Protein AF-0000000065782385 (afdb_homodimer)

Radius of gyration: 24.54 Å; Cα contacts (8 Å, |Δi|>4): 1178; chains: 2; bounding box: 47×83×61 Å

pLDDT: mean 93.88, std 8.28, range [33.72, 98.94]

Foldseek 3Di:
DFFEEEEEAEQVCLVVFDPLLLVLVVLQLVRHQYAYFYYRVVVLVVVCVVVVHDWDDDPNHTQAAPVSVVSLCCCLQPPSQVVVQVVNVVSVAAADEEECVVVVQFAFDDPDPRSHQATAGDDGDCVVVVVCVVVRHHYYYRYWGDDPNDIGHYDRLRSSLRNCQNSVGQEYEYEDQDAEQDDPNHAAAEDEDVVVVVCVVVVSDDDPVVVVVVSVVVSVVSRHAKYFYHYSNHNQADSNGHGRGYIYGHDPPPD/DFFEEEEEAEQVCLVVFDPLLLVLVVLQLVRHQYAYFYYRVVVLVVVCVVVVHDWDDDPNHTQAAPVSVVSLCCCLQPPSQVVVQVVNVVSVAAADEEECVVVVQFAFDDPDPRSHQATAGDDGDCVVVVVCSVVRHHYYYRYWGDDPNDIGHYDRLRSSLRNCQNSVGQEYEYEDQDAEQDDPNHAAAEDEDVVVVVCVVVVSQDDPRVVVVVSVVVSVVSRHAKYFYHYSNHNQADSNGHGRGYMYGHDPPPD

Structure (mmCIF, N/CA/C/O backbone):
data_AF-0000000065782385-model_v1
#
loop_
_entity.id
_entity.type
_entity.pdbx_description
1 polymer 'Acetylglutamate kinase'
#
loop_
_atom_site.group_PDB
_atom_site.id
_atom_site.type_symbol
_atom_site.label_atom_id
_atom_site.label_alt_id
_atom_site.label_comp_id
_atom_site.label_asym_id
_atom_site.label_entity_id
_atom_site.label_seq_id
_atom_site.pdbx_PDB_ins_code
_atom_site.Cartn_x
_atom_site.Cartn_y
_atom_site.Cartn_z
_atom_site.occupancy
_atom_site.B_iso_or_equiv
_atom_site.auth_seq_id
_atom_site.auth_comp_id
_atom_site.auth_asym_id
_atom_site.auth_atom_id
_atom_site.pdbx_PDB_model_num
ATOM 1 N N . MET A 1 1 ? 5.145 3.957 28.094 1 48.84 1 MET A N 1
ATOM 2 C CA . MET A 1 1 ? 4.301 3.672 26.938 1 48.84 1 MET A CA 1
ATOM 3 C C . MET A 1 1 ? 4.348 4.82 25.938 1 48.84 1 MET A C 1
ATOM 5 O O . MET A 1 1 ? 4.129 5.977 26.297 1 48.84 1 MET A O 1
ATOM 9 N N . ASN A 1 2 ? 5.148 4.816 24.859 1 72.25 2 ASN A N 1
ATOM 10 C CA . ASN A 1 2 ? 5.406 5.996 24.031 1 72.25 2 ASN A CA 1
ATOM 11 C C . ASN A 1 2 ? 4.145 6.457 23.312 1 72.25 2 ASN A C 1
ATOM 13 O O . ASN A 1 2 ? 3.363 5.633 22.828 1 72.25 2 ASN A O 1
ATOM 17 N N . ASP A 1 3 ? 3.795 7.746 23.5 1 93.31 3 ASP A N 1
ATOM 18 C CA . ASP A 1 3 ? 2.633 8.414 22.938 1 93.31 3 ASP A CA 1
ATOM 19 C C . ASP A 1 3 ? 2.676 8.383 21.406 1 93.31 3 ASP A C 1
ATOM 21 O O . ASP A 1 3 ? 3.752 8.305 20.812 1 93.31 3 ASP A O 1
ATOM 25 N N . TYR A 1 4 ? 1.556 8.297 20.844 1 97.31 4 TYR A N 1
ATOM 26 C CA . TYR A 1 4 ? 1.433 8.375 19.391 1 97.31 4 TYR A CA 1
ATOM 27 C C . TYR A 1 4 ? 1.452 9.82 18.922 1 97.31 4 TYR A C 1
ATOM 29 O O . TYR A 1 4 ? 0.895 10.703 19.578 1 97.31 4 TYR A O 1
ATOM 37 N N . ILE A 1 5 ? 2.082 10.047 17.812 1 97.44 5 ILE A N 1
ATOM 38 C CA . ILE A 1 5 ? 2.006 11.297 17.062 1 97.44 5 ILE A CA 1
ATOM 39 C C . ILE A 1 5 ? 1.606 11.023 15.617 1 97.44 5 ILE A C 1
ATOM 41 O O . ILE A 1 5 ? 2.09 10.07 15.008 1 97.44 5 ILE A O 1
ATOM 45 N N . VAL A 1 6 ? 0.684 11.82 15.141 1 98.56 6 VAL A N 1
ATOM 46 C CA . VAL A 1 6 ? 0.289 11.727 13.742 1 98.56 6 VAL A CA 1
ATOM 47 C C . VAL A 1 6 ? 0.773 12.961 12.984 1 98.56 6 VAL A C 1
ATOM 49 O O . VAL A 1 6 ? 0.554 14.094 13.422 1 98.56 6 VAL A O 1
ATOM 52 N N . VAL A 1 7 ? 1.495 12.758 11.906 1 98.5 7 VAL A N 1
ATOM 53 C CA . VAL A 1 7 ? 2.006 13.828 11.055 1 98.5 7 VAL A CA 1
ATOM 54 C C . VAL A 1 7 ? 1.265 13.828 9.719 1 98.5 7 VAL A C 1
ATOM 56 O O . VAL A 1 7 ? 1.235 12.805 9.016 1 98.5 7 VAL A O 1
ATOM 59 N N . LYS A 1 8 ? 0.634 14.898 9.383 1 98.12 8 LYS A N 1
ATOM 60 C CA . LYS A 1 8 ? -0.043 15.047 8.094 1 98.12 8 LYS A CA 1
ATOM 61 C C . LYS A 1 8 ? 0.786 15.891 7.129 1 98.12 8 LYS A C 1
ATOM 63 O O . LYS A 1 8 ? 1.047 17.062 7.387 1 98.12 8 LYS A O 1
ATOM 68 N N . CYS A 1 9 ? 1.162 15.289 6.066 1 96.94 9 CYS A N 1
ATOM 69 C CA . CYS A 1 9 ? 1.867 15.977 4.988 1 96.94 9 CYS A CA 1
ATOM 70 C C . CYS A 1 9 ? 0.937 16.25 3.812 1 96.94 9 CYS A C 1
ATOM 72 O O . CYS A 1 9 ? 0.545 15.32 3.1 1 96.94 9 CYS A O 1
ATOM 74 N N . GLY A 1 10 ? 0.659 17.516 3.584 1 92.44 10 GLY A N 1
ATOM 75 C CA . GLY A 1 10 ? -0.16 17.875 2.436 1 92.44 10 GLY A CA 1
ATOM 76 C C . GLY A 1 10 ? 0.504 17.547 1.108 1 92.44 10 GLY A C 1
ATOM 77 O O . GLY A 1 10 ? 1.732 17.531 1.013 1 92.44 10 GLY A O 1
ATOM 78 N N . GLY A 1 11 ? -0.312 17.359 0.083 1 89.94 11 GLY A N 1
ATOM 79 C CA . GLY A 1 11 ? 0.201 17.031 -1.237 1 89.94 11 GLY A CA 1
ATOM 80 C C . GLY A 1 11 ? 1.147 18.078 -1.787 1 89.94 11 GLY A C 1
ATOM 81 O O . GLY A 1 11 ? 2.156 17.75 -2.412 1 89.94 11 GLY A O 1
ATOM 82 N N . SER A 1 12 ? 0.858 19.297 -1.528 1 87.81 12 SER A N 1
ATOM 83 C CA . SER A 1 12 ? 1.663 20.391 -2.045 1 87.81 12 SER A CA 1
ATOM 84 C C . SER A 1 12 ? 3.039 20.438 -1.389 1 87.81 12 SER A C 1
ATOM 86 O O . SER A 1 12 ? 3.971 21.031 -1.92 1 87.81 12 SER A O 1
ATOM 88 N N . MET A 1 13 ? 3.139 19.812 -0.244 1 89.06 13 MET A N 1
ATOM 89 C CA . MET A 1 13 ? 4.395 19.828 0.502 1 89.06 13 MET A CA 1
ATOM 90 C C . MET A 1 13 ? 5.297 18.672 0.078 1 89.06 13 MET A C 1
ATOM 92 O O . MET A 1 13 ? 6.504 18.703 0.327 1 89.06 13 MET A O 1
ATOM 96 N N . LEU A 1 14 ? 4.777 17.641 -0.513 1 90.38 14 LEU A N 1
ATOM 97 C CA . LEU A 1 14 ? 5.492 16.391 -0.729 1 90.38 14 LEU A CA 1
ATOM 98 C C . LEU A 1 14 ? 6.73 16.609 -1.591 1 90.38 14 LEU A C 1
ATOM 100 O O . LEU A 1 14 ? 7.785 16.031 -1.336 1 90.38 14 LEU A O 1
ATOM 104 N N . ASP A 1 15 ? 6.652 17.453 -2.518 1 89.25 15 ASP A N 1
ATOM 105 C CA . ASP A 1 15 ? 7.781 17.719 -3.406 1 89.25 15 ASP A CA 1
ATOM 106 C C . ASP A 1 15 ? 8.766 18.688 -2.77 1 89.25 15 ASP A C 1
ATOM 108 O O . ASP A 1 15 ? 9.852 18.922 -3.307 1 89.25 15 ASP A O 1
ATOM 112 N N . GLN A 1 16 ? 8.398 19.219 -1.644 1 90.94 16 GLN A N 1
ATOM 113 C CA . GLN A 1 16 ? 9.25 20.219 -0.994 1 90.94 16 GLN A CA 1
ATOM 114 C C . GLN A 1 16 ? 9.953 19.625 0.221 1 90.94 16 GLN A C 1
ATOM 116 O O . GLN A 1 16 ? 10.766 20.297 0.865 1 90.94 16 GLN A O 1
ATOM 121 N N . LEU A 1 17 ? 9.547 18.391 0.5 1 92.44 17 LEU A N 1
ATOM 122 C CA . LEU A 1 17 ? 10.18 17.781 1.659 1 92.44 17 LEU A CA 1
ATOM 123 C C . LEU A 1 17 ? 11.688 17.625 1.443 1 92.44 17 LEU A C 1
ATOM 125 O O . LEU A 1 17 ? 12.125 17.156 0.393 1 92.44 17 LEU A O 1
ATOM 129 N N . ASN A 1 18 ? 12.477 18.125 2.363 1 94.38 18 ASN A N 1
ATOM 130 C CA . ASN A 1 18 ? 13.93 18.094 2.293 1 94.38 18 ASN A CA 1
ATOM 131 C C . ASN A 1 18 ? 14.531 17.328 3.467 1 94.38 18 ASN A C 1
ATOM 133 O O . ASN A 1 18 ? 13.805 16.688 4.234 1 94.38 18 ASN A O 1
ATOM 137 N N . ASP A 1 19 ? 15.797 17.391 3.602 1 96.25 19 ASP A N 1
ATOM 138 C CA . ASP A 1 19 ? 16.5 16.625 4.617 1 96.25 19 ASP A CA 1
ATOM 139 C C . ASP A 1 19 ? 16.078 17.047 6.023 1 96.25 19 ASP A C 1
ATOM 141 O O . ASP A 1 19 ? 16.031 16.219 6.934 1 96.25 19 ASP A O 1
ATOM 145 N N . VAL A 1 20 ? 15.773 18.312 6.137 1 95.62 20 VAL A N 1
ATOM 146 C CA . VAL A 1 20 ? 15.406 18.828 7.449 1 95.62 20 VAL A CA 1
ATOM 147 C C . VAL A 1 20 ? 14.109 18.172 7.918 1 95.62 20 VAL A C 1
ATOM 149 O O . VAL A 1 20 ? 13.977 17.812 9.094 1 95.62 20 VAL A O 1
ATOM 152 N N . PHE A 1 21 ? 13.195 18.047 7.062 1 97.56 21 PHE A N 1
ATOM 153 C CA . PHE A 1 21 ? 11.945 17.375 7.383 1 97.56 21 PHE A CA 1
ATOM 154 C C . PHE A 1 21 ? 12.203 15.969 7.922 1 97.56 21 PHE A C 1
ATOM 156 O O . PHE A 1 21 ? 11.68 15.594 8.977 1 97.56 21 PHE A O 1
ATOM 163 N N . PHE A 1 22 ? 12.969 15.156 7.227 1 97.94 22 PHE A N 1
ATOM 164 C CA . PHE A 1 22 ? 13.211 13.766 7.598 1 97.94 22 PHE A CA 1
ATOM 165 C C . PHE A 1 22 ? 14.016 13.68 8.883 1 97.94 22 PHE A C 1
ATOM 167 O O . PHE A 1 22 ? 13.836 12.75 9.68 1 97.94 22 PHE A O 1
ATOM 174 N N . ASP A 1 23 ? 14.891 14.664 9.102 1 97.06 23 ASP A N 1
ATOM 175 C CA . ASP A 1 23 ? 15.594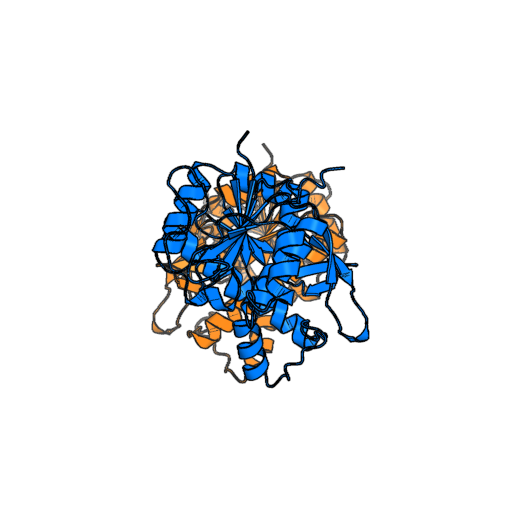 14.742 10.383 1 97.06 23 ASP A CA 1
ATOM 176 C C . ASP A 1 23 ? 14.617 14.992 11.531 1 97.06 23 ASP A C 1
ATOM 178 O O . ASP A 1 23 ? 14.789 14.445 12.617 1 97.06 23 ASP A O 1
ATOM 182 N N . CYS A 1 24 ? 13.648 15.836 11.289 1 97.81 24 CYS A N 1
ATOM 183 C CA . CYS A 1 24 ? 12.633 16.094 12.305 1 97.81 24 CYS A CA 1
ATOM 184 C C . CYS A 1 24 ? 11.828 14.844 12.602 1 97.81 24 CYS A C 1
ATOM 186 O O . CYS A 1 24 ? 11.5 14.57 13.766 1 97.81 24 CYS A O 1
ATOM 188 N N . ILE A 1 25 ? 11.492 14.07 11.594 1 98 25 ILE A N 1
ATOM 189 C CA . ILE A 1 25 ? 10.758 12.82 11.797 1 98 25 ILE A CA 1
ATOM 190 C C . ILE A 1 25 ? 11.602 11.859 12.633 1 98 25 ILE A C 1
ATOM 192 O O . ILE A 1 25 ? 11.07 11.156 13.5 1 98 25 ILE A O 1
ATOM 196 N N . LYS A 1 26 ? 12.914 11.836 12.398 1 96.56 26 LYS A N 1
ATOM 197 C CA . LYS A 1 26 ? 13.82 11.008 13.188 1 96.56 26 LYS A CA 1
ATOM 198 C C . LYS A 1 26 ? 13.773 11.398 14.664 1 96.56 26 LYS A C 1
ATOM 200 O O . LYS A 1 26 ? 13.711 10.531 15.539 1 96.56 26 LYS A O 1
ATOM 205 N N . LYS A 1 27 ? 13.828 12.719 14.891 1 96.31 27 LYS A N 1
ATOM 206 C CA . LYS A 1 27 ? 13.734 13.211 16.266 1 96.31 27 LYS A CA 1
ATOM 207 C C . LYS A 1 27 ? 12.43 12.781 16.922 1 96.31 27 LYS A C 1
ATOM 209 O O . LYS A 1 27 ? 12.422 12.336 18.062 1 96.31 27 LYS A O 1
ATOM 214 N N . LEU A 1 28 ? 11.344 12.93 16.203 1 96.94 28 LEU A N 1
ATOM 215 C CA . LEU A 1 28 ? 10.039 12.555 16.734 1 96.94 28 LEU A CA 1
ATOM 216 C C . LEU A 1 28 ? 9.977 11.062 17.031 1 96.94 28 LEU A C 1
ATOM 218 O O . LEU A 1 28 ? 9.438 10.656 18.062 1 96.94 28 LEU A O 1
ATOM 222 N N . GLN A 1 29 ? 10.523 10.289 16.156 1 95.75 29 GLN A N 1
ATOM 223 C CA . GLN A 1 29 ? 10.469 8.836 16.297 1 95.75 29 GLN A CA 1
ATOM 224 C C . GLN A 1 29 ? 11.25 8.359 17.516 1 95.75 29 GLN A C 1
ATOM 226 O O . GLN A 1 29 ? 10.945 7.312 18.078 1 95.75 29 GLN A O 1
ATOM 231 N N . GLN A 1 30 ? 12.242 9.094 17.922 1 94.38 30 GLN A N 1
ATOM 232 C CA . GLN A 1 30 ? 13.023 8.758 19.094 1 94.38 30 GLN A CA 1
ATOM 233 C C . GLN A 1 30 ? 12.203 8.938 20.375 1 94.38 30 GLN A C 1
ATOM 235 O O . GLN A 1 30 ? 12.492 8.312 21.391 1 94.38 30 GLN A O 1
ATOM 240 N N . GLN A 1 31 ? 11.172 9.766 20.266 1 94.81 31 GLN A N 1
ATOM 241 C CA . GLN A 1 31 ? 10.422 10.117 21.469 1 94.81 31 GLN A CA 1
ATOM 242 C C . GLN A 1 31 ? 9.016 9.516 21.438 1 94.81 31 GLN A C 1
ATOM 244 O O . GLN A 1 31 ? 8.422 9.266 22.484 1 94.81 31 GLN A O 1
ATOM 249 N N . TYR A 1 32 ? 8.531 9.258 20.219 1 96.69 32 TYR A N 1
ATOM 250 C CA . TYR A 1 32 ? 7.121 8.922 20.078 1 96.69 32 TYR A CA 1
ATOM 251 C C . TYR A 1 32 ? 6.922 7.84 19.031 1 96.69 32 TYR A C 1
ATOM 253 O O . TYR A 1 32 ? 7.859 7.492 18.297 1 96.69 32 TYR A O 1
ATOM 261 N N . LYS A 1 33 ? 5.766 7.223 18.984 1 98.12 33 LYS A N 1
ATOM 262 C CA . LYS A 1 33 ? 5.281 6.363 17.906 1 98.12 33 LYS A CA 1
ATOM 263 C C . LYS A 1 33 ? 4.645 7.188 16.797 1 98.12 33 LYS A C 1
ATOM 265 O O . LYS A 1 33 ? 3.594 7.801 16.984 1 98.12 33 LYS A O 1
ATOM 270 N N . VAL A 1 34 ? 5.23 7.184 15.633 1 98.44 34 VAL A N 1
ATOM 271 C CA . VAL A 1 34 ? 4.879 8.156 14.602 1 98.44 34 VAL A CA 1
ATOM 272 C C . VAL A 1 34 ? 4.059 7.477 13.508 1 98.44 34 VAL A C 1
ATOM 274 O O . VAL A 1 34 ? 4.391 6.375 13.07 1 98.44 34 VAL A O 1
ATOM 277 N N . VAL A 1 35 ? 2.984 8.07 13.109 1 98.88 35 VAL A N 1
ATOM 278 C CA . VAL A 1 35 ? 2.186 7.738 11.938 1 98.88 35 VAL A CA 1
ATOM 279 C C . VAL A 1 35 ? 2.148 8.93 10.977 1 98.88 35 VAL A C 1
ATOM 281 O O . VAL A 1 35 ? 2.008 10.078 11.406 1 98.88 35 VAL A O 1
ATOM 284 N N . ILE A 1 36 ? 2.301 8.695 9.719 1 98.88 36 ILE A N 1
ATOM 285 C CA . ILE A 1 36 ? 2.27 9.766 8.727 1 98.88 36 ILE A CA 1
ATOM 286 C C . ILE A 1 36 ? 1.079 9.57 7.793 1 98.88 36 ILE A C 1
ATOM 288 O O . ILE A 1 36 ? 0.825 8.461 7.324 1 98.88 36 ILE A O 1
ATOM 292 N N . VAL A 1 37 ? 0.308 10.586 7.578 1 98.81 37 VAL A N 1
ATOM 293 C CA . VAL A 1 37 ? -0.763 10.633 6.586 1 98.81 37 VAL A CA 1
ATOM 294 C C . VAL A 1 37 ? -0.417 11.648 5.504 1 98.81 37 VAL A C 1
ATOM 296 O O . VAL A 1 37 ? -0.044 12.789 5.805 1 98.81 37 VAL A O 1
ATOM 299 N N . HIS A 1 38 ? -0.481 11.219 4.234 1 98.5 38 HIS A N 1
ATOM 300 C CA . HIS A 1 38 ? -0.098 12.141 3.176 1 98.5 38 HIS A CA 1
ATOM 301 C C . HIS A 1 38 ? -1.297 12.516 2.311 1 98.5 38 HIS A C 1
ATOM 303 O O . HIS A 1 38 ? -2.268 11.758 2.227 1 98.5 38 HIS A O 1
ATOM 309 N N . GLY A 1 39 ? -1.231 13.688 1.698 1 96.62 39 GLY A N 1
ATOM 310 C CA . GLY A 1 39 ? -2.166 14.062 0.648 1 96.62 39 GLY A CA 1
ATOM 311 C C . GLY A 1 39 ? -1.669 13.719 -0.743 1 96.62 39 GLY A C 1
ATOM 312 O O . GLY A 1 39 ? -0.889 12.781 -0.915 1 96.62 39 GLY A O 1
ATOM 313 N N . GLY A 1 40 ? -2.256 14.406 -1.76 1 96.56 40 GLY A N 1
ATOM 314 C CA . GLY A 1 40 ? -1.813 14.188 -3.129 1 96.56 40 GLY A CA 1
ATOM 315 C C . GLY A 1 40 ? -2.586 15.016 -4.145 1 96.56 40 GLY A C 1
ATOM 316 O O . GLY A 1 40 ? -2.701 14.625 -5.309 1 96.56 40 GLY A O 1
ATOM 317 N N . GLY A 1 41 ? -3.162 16.109 -3.732 1 95.25 41 GLY A N 1
ATOM 318 C CA . GLY A 1 41 ? -4.012 16.938 -4.582 1 95.25 41 GLY A CA 1
ATOM 319 C C . GLY A 1 41 ? -3.359 17.297 -5.898 1 95.25 41 GLY A C 1
ATOM 320 O O . GLY A 1 41 ? -3.893 17 -6.969 1 95.25 41 GLY A O 1
ATOM 321 N N . PRO A 1 42 ? -2.182 17.984 -5.836 1 95.38 42 PRO A N 1
ATOM 322 C CA . PRO A 1 42 ? -1.503 18.375 -7.074 1 95.38 42 PRO A CA 1
ATOM 323 C C . PRO A 1 42 ? -1.199 17.188 -7.984 1 95.38 42 PRO A C 1
ATOM 325 O O . PRO A 1 42 ? -1.36 17.281 -9.203 1 95.38 42 PRO A O 1
ATOM 328 N N . GLU A 1 43 ? -0.78 16.062 -7.43 1 96 43 GLU A N 1
ATOM 329 C CA . GLU A 1 43 ? -0.466 14.875 -8.219 1 96 43 GLU A CA 1
ATOM 330 C C . GLU A 1 43 ? -1.721 14.297 -8.867 1 96 43 GLU A C 1
ATOM 332 O O . GLU A 1 43 ? -1.685 13.852 -10.016 1 96 43 GLU A O 1
ATOM 337 N N . ILE A 1 44 ? -2.803 14.234 -8.094 1 97.5 44 ILE A N 1
ATOM 338 C CA . ILE A 1 44 ? -4.07 13.75 -8.633 1 97.5 44 ILE A CA 1
ATOM 339 C C . ILE A 1 44 ? -4.504 14.641 -9.797 1 97.5 44 ILE A C 1
ATOM 341 O O . ILE A 1 44 ? -4.863 14.141 -10.867 1 97.5 44 ILE A O 1
ATOM 345 N N . ASP A 1 45 ? -4.43 15.953 -9.586 1 96.94 45 ASP A N 1
ATOM 346 C CA . ASP A 1 45 ? -4.828 16.906 -10.625 1 96.94 45 ASP A CA 1
ATOM 347 C C . ASP A 1 45 ? -4.004 16.703 -11.891 1 96.94 45 ASP A C 1
ATOM 349 O O . ASP A 1 45 ? -4.547 16.703 -13 1 96.94 45 ASP A O 1
ATOM 353 N N . ALA A 1 46 ? -2.709 16.609 -11.734 1 94.88 46 ALA A N 1
ATOM 354 C CA . ALA A 1 46 ? -1.817 16.422 -12.875 1 94.88 46 ALA A CA 1
ATOM 355 C C . ALA A 1 46 ? -2.182 15.148 -13.648 1 94.88 46 ALA A C 1
ATOM 357 O O . ALA A 1 46 ? -2.225 15.164 -14.883 1 94.88 46 ALA A O 1
ATOM 358 N N . LYS A 1 47 ? -2.465 14.086 -12.945 1 94.69 47 LYS A N 1
ATOM 359 C CA . LYS A 1 47 ? -2.775 12.82 -13.602 1 94.69 47 LYS A CA 1
ATOM 360 C C . LYS A 1 47 ? -4.137 12.875 -14.289 1 94.69 47 LYS A C 1
ATOM 362 O O . LYS A 1 47 ? -4.316 12.312 -15.375 1 94.69 47 LYS A O 1
ATOM 367 N N . LEU A 1 48 ? -5.129 13.484 -13.641 1 96.06 48 LEU A N 1
ATOM 368 C CA . LEU A 1 48 ? -6.43 13.672 -14.266 1 96.06 48 LEU A CA 1
ATOM 369 C C . LEU A 1 48 ? -6.297 14.438 -15.578 1 96.06 48 LEU A C 1
ATOM 371 O O . LEU A 1 48 ? -6.922 14.078 -16.578 1 96.06 48 LEU A O 1
ATOM 375 N N . LYS A 1 49 ? -5.465 15.445 -15.57 1 94.31 49 LYS A N 1
ATOM 376 C CA . LYS A 1 49 ? -5.203 16.219 -16.781 1 94.31 49 LYS A CA 1
ATOM 377 C C . LYS A 1 49 ? -4.574 15.344 -17.859 1 94.31 49 LYS A C 1
ATOM 379 O O . LYS A 1 49 ? -4.969 15.406 -19.031 1 94.31 49 LYS A O 1
ATOM 384 N N . ASP A 1 50 ? -3.625 14.547 -17.469 1 90.38 50 ASP A N 1
ATOM 385 C CA . ASP A 1 50 ? -2.977 13.625 -18.406 1 90.38 50 ASP A CA 1
ATOM 386 C C . ASP A 1 50 ? -3.996 12.695 -19.062 1 90.38 50 ASP A C 1
ATOM 388 O O . ASP A 1 50 ? -3.828 12.297 -20.219 1 90.38 50 ASP A O 1
ATOM 392 N N . CYS A 1 51 ? -5.047 12.312 -18.328 1 90.44 51 CYS A N 1
ATOM 393 C CA . CYS A 1 51 ? -6.074 11.398 -18.797 1 90.44 51 CYS A CA 1
ATOM 394 C C . CYS A 1 51 ? -7.215 12.148 -19.469 1 90.44 51 CYS A C 1
ATOM 396 O O . CYS A 1 51 ? -8.227 11.555 -19.828 1 90.44 51 CYS A O 1
ATOM 398 N N . ASN A 1 52 ? -7.145 13.477 -19.547 1 92.31 52 ASN A N 1
ATOM 399 C CA . ASN A 1 52 ? -8.164 14.352 -20.109 1 92.31 52 ASN A CA 1
ATOM 400 C C . ASN A 1 52 ? -9.477 14.266 -19.328 1 92.31 52 ASN A C 1
ATOM 402 O O . ASN A 1 52 ? -10.555 14.219 -19.922 1 92.31 52 ASN A O 1
ATOM 406 N N . ILE A 1 53 ? -9.359 14.109 -18.047 1 94.12 53 ILE A N 1
ATOM 407 C CA . ILE A 1 53 ? -10.508 14.109 -17.156 1 94.12 53 ILE A CA 1
ATOM 408 C C . ILE A 1 53 ? -10.609 15.453 -16.438 1 94.12 53 ILE A C 1
ATOM 410 O O . ILE A 1 53 ? -9.617 15.977 -15.93 1 94.12 53 ILE A O 1
ATOM 414 N N . ASN A 1 54 ? -11.734 16.031 -16.359 1 94.62 54 ASN A N 1
ATOM 415 C CA . ASN A 1 54 ? -11.953 17.344 -15.766 1 94.62 54 ASN A CA 1
ATOM 416 C C . ASN A 1 54 ? -11.82 17.297 -14.242 1 94.62 54 ASN A C 1
ATOM 418 O O . ASN A 1 54 ? -12.297 16.359 -13.609 1 94.62 54 ASN A O 1
ATOM 422 N N . VAL A 1 55 ? -11.227 18.281 -13.688 1 95.12 55 VAL A N 1
ATOM 423 C CA . VAL A 1 55 ? -11.109 18.438 -12.242 1 95.12 55 VAL A CA 1
ATOM 424 C C . VAL A 1 55 ? -12.195 19.375 -11.734 1 95.12 55 VAL A C 1
ATOM 426 O O . VAL A 1 55 ? -12.344 20.484 -12.25 1 95.12 55 VAL A O 1
ATOM 429 N N . GLU A 1 56 ? -12.93 18.969 -10.82 1 95.81 56 GLU A N 1
ATOM 430 C CA . GLU A 1 56 ? -13.992 19.781 -10.219 1 95.81 56 GLU A CA 1
ATOM 431 C C . GLU A 1 56 ? -13.977 19.656 -8.695 1 95.81 56 GLU A C 1
ATOM 433 O O . GLU A 1 56 ? -13.766 18.578 -8.156 1 95.81 56 GLU A O 1
ATOM 438 N N . LYS A 1 57 ? -14.156 20.812 -8.062 1 93.19 57 LYS A N 1
ATOM 439 C CA . LYS A 1 57 ? -14.289 20.844 -6.609 1 93.19 57 LYS A CA 1
ATOM 440 C C . LYS A 1 57 ? -15.602 21.516 -6.199 1 93.19 57 LYS A C 1
ATOM 442 O O . LYS A 1 57 ? -16.062 22.438 -6.859 1 93.19 57 LYS A O 1
ATOM 447 N N . ARG A 1 58 ? -16.203 20.953 -5.184 1 92.19 58 ARG A N 1
ATOM 448 C CA . ARG A 1 58 ? -17.422 21.5 -4.574 1 92.19 58 ARG A CA 1
ATOM 449 C C . ARG A 1 58 ? -17.266 21.594 -3.059 1 92.19 58 ARG A C 1
ATOM 451 O O . ARG A 1 58 ? -17.047 20.578 -2.393 1 92.19 58 ARG A O 1
ATOM 458 N N . ASP A 1 59 ? -17.344 22.797 -2.473 1 86.56 59 ASP A N 1
ATOM 459 C CA . ASP A 1 59 ? -17.219 23.031 -1.036 1 86.56 59 ASP A CA 1
ATOM 460 C C . ASP A 1 59 ? -15.898 22.484 -0.494 1 86.56 59 ASP A C 1
ATOM 462 O O . ASP A 1 59 ? -15.875 21.812 0.534 1 86.56 59 ASP A O 1
ATOM 466 N N . GLY A 1 60 ? -14.875 22.625 -1.271 1 86.81 60 GLY A N 1
ATOM 467 C CA . GLY A 1 60 ? -13.531 22.266 -0.844 1 86.81 60 GLY A CA 1
ATOM 468 C C . GLY A 1 60 ? -13.219 20.797 -1.035 1 86.81 60 GLY A C 1
ATOM 469 O O . GLY A 1 60 ? -12.109 20.344 -0.742 1 86.81 60 GLY A O 1
ATOM 470 N N . LEU A 1 61 ? -14.211 20.078 -1.577 1 92.38 61 LEU A N 1
ATOM 471 C CA . LEU A 1 61 ? -14.039 18.641 -1.777 1 92.38 61 LEU A CA 1
ATOM 472 C C . LEU A 1 61 ? -13.945 18.312 -3.262 1 92.38 61 LEU A C 1
ATOM 474 O O . LEU A 1 61 ? -14.664 18.891 -4.078 1 92.38 61 LEU A O 1
ATOM 478 N N . ARG A 1 62 ? -13.062 17.422 -3.592 1 95.81 62 ARG A N 1
ATOM 479 C CA . ARG A 1 62 ? -12.969 16.969 -4.977 1 95.81 62 ARG A CA 1
ATOM 480 C C . ARG A 1 62 ? -14.18 16.141 -5.367 1 95.81 62 ARG A C 1
ATOM 482 O O . ARG A 1 62 ? -14.484 15.125 -4.727 1 95.81 62 ARG A O 1
ATOM 489 N N . VAL A 1 63 ? -14.898 16.609 -6.406 1 97.62 63 VAL A N 1
ATOM 490 C CA . VAL A 1 63 ? -15.945 15.766 -6.977 1 97.62 63 VAL A CA 1
ATOM 491 C C . VAL A 1 63 ? -15.336 14.5 -7.566 1 97.62 63 VAL A C 1
ATOM 493 O O . VAL A 1 63 ? -14.422 14.57 -8.398 1 97.62 63 VAL A O 1
ATOM 496 N N . THR A 1 64 ? -15.812 13.312 -7.145 1 98.19 64 THR A N 1
ATOM 497 C CA . THR A 1 64 ? -15.07 12.086 -7.414 1 98.19 64 THR A CA 1
ATOM 498 C C . THR A 1 64 ? -15.992 11.023 -8.016 1 98.19 64 THR A C 1
ATOM 500 O O . THR A 1 64 ? -16.297 10.016 -7.363 1 98.19 64 THR A O 1
ATOM 503 N N . PRO A 1 65 ? -16.453 11.211 -9.234 1 97.62 65 PRO A N 1
ATOM 504 C CA . PRO A 1 65 ? -17.094 10.078 -9.898 1 97.62 65 PRO A CA 1
ATOM 505 C C . PRO A 1 65 ? -16.156 8.883 -10.062 1 97.62 65 PRO A C 1
ATOM 507 O O . PRO A 1 65 ? -14.984 8.961 -9.688 1 97.62 65 PRO A O 1
ATOM 510 N N . LYS A 1 66 ? -16.625 7.777 -10.609 1 96.12 66 LYS A N 1
ATOM 511 C CA . LYS A 1 66 ? -15.898 6.516 -10.641 1 96.12 66 LYS A CA 1
ATOM 512 C C . LYS A 1 66 ? -14.562 6.668 -11.367 1 96.12 66 LYS A C 1
ATOM 514 O O . LYS A 1 66 ? -13.531 6.176 -10.898 1 96.12 66 LYS A O 1
ATOM 519 N N . GLU A 1 67 ? -14.539 7.32 -12.523 1 95.31 67 GLU A N 1
ATOM 520 C CA . GLU A 1 67 ? -13.32 7.488 -13.305 1 95.31 67 GLU A CA 1
ATOM 521 C C . GLU A 1 67 ? -12.273 8.297 -12.539 1 95.31 67 GLU A C 1
ATOM 523 O O . GLU A 1 67 ? -11.078 8.031 -12.641 1 95.31 67 GLU A O 1
ATOM 528 N N . VAL A 1 68 ? -12.734 9.344 -11.789 1 97.56 68 VAL A N 1
ATOM 529 C CA . VAL A 1 68 ? -11.844 10.148 -10.969 1 97.56 68 VAL A CA 1
ATOM 530 C C . VAL A 1 68 ? -11.32 9.32 -9.797 1 97.56 68 VAL A C 1
ATOM 532 O O . VAL A 1 68 ? -10.141 9.391 -9.461 1 97.56 68 VAL A O 1
ATOM 535 N N . MET A 1 69 ? -12.18 8.492 -9.203 1 98 69 MET A N 1
ATOM 536 C CA . MET A 1 69 ? -11.781 7.664 -8.07 1 98 69 MET A CA 1
ATOM 537 C C . MET A 1 69 ? -10.688 6.68 -8.461 1 98 69 MET A C 1
ATOM 539 O O . MET A 1 69 ? -9.773 6.418 -7.684 1 98 69 MET A O 1
ATOM 543 N N . ASP A 1 70 ? -10.812 6.141 -9.648 1 96.19 70 ASP A N 1
ATOM 544 C CA . ASP A 1 70 ? -9.797 5.227 -10.148 1 96.19 70 ASP A CA 1
ATOM 545 C C . ASP A 1 70 ? -8.422 5.895 -10.188 1 96.19 70 ASP A C 1
ATOM 547 O O . ASP A 1 70 ? -7.422 5.297 -9.781 1 96.19 70 ASP A O 1
ATOM 551 N N . VAL A 1 71 ? -8.391 7.117 -10.625 1 96.62 71 VAL A N 1
ATOM 552 C CA . VAL A 1 71 ? -7.145 7.879 -10.703 1 96.62 71 VAL A CA 1
ATOM 553 C C . VAL A 1 71 ? -6.66 8.219 -9.297 1 96.62 71 VAL A C 1
ATOM 555 O O . VAL A 1 71 ? -5.473 8.078 -8.992 1 96.62 71 VAL A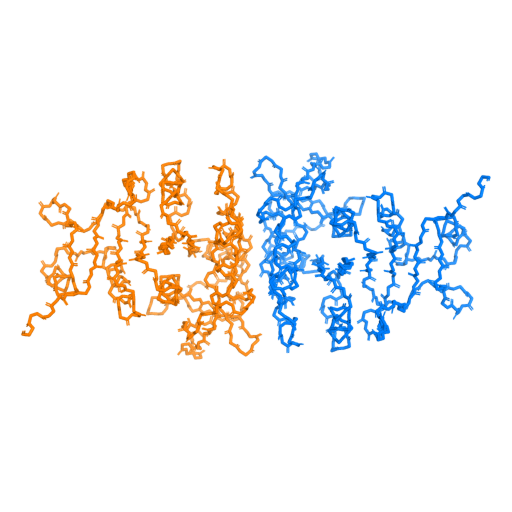 O 1
ATOM 558 N N . VAL A 1 72 ? -7.594 8.641 -8.445 1 98.19 72 VAL A N 1
ATOM 559 C CA . VAL A 1 72 ? -7.273 9 -7.07 1 98.19 72 VAL A CA 1
ATOM 560 C C . VAL A 1 72 ? -6.602 7.824 -6.367 1 98.19 72 VAL A C 1
ATOM 562 O O . VAL A 1 72 ? -5.547 7.984 -5.75 1 98.19 72 VAL A O 1
ATOM 565 N N . GLN A 1 73 ? -7.164 6.707 -6.504 1 98.19 73 GLN A N 1
ATOM 566 C CA . GLN A 1 73 ? -6.652 5.496 -5.867 1 98.19 73 GLN A CA 1
ATOM 567 C C . GLN A 1 73 ? -5.25 5.164 -6.367 1 98.19 73 GLN A C 1
ATOM 569 O O . GLN A 1 73 ? -4.352 4.883 -5.57 1 98.19 73 GLN A O 1
ATOM 574 N N . MET A 1 74 ? -5.074 5.172 -7.637 1 97.56 74 MET A N 1
ATOM 575 C CA . MET A 1 74 ? -3.793 4.824 -8.242 1 97.56 74 MET A CA 1
ATOM 576 C C . MET A 1 74 ? -2.709 5.812 -7.824 1 97.56 74 MET A C 1
ATOM 578 O O . MET A 1 74 ? -1.59 5.41 -7.5 1 97.56 74 MET A O 1
ATOM 582 N N . VAL A 1 75 ? -3.061 7.074 -7.773 1 97.75 75 VAL A N 1
ATOM 583 C CA . VAL A 1 75 ? -2.082 8.109 -7.457 1 97.75 75 VAL A CA 1
ATOM 584 C C . VAL A 1 75 ? -1.744 8.062 -5.969 1 97.75 75 VAL A C 1
ATOM 586 O O . VAL A 1 75 ? -0.574 7.957 -5.594 1 97.75 75 VAL A O 1
ATOM 589 N N . LEU A 1 76 ? -2.738 8.062 -5.109 1 98.56 76 LEU A N 1
ATOM 590 C CA . LEU A 1 76 ? -2.506 8.148 -3.672 1 98.56 76 LEU A CA 1
ATOM 591 C C . LEU A 1 76 ? -1.838 6.879 -3.154 1 98.56 76 LEU A C 1
ATOM 593 O O . LEU A 1 76 ? -0.838 6.949 -2.436 1 98.56 76 LEU A O 1
ATOM 597 N N . CYS A 1 77 ? -2.359 5.73 -3.553 1 98.44 77 CYS A N 1
ATOM 598 C CA . CYS A 1 77 ? -1.88 4.461 -3.012 1 98.44 77 CYS A CA 1
ATOM 599 C C . CYS A 1 77 ? -0.648 3.979 -3.768 1 98.44 77 CYS A C 1
ATOM 601 O O . CYS A 1 77 ? 0.214 3.311 -3.195 1 98.44 77 CYS A O 1
ATOM 603 N N . GLY A 1 78 ? -0.583 4.301 -5.02 1 97.62 78 GLY A N 1
ATOM 604 C CA . GLY A 1 78 ? 0.428 3.693 -5.867 1 97.62 78 GLY A CA 1
ATOM 605 C C . GLY A 1 78 ? 1.659 4.562 -6.047 1 97.62 78 GLY A C 1
ATOM 606 O O . GLY A 1 78 ? 2.787 4.062 -6.012 1 97.62 78 GLY A O 1
ATOM 607 N N . SER A 1 79 ? 1.501 5.812 -6.273 1 96.44 79 SER A N 1
ATOM 608 C CA . SER A 1 79 ? 2.625 6.688 -6.594 1 96.44 79 SER A CA 1
ATOM 609 C C . SER A 1 79 ? 3.059 7.5 -5.379 1 96.44 79 SER A C 1
ATOM 611 O O . SER A 1 79 ? 4.133 7.266 -4.82 1 96.44 79 SER A O 1
ATOM 613 N N . THR A 1 80 ? 2.178 8.32 -4.871 1 97.38 80 THR A N 1
ATOM 614 C CA . THR A 1 80 ? 2.518 9.258 -3.809 1 97.38 80 THR A CA 1
ATOM 615 C C . THR A 1 80 ? 2.924 8.516 -2.539 1 97.38 80 THR A C 1
ATOM 617 O O . THR A 1 80 ? 3.934 8.844 -1.915 1 97.38 80 THR A O 1
ATOM 620 N N . ASN A 1 81 ? 2.15 7.555 -2.205 1 98.38 81 ASN A N 1
ATOM 621 C CA . ASN A 1 81 ? 2.406 6.77 -1.003 1 98.38 81 ASN A CA 1
ATOM 622 C C . ASN A 1 81 ? 3.781 6.105 -1.05 1 98.38 81 ASN A C 1
ATOM 624 O O . ASN A 1 81 ? 4.574 6.246 -0.118 1 98.38 81 ASN A O 1
ATOM 628 N N . LYS A 1 82 ? 4.082 5.391 -2.146 1 97.94 82 LYS A N 1
ATOM 629 C CA . LYS A 1 82 ? 5.328 4.641 -2.258 1 97.94 82 LYS A CA 1
ATOM 630 C C . LYS A 1 82 ? 6.527 5.582 -2.355 1 97.94 82 LYS A C 1
ATOM 632 O O . LYS A 1 82 ? 7.605 5.277 -1.838 1 97.94 82 LYS A O 1
ATOM 637 N N . LYS A 1 83 ? 6.324 6.734 -3.01 1 96.25 83 LYS A N 1
ATOM 638 C CA . LYS A 1 83 ? 7.395 7.727 -3.084 1 96.25 83 LYS A CA 1
ATOM 639 C C . LYS A 1 83 ? 7.789 8.211 -1.691 1 96.25 83 LYS A C 1
ATOM 641 O O . LYS A 1 83 ? 8.977 8.312 -1.38 1 96.25 83 LYS A O 1
ATOM 646 N N . LEU A 1 84 ? 6.812 8.508 -0.888 1 97.81 84 LEU A N 1
ATOM 647 C CA . LEU A 1 84 ? 7.105 8.984 0.46 1 97.81 84 LEU A CA 1
ATOM 648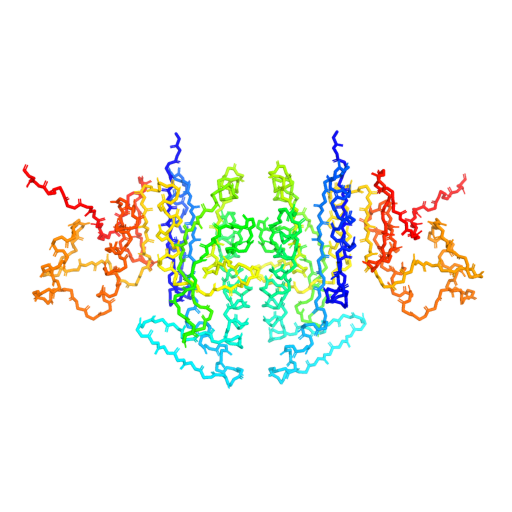 C C . LEU A 1 84 ? 7.766 7.887 1.29 1 97.81 84 LEU A C 1
ATOM 650 O O . LEU A 1 84 ? 8.695 8.156 2.057 1 97.81 84 LEU A O 1
ATOM 654 N N . VAL A 1 85 ? 7.352 6.641 1.144 1 98.44 85 VAL A N 1
ATOM 655 C CA . VAL A 1 85 ? 7.953 5.5 1.831 1 98.44 85 VAL A CA 1
ATOM 656 C C . VAL A 1 85 ? 9.43 5.395 1.461 1 98.44 85 VAL A C 1
ATOM 658 O O . VAL A 1 85 ? 10.289 5.285 2.338 1 98.44 85 VAL A O 1
ATOM 661 N N . MET A 1 86 ? 9.703 5.461 0.2 1 97.25 86 MET A N 1
ATOM 662 C CA . MET A 1 86 ? 11.078 5.336 -0.278 1 97.25 86 MET A CA 1
ATOM 663 C C . MET A 1 86 ? 11.938 6.488 0.235 1 97.25 86 MET A C 1
ATOM 665 O O . MET A 1 86 ? 13.094 6.281 0.62 1 97.25 86 MET A O 1
ATOM 669 N N . ASN A 1 87 ? 11.367 7.691 0.269 1 97 87 ASN A N 1
ATOM 670 C CA . ASN A 1 87 ? 12.109 8.844 0.763 1 97 87 ASN A CA 1
ATOM 671 C C . ASN A 1 87 ? 12.438 8.711 2.248 1 97 87 ASN A C 1
ATOM 673 O O . ASN A 1 87 ? 13.539 9.055 2.68 1 97 87 ASN A O 1
ATOM 677 N N . LEU A 1 88 ? 11.461 8.25 3.039 1 98.12 88 LEU A N 1
ATOM 678 C CA . LEU A 1 88 ? 11.711 7.996 4.453 1 98.12 88 LEU A CA 1
ATOM 679 C C . LEU A 1 88 ? 12.859 7.004 4.625 1 98.12 88 LEU A C 1
ATOM 681 O O . LEU A 1 88 ? 13.766 7.234 5.422 1 98.12 88 LEU A O 1
ATOM 685 N N . GLN A 1 89 ? 12.852 5.973 3.85 1 97.44 89 GLN A N 1
ATOM 686 C CA . GLN A 1 89 ? 13.828 4.898 4 1 97.44 89 GLN A CA 1
ATOM 687 C C . GLN A 1 89 ? 15.211 5.336 3.514 1 97.44 89 GLN A C 1
ATOM 689 O O . GLN A 1 89 ? 16.234 4.887 4.039 1 97.44 89 GLN A O 1
ATOM 694 N N . LYS A 1 90 ? 15.211 6.191 2.494 1 96.06 90 LYS A N 1
ATOM 695 C CA . LYS A 1 90 ? 16.469 6.801 2.064 1 96.06 90 LYS A CA 1
ATOM 696 C C . LYS A 1 90 ? 17.141 7.547 3.215 1 96.06 90 LYS A C 1
ATOM 698 O O . LYS A 1 90 ? 18.359 7.691 3.234 1 96.06 90 LYS A O 1
ATOM 703 N N . HIS A 1 91 ? 16.391 7.988 4.156 1 96.69 91 HIS A N 1
ATOM 704 C CA . HIS A 1 91 ? 16.891 8.711 5.312 1 96.69 91 HIS A CA 1
ATOM 705 C C . HIS A 1 91 ? 16.938 7.82 6.547 1 96.69 91 HIS A C 1
ATOM 707 O O . HIS A 1 91 ? 16.891 8.312 7.676 1 96.69 91 HIS A O 1
ATOM 713 N N . ASN A 1 92 ? 16.875 6.527 6.355 1 96.44 92 ASN A N 1
ATOM 714 C CA . ASN A 1 92 ? 17.047 5.504 7.379 1 96.44 92 ASN A CA 1
ATOM 715 C C . ASN A 1 92 ? 15.852 5.453 8.328 1 96.44 92 ASN A C 1
ATOM 717 O O . ASN A 1 92 ? 16.016 5.219 9.531 1 96.44 92 ASN A O 1
ATOM 721 N N . LEU A 1 93 ? 14.727 5.828 7.848 1 97.94 93 LEU A N 1
ATOM 722 C CA . LEU A 1 93 ? 13.461 5.66 8.547 1 97.94 93 LEU A CA 1
ATOM 723 C C . LEU A 1 93 ? 12.648 4.516 7.941 1 97.94 93 LEU A C 1
ATOM 725 O O . LEU A 1 93 ? 12.117 4.645 6.836 1 97.94 93 LEU A O 1
ATOM 729 N N . LEU A 1 94 ? 12.562 3.398 8.617 1 98.06 94 LEU A N 1
ATOM 730 C CA . LEU A 1 94 ? 11.844 2.242 8.102 1 98.06 94 LEU A CA 1
ATOM 731 C C . LEU A 1 94 ? 10.344 2.523 8.031 1 98.06 94 LEU A C 1
ATOM 733 O O . LEU A 1 94 ? 9.727 2.879 9.039 1 98.06 94 LEU A O 1
ATOM 737 N N . ALA A 1 95 ? 9.805 2.4 6.875 1 98.75 95 ALA A N 1
ATOM 738 C CA . ALA A 1 95 ? 8.422 2.82 6.672 1 98.75 95 ALA A CA 1
ATOM 739 C C . ALA A 1 95 ? 7.648 1.787 5.859 1 98.75 95 ALA A C 1
ATOM 741 O O . ALA A 1 95 ? 8.242 1 5.117 1 98.75 95 ALA A O 1
ATOM 742 N N . VAL A 1 96 ? 6.387 1.705 6.039 1 98.88 96 VAL A N 1
ATOM 743 C CA . VAL A 1 96 ? 5.461 0.852 5.297 1 98.88 96 VAL A CA 1
ATOM 744 C C . VAL A 1 96 ? 4.27 1.675 4.812 1 98.88 96 VAL A C 1
ATOM 746 O O . VAL A 1 96 ? 3.623 2.367 5.602 1 98.88 96 VAL A O 1
ATOM 749 N N . GLY A 1 97 ? 4.039 1.618 3.551 1 98.81 97 GLY A N 1
ATOM 750 C CA . GLY A 1 97 ? 2.873 2.277 2.984 1 98.81 97 GLY A CA 1
ATOM 751 C C . GLY A 1 97 ? 1.595 1.479 3.156 1 98.81 97 GLY A C 1
ATOM 752 O O . GLY A 1 97 ? 1.575 0.27 2.918 1 98.81 97 GLY A O 1
ATOM 753 N N . CYS A 1 98 ? 0.509 2.176 3.562 1 98.5 98 CYS A N 1
ATOM 754 C CA . CYS A 1 98 ? -0.814 1.585 3.727 1 98.5 98 CYS A CA 1
ATOM 755 C C . CYS A 1 98 ? -1.894 2.494 3.15 1 98.5 98 CYS A C 1
ATOM 757 O O . CYS A 1 98 ? -1.612 3.629 2.764 1 98.5 98 CYS A O 1
ATOM 759 N N . SER A 1 99 ? -3.02 1.955 2.992 1 98.5 99 SER A N 1
ATOM 760 C CA . SER A 1 99 ? -4.242 2.699 2.711 1 98.5 99 SER A CA 1
ATOM 761 C C . SER A 1 99 ? -5.379 2.262 3.631 1 98.5 99 SER A C 1
ATOM 763 O O . SER A 1 99 ? -5.238 1.299 4.387 1 98.5 99 SER A O 1
ATOM 765 N N . GLY A 1 100 ? -6.492 2.955 3.566 1 98.25 100 GLY A N 1
ATOM 766 C CA . GLY A 1 100 ? -7.648 2.584 4.371 1 98.25 100 GLY A CA 1
ATOM 767 C C . GLY A 1 100 ? -8.195 1.213 4.023 1 98.25 100 GLY A C 1
ATOM 768 O O . GLY A 1 100 ? -8.953 0.627 4.801 1 98.25 100 GLY A O 1
ATOM 769 N N . CYS A 1 101 ? -7.809 0.646 2.912 1 97.62 101 CYS A N 1
ATOM 770 C CA . CYS A 1 101 ? -8.258 -0.675 2.488 1 97.62 101 CYS A CA 1
ATOM 771 C C . CYS A 1 101 ? -7.566 -1.771 3.287 1 97.62 101 CYS A C 1
ATOM 773 O O . CYS A 1 101 ? -8.133 -2.844 3.502 1 97.62 101 CYS A O 1
ATOM 775 N N . ASP A 1 102 ? -6.367 -1.519 3.66 1 98.69 102 ASP A N 1
ATOM 776 C CA . ASP A 1 102 ? -5.516 -2.527 4.281 1 98.69 102 ASP A CA 1
ATOM 777 C C . ASP A 1 102 ? -5.961 -2.818 5.711 1 98.69 102 ASP A C 1
ATOM 779 O O . ASP A 1 102 ? -5.961 -1.924 6.562 1 98.69 102 ASP A O 1
ATOM 783 N N . GLY A 1 103 ? -6.387 -4.062 5.938 1 98.06 103 GLY A N 1
ATOM 784 C CA . GLY A 1 103 ? -6.848 -4.43 7.27 1 98.06 103 GLY A CA 1
ATOM 785 C C . GLY A 1 103 ? -8.102 -3.688 7.691 1 98.06 103 GLY A C 1
ATOM 786 O O . GLY A 1 103 ? -8.32 -3.457 8.883 1 98.06 103 GLY A O 1
ATOM 787 N N . ASN A 1 104 ? -8.844 -3.135 6.727 1 97.69 104 ASN A N 1
ATOM 788 C CA . ASN A 1 104 ? -10.031 -2.336 7.008 1 97.69 104 ASN A CA 1
ATOM 789 C C . ASN A 1 104 ? -9.703 -1.145 7.906 1 97.69 104 ASN A C 1
ATOM 791 O O . ASN A 1 104 ? -10.469 -0.82 8.812 1 97.69 104 ASN A O 1
ATOM 795 N N . LEU A 1 105 ? -8.625 -0.509 7.633 1 98.62 105 LEU A N 1
ATOM 796 C CA . LEU A 1 105 ? -8.047 0.529 8.477 1 98.62 105 LEU A CA 1
ATOM 797 C C . LEU A 1 105 ? -8.992 1.718 8.609 1 98.62 105 LEU A C 1
ATOM 799 O O . LEU A 1 105 ? -9.219 2.219 9.711 1 98.62 105 LEU A O 1
ATOM 803 N N . LEU A 1 106 ? -9.539 2.211 7.488 1 98.75 106 LEU A N 1
ATOM 804 C CA . LEU A 1 106 ? -10.438 3.365 7.5 1 98.75 106 LEU A CA 1
ATOM 805 C C . LEU A 1 106 ? -11.797 3.002 6.93 1 98.75 106 LEU A C 1
ATOM 807 O O . LEU A 1 106 ? -11.93 2.75 5.73 1 98.75 106 LEU A O 1
ATOM 811 N N . GLN A 1 107 ? -12.781 2.984 7.746 1 98.44 107 GLN A N 1
ATOM 812 C CA . GLN A 1 107 ? -14.164 2.881 7.301 1 98.44 107 GLN A CA 1
ATOM 813 C C . GLN A 1 107 ? -14.805 4.258 7.168 1 98.44 107 GLN A C 1
ATOM 815 O O . GLN A 1 107 ? -14.562 5.141 7.996 1 98.44 107 GLN A O 1
ATOM 820 N N . VAL A 1 108 ? -15.617 4.438 6.094 1 98.38 108 VAL A N 1
ATOM 821 C CA . VAL A 1 108 ? -16.125 5.777 5.836 1 98.38 108 VAL A CA 1
ATOM 822 C C . VAL A 1 108 ? -17.641 5.719 5.59 1 98.38 108 VAL A C 1
ATOM 824 O O . VAL A 1 108 ? -18.188 4.648 5.328 1 98.38 108 VAL A O 1
ATOM 827 N N . GLN A 1 109 ? -18.266 6.805 5.77 1 98.06 109 GLN A N 1
ATOM 828 C CA . GLN A 1 109 ? -19.609 7.07 5.273 1 98.06 109 GLN A CA 1
ATOM 829 C C . GLN A 1 109 ? -19.578 8.031 4.09 1 98.06 109 GLN A C 1
ATOM 831 O O . GLN A 1 109 ? -18.922 9.07 4.145 1 98.06 109 GLN A O 1
ATOM 836 N N . PRO A 1 110 ? -20.25 7.633 3.01 1 97.75 110 PRO A N 1
ATOM 837 C CA . PRO A 1 110 ? -20.297 8.555 1.873 1 97.75 110 PRO A CA 1
ATOM 838 C C . PRO A 1 110 ? -20.875 9.922 2.246 1 97.75 110 PRO A C 1
ATOM 840 O O . PRO A 1 110 ? -21.828 10 3.027 1 97.75 110 PRO A O 1
ATOM 843 N N . VAL A 1 111 ? -20.281 10.992 1.76 1 95.62 111 VAL A N 1
ATOM 844 C CA . VAL A 1 111 ? -20.734 12.352 2.049 1 95.62 111 VAL A CA 1
ATOM 845 C C . VAL A 1 111 ? -22.047 12.625 1.325 1 95.62 111 VAL A C 1
ATOM 847 O O . VAL A 1 111 ? -23.016 13.094 1.935 1 95.62 111 VAL A O 1
ATOM 850 N N . SER A 1 112 ? -22.094 12.398 0.009 1 92 112 SER A N 1
ATOM 851 C CA . SER A 1 112 ? -23.297 12.578 -0.807 1 92 112 SER A CA 1
ATOM 852 C C . SER A 1 112 ? -23.156 11.875 -2.154 1 92 112 SER A C 1
ATOM 854 O O . SER A 1 112 ? -22.047 11.711 -2.66 1 92 112 SER A O 1
ATOM 856 N N . GLY A 1 113 ? -24.266 11.43 -2.67 1 89.06 113 GLY A N 1
ATOM 857 C CA . GLY A 1 113 ? -24.25 10.844 -4 1 89.06 113 GLY A CA 1
ATOM 858 C C . GLY A 1 113 ? -23.844 11.82 -5.082 1 89.06 113 GLY A C 1
ATOM 859 O O . GLY A 1 113 ? -23.297 11.422 -6.109 1 89.06 113 GLY A O 1
ATOM 860 N N . GLU A 1 114 ? -24.031 13.102 -4.844 1 92.06 114 GLU A N 1
ATOM 861 C CA . GLU A 1 114 ? -23.812 14.148 -5.836 1 92.06 114 GLU A CA 1
ATOM 862 C C . GLU A 1 114 ? -22.328 14.383 -6.094 1 92.06 114 GLU A C 1
ATOM 864 O O . GLU A 1 114 ? -21.938 14.766 -7.195 1 92.06 114 GLU A O 1
ATOM 869 N N . ILE A 1 115 ? -21.547 14.086 -5.09 1 95.12 115 ILE A N 1
ATOM 870 C CA . ILE A 1 115 ? -20.141 14.398 -5.285 1 95.12 115 ILE A CA 1
ATOM 871 C C . ILE A 1 115 ? -19.359 13.109 -5.555 1 95.12 115 ILE A C 1
ATOM 873 O O . ILE A 1 115 ? -18.141 13.141 -5.738 1 95.12 115 ILE A O 1
ATOM 877 N N . GLY A 1 116 ? -20.016 11.938 -5.512 1 97.06 116 GLY A N 1
ATOM 878 C CA . GLY A 1 116 ? -19.406 10.688 -5.918 1 97.06 116 GLY A CA 1
ATOM 879 C C . GLY A 1 116 ? -18.75 9.945 -4.77 1 97.06 116 GLY A C 1
ATOM 880 O O . GLY A 1 116 ? -19.297 9.891 -3.666 1 97.06 116 GLY A O 1
ATOM 881 N N . TYR A 1 117 ? -17.625 9.383 -4.992 1 98.31 117 TYR A N 1
ATOM 882 C CA . TYR A 1 117 ? -16.953 8.5 -4.051 1 98.31 117 TYR A CA 1
ATOM 883 C C . TYR A 1 117 ? -16.078 9.297 -3.088 1 98.31 117 TYR A C 1
ATOM 885 O O . TYR A 1 117 ? -14.859 9.117 -3.057 1 98.31 117 TYR A O 1
ATOM 893 N N . VAL A 1 118 ? -16.734 10.148 -2.371 1 98.44 118 VAL A N 1
ATOM 894 C CA . VAL A 1 118 ? -16.109 10.914 -1.292 1 98.44 118 VAL A CA 1
ATOM 895 C C . VAL A 1 118 ? -16.703 10.484 0.05 1 98.44 118 VAL A C 1
ATOM 897 O O . VAL A 1 118 ? -17.922 10.344 0.185 1 98.44 118 VAL A O 1
ATOM 900 N N . GLY A 1 119 ? -15.828 10.148 1.008 1 97.88 119 GLY A N 1
ATOM 901 C CA . GLY A 1 119 ? -16.312 9.656 2.287 1 97.88 119 GLY A CA 1
ATOM 902 C C . GLY A 1 119 ? -15.719 10.391 3.475 1 97.88 119 GLY A C 1
ATOM 903 O O . GLY A 1 119 ? -14.695 11.07 3.344 1 97.88 119 GLY A O 1
ATOM 904 N N . GLU A 1 120 ? -16.391 10.305 4.598 1 96.31 120 GLU A N 1
ATOM 905 C CA . GLU A 1 120 ? -15.898 10.766 5.898 1 96.31 120 GLU A CA 1
ATOM 906 C C . GLU A 1 120 ? -15.602 9.594 6.824 1 96.31 120 GLU A C 1
ATOM 908 O O . GLU A 1 120 ? -16.359 8.625 6.871 1 96.31 120 GLU A O 1
ATOM 913 N N . VAL A 1 121 ? -14.531 9.711 7.551 1 97.25 121 VAL A N 1
ATOM 914 C CA . VAL A 1 121 ? -14.102 8.617 8.414 1 97.25 121 VAL A CA 1
ATOM 915 C C . VAL A 1 121 ? -15.164 8.359 9.484 1 97.25 121 VAL A C 1
ATOM 917 O O . VAL A 1 121 ? -15.578 9.281 10.195 1 97.25 121 VAL A O 1
ATOM 920 N N . SER A 1 122 ? -15.617 7.152 9.594 1 97.38 122 SER A N 1
ATOM 921 C CA . SER A 1 122 ? -16.594 6.758 10.609 1 97.38 122 SER A CA 1
ATOM 922 C C . SER A 1 122 ? -15.969 5.836 11.648 1 97.38 122 SER A C 1
ATOM 924 O O . SER A 1 122 ? -16.438 5.773 12.789 1 97.38 122 SER A O 1
ATOM 926 N N . TYR A 1 123 ? -14.969 5.148 11.25 1 98 123 TYR A N 1
ATOM 927 C CA . TYR A 1 123 ? -14.281 4.227 12.148 1 98 123 TYR A CA 1
ATOM 928 C C . TYR A 1 123 ? -12.852 3.979 11.688 1 98 123 TYR A C 1
ATOM 930 O O . TYR A 1 123 ? -12.586 3.902 10.484 1 98 123 TYR A O 1
ATOM 938 N N . VAL A 1 124 ? -11.938 3.887 12.641 1 98.38 124 VAL A N 1
ATOM 939 C CA . VAL A 1 124 ? -10.539 3.564 12.375 1 98.38 124 VAL A CA 1
ATOM 940 C C . VAL A 1 124 ? -10.156 2.289 13.125 1 98.38 124 VAL A C 1
ATOM 942 O O . VAL A 1 124 ? -10.25 2.227 14.352 1 98.38 124 VAL A O 1
ATOM 945 N N . GLU A 1 125 ? -9.812 1.253 12.391 1 98.38 125 GLU A N 1
ATOM 946 C CA . GLU A 1 125 ? -9.25 0.041 12.977 1 98.38 125 GLU A CA 1
ATOM 947 C C . GLU A 1 125 ? -7.75 0.19 13.219 1 98.38 125 GLU A C 1
ATOM 949 O O . GLU A 1 125 ? -6.961 0.168 12.273 1 98.38 125 GLU A O 1
ATOM 954 N N . THR A 1 126 ? -7.266 0.247 14.477 1 98.31 126 THR A N 1
ATOM 955 C CA . THR A 1 126 ? -5.914 0.709 14.766 1 98.31 126 THR A CA 1
ATOM 956 C C . THR A 1 126 ? -4.957 -0.47 14.898 1 98.31 126 THR A C 1
ATOM 958 O O . THR A 1 126 ? -3.74 -0.283 14.969 1 98.31 126 THR A O 1
ATOM 961 N N . ALA A 1 127 ? -5.418 -1.691 14.867 1 98.12 127 ALA A N 1
ATOM 962 C CA . ALA A 1 127 ? -4.598 -2.867 15.141 1 98.12 127 ALA A CA 1
ATOM 963 C C . ALA A 1 127 ? -3.404 -2.934 14.188 1 98.12 127 ALA A C 1
ATOM 965 O O . ALA A 1 127 ? -2.275 -3.184 14.617 1 98.12 127 ALA A O 1
ATOM 966 N N . LEU A 1 128 ? -3.68 -2.719 12.961 1 98.56 128 LEU A N 1
ATOM 967 C CA . LEU A 1 128 ? -2.607 -2.773 11.969 1 98.56 128 LEU A CA 1
ATOM 968 C C . LEU A 1 128 ? -1.538 -1.729 12.273 1 98.56 128 LEU A C 1
ATOM 970 O O . LEU A 1 128 ? -0.344 -2.035 12.266 1 98.56 128 LEU A O 1
ATOM 974 N N . LEU A 1 129 ? -1.958 -0.502 12.531 1 98.62 129 LEU A N 1
ATOM 975 C CA . LEU A 1 129 ? -1.021 0.581 12.812 1 98.62 129 LEU A CA 1
ATOM 976 C C . LEU A 1 129 ? -0.172 0.261 14.039 1 98.62 129 LEU A C 1
ATOM 978 O O . LEU A 1 129 ? 1.053 0.402 14 1 98.62 129 LEU A O 1
ATOM 982 N N . LYS A 1 130 ? -0.83 -0.157 15.07 1 98.31 130 LYS A N 1
ATOM 983 C CA . LYS A 1 130 ? -0.118 -0.489 16.297 1 98.31 130 LYS A CA 1
ATOM 984 C C . LYS A 1 130 ? 0.876 -1.624 16.062 1 98.31 130 LYS A C 1
ATOM 986 O O . LYS A 1 130 ? 2.002 -1.581 16.578 1 98.31 130 LYS A O 1
ATOM 991 N N . GLY A 1 131 ? 0.458 -2.648 15.328 1 98.25 131 GLY A N 1
ATOM 992 C CA . GLY A 1 131 ? 1.349 -3.754 15.008 1 98.25 131 GLY A CA 1
ATOM 993 C C . GLY A 1 131 ? 2.584 -3.322 14.242 1 98.25 131 GLY A C 1
ATOM 994 O O . GLY A 1 131 ? 3.701 -3.727 14.578 1 98.25 131 GLY A O 1
ATOM 995 N N . LEU A 1 132 ? 2.406 -2.5 13.219 1 98.62 132 LEU A N 1
ATOM 996 C CA . LEU A 1 132 ? 3.521 -2.02 12.406 1 98.62 132 LEU A CA 1
ATOM 997 C C . LEU A 1 132 ? 4.484 -1.186 13.25 1 98.62 132 LEU A C 1
ATOM 999 O O . LEU A 1 132 ? 5.703 -1.328 13.125 1 98.62 132 LEU A O 1
ATOM 1003 N N . ILE A 1 133 ? 3.934 -0.351 14.062 1 98.19 133 ILE A N 1
ATOM 1004 C CA . ILE A 1 133 ? 4.734 0.508 14.922 1 98.19 133 ILE A CA 1
ATOM 1005 C C . ILE A 1 133 ? 5.551 -0.348 15.891 1 98.19 133 ILE A C 1
ATOM 1007 O O . ILE A 1 133 ? 6.727 -0.064 16.141 1 98.19 133 ILE A O 1
ATOM 1011 N N . ASN A 1 134 ? 4.918 -1.358 16.391 1 97.31 134 ASN A N 1
ATOM 1012 C CA . ASN A 1 134 ? 5.613 -2.252 17.312 1 97.31 134 ASN A CA 1
ATOM 1013 C C . ASN A 1 134 ? 6.77 -2.975 16.625 1 97.31 134 ASN A C 1
ATOM 1015 O O . ASN A 1 134 ? 7.707 -3.422 17.281 1 97.31 134 ASN A O 1
ATOM 1019 N N . MET A 1 135 ? 6.695 -3.113 15.336 1 97.5 135 MET A N 1
ATOM 1020 C CA . MET A 1 135 ? 7.781 -3.705 14.555 1 97.5 135 MET A CA 1
ATOM 1021 C C . MET A 1 135 ? 8.789 -2.643 14.141 1 97.5 135 MET A C 1
ATOM 1023 O O . MET A 1 135 ? 9.68 -2.91 13.328 1 97.5 135 MET A O 1
ATOM 1027 N N . ASN A 1 136 ? 8.586 -1.402 14.57 1 97.25 136 ASN A N 1
ATOM 1028 C CA . ASN A 1 136 ? 9.484 -0.271 14.383 1 97.25 136 ASN A CA 1
ATOM 1029 C C . ASN A 1 136 ? 9.344 0.332 12.992 1 97.25 136 ASN A C 1
ATOM 1031 O O . ASN A 1 136 ? 10.297 0.915 12.461 1 97.25 136 ASN A O 1
ATOM 1035 N N . TYR A 1 137 ? 8.234 0.109 12.375 1 98.56 137 TYR A N 1
ATOM 1036 C CA . TYR A 1 137 ? 7.938 0.771 11.117 1 98.56 137 TYR A CA 1
ATOM 1037 C C . TYR A 1 137 ? 7.16 2.062 11.344 1 98.56 137 TYR A C 1
ATOM 1039 O O . TYR A 1 137 ? 6.383 2.164 12.297 1 98.56 137 TYR A O 1
ATOM 1047 N N . ILE A 1 138 ? 7.355 3.045 10.523 1 98.81 138 ILE A N 1
ATOM 1048 C CA . ILE A 1 138 ? 6.477 4.203 10.422 1 98.81 138 ILE A CA 1
ATOM 1049 C C . ILE A 1 138 ? 5.379 3.93 9.391 1 98.81 138 ILE A C 1
ATOM 1051 O O . ILE A 1 138 ? 5.652 3.822 8.195 1 98.81 138 ILE A O 1
ATOM 1055 N N . PRO A 1 139 ? 4.125 3.762 9.852 1 98.88 139 PRO A N 1
ATOM 1056 C CA . PRO A 1 139 ? 3.053 3.646 8.859 1 98.88 139 PRO A CA 1
ATOM 1057 C C . PRO A 1 139 ? 2.83 4.938 8.078 1 98.88 139 PRO A C 1
ATOM 1059 O O . PRO A 1 139 ? 2.762 6.02 8.672 1 98.88 139 PRO A O 1
ATOM 1062 N N . VAL A 1 140 ? 2.803 4.852 6.777 1 98.94 140 VAL A N 1
ATOM 1063 C CA . VAL A 1 140 ? 2.5 5.953 5.871 1 98.94 140 VAL A CA 1
ATOM 1064 C C . VAL A 1 140 ? 1.161 5.703 5.18 1 98.94 140 VAL A C 1
ATOM 1066 O O . VAL A 1 140 ? 1.031 4.773 4.383 1 98.94 140 VAL A O 1
ATOM 1069 N N . ILE A 1 141 ? 0.159 6.547 5.406 1 98.88 141 ILE A N 1
ATOM 1070 C CA . ILE A 1 141 ? -1.217 6.195 5.074 1 98.88 141 ILE A CA 1
ATOM 1071 C C . ILE A 1 141 ? -1.715 7.086 3.938 1 98.88 141 ILE A C 1
ATOM 1073 O O . ILE A 1 141 ? -1.657 8.312 4.031 1 98.88 141 ILE A O 1
ATOM 1077 N N . ALA A 1 142 ? -2.133 6.449 2.83 1 98.81 142 ALA A N 1
ATOM 1078 C CA . ALA A 1 142 ? -2.918 7.129 1.803 1 98.81 142 ALA A CA 1
ATOM 1079 C C . ALA A 1 142 ? -4.371 7.285 2.238 1 98.81 142 ALA A C 1
ATOM 1081 O O . ALA A 1 142 ? -4.992 6.328 2.711 1 98.81 142 ALA A O 1
ATOM 1082 N N . PRO A 1 143 ? -4.938 8.469 2.104 1 98.44 143 PRO A N 1
ATOM 1083 C CA . PRO A 1 143 ? -6.262 8.758 2.66 1 98.44 143 PRO A CA 1
ATOM 1084 C C . PRO A 1 143 ? -7.398 8.289 1.753 1 98.44 143 PRO A C 1
ATOM 1086 O O . PRO A 1 143 ? -8.141 9.117 1.216 1 98.44 143 PRO A O 1
ATOM 1089 N N . VAL A 1 144 ? -7.582 7.027 1.595 1 98.69 144 VAL A N 1
ATOM 1090 C CA . VAL A 1 144 ? -8.766 6.391 1.032 1 98.69 144 VAL A CA 1
ATOM 1091 C C . VAL A 1 144 ? -9.383 5.449 2.062 1 98.69 144 VAL A C 1
ATOM 1093 O O . VAL A 1 144 ? -8.711 5.016 3.002 1 98.69 144 VAL A O 1
ATOM 1096 N N . GLY A 1 145 ? -10.633 5.242 1.976 1 98.44 145 GLY A N 1
ATOM 1097 C CA . GLY A 1 145 ? -11.344 4.383 2.91 1 98.44 145 GLY A CA 1
ATOM 1098 C C . GLY A 1 145 ? -12.328 3.449 2.23 1 98.44 145 GLY A C 1
ATOM 1099 O O . GLY A 1 145 ? -12.438 3.441 1.003 1 98.44 145 GLY A O 1
ATOM 1100 N N . ILE A 1 146 ? -12.938 2.654 3.006 1 98.31 146 ILE A N 1
ATOM 1101 C CA . ILE A 1 146 ? -13.789 1.63 2.42 1 98.31 146 ILE A CA 1
ATOM 1102 C C . ILE A 1 146 ? -15.195 1.737 3.004 1 98.31 146 ILE A C 1
ATOM 1104 O O . ILE A 1 146 ? -15.367 2.057 4.184 1 98.31 146 ILE A O 1
ATOM 1108 N N . ASN A 1 147 ? -16.172 1.562 2.242 1 97.56 147 ASN A N 1
ATOM 1109 C CA . ASN A 1 147 ? -17.594 1.384 2.576 1 97.56 147 ASN A CA 1
ATOM 1110 C C . ASN A 1 147 ? -18.266 0.407 1.623 1 97.56 147 ASN A C 1
ATOM 1112 O O . ASN A 1 147 ? -18.281 0.625 0.41 1 97.56 147 ASN A O 1
ATOM 1116 N N . ASP A 1 148 ? -18.875 -0.739 2.111 1 92.38 148 ASP A N 1
ATOM 1117 C CA . ASP A 1 148 ? -19.578 -1.742 1.321 1 92.38 148 ASP A CA 1
ATOM 1118 C C . ASP A 1 148 ? -18.734 -2.205 0.137 1 92.38 148 ASP A C 1
ATOM 1120 O O . ASP A 1 148 ? -19.188 -2.174 -1.008 1 92.38 148 ASP A O 1
ATOM 1124 N N . ASN A 1 149 ? -17.484 -2.475 0.327 1 90.62 149 ASN A N 1
ATOM 1125 C CA . ASN A 1 149 ? -16.547 -3.039 -0.631 1 90.62 149 ASN A CA 1
ATOM 1126 C C . ASN A 1 149 ? -16.203 -2.045 -1.741 1 90.62 149 ASN A C 1
ATOM 1128 O O . ASN A 1 149 ? -15.812 -2.443 -2.838 1 90.62 149 ASN A O 1
ATOM 1132 N N . GLU A 1 150 ? -16.5 -0.777 -1.474 1 96.25 150 GLU A N 1
ATOM 1133 C CA . GLU A 1 150 ? -16.109 0.296 -2.381 1 96.25 150 GLU A CA 1
ATOM 1134 C C . GLU A 1 150 ? -15.078 1.219 -1.727 1 96.25 150 GLU A C 1
ATOM 1136 O O . GLU A 1 150 ? -15.062 1.368 -0.503 1 96.25 150 GLU A O 1
ATOM 1141 N N . ILE A 1 151 ? -14.273 1.756 -2.576 1 98 151 ILE A N 1
ATOM 1142 C CA . ILE A 1 151 ? -13.211 2.643 -2.104 1 98 151 ILE A CA 1
ATOM 1143 C C . ILE A 1 151 ? -13.656 4.098 -2.24 1 98 151 ILE A C 1
ATOM 1145 O O . ILE A 1 151 ? -14.289 4.469 -3.236 1 98 151 ILE A O 1
ATOM 1149 N N . TYR A 1 152 ? -13.391 4.941 -1.283 1 98.56 152 TYR A N 1
ATOM 1150 C CA . TYR A 1 152 ? -13.781 6.344 -1.242 1 98.56 152 TYR A CA 1
ATOM 1151 C C . TYR A 1 152 ? -12.578 7.242 -0.993 1 98.56 152 TYR A C 1
ATOM 1153 O O . TYR A 1 152 ? -11.672 6.883 -0.236 1 98.56 152 TYR A O 1
ATOM 1161 N N . ASN A 1 153 ? -12.617 8.375 -1.672 1 98.5 153 ASN A N 1
ATOM 1162 C CA . ASN A 1 153 ? -11.656 9.445 -1.418 1 98.5 153 ASN A CA 1
ATOM 1163 C C . ASN A 1 153 ? -11.938 10.148 -0.095 1 98.5 153 ASN A C 1
ATOM 1165 O O . ASN A 1 153 ? -13.086 10.492 0.2 1 98.5 153 ASN A O 1
ATOM 1169 N N . ILE A 1 154 ? -10.922 10.32 0.766 1 97.88 154 ILE A N 1
ATOM 1170 C CA . ILE A 1 154 ? -11.062 11.016 2.037 1 97.88 154 ILE A CA 1
ATOM 1171 C C . ILE A 1 154 ? -10.172 12.258 2.047 1 97.88 154 ILE A C 1
ATOM 1173 O O . ILE A 1 154 ? -9.031 12.211 1.574 1 97.88 154 ILE A O 1
ATOM 1177 N N . ASN A 1 155 ? -10.695 13.383 2.502 1 95.38 155 ASN A N 1
ATOM 1178 C CA . ASN A 1 155 ? -9.82 14.516 2.789 1 95.38 155 ASN A CA 1
ATOM 1179 C C . ASN A 1 155 ? -8.68 14.117 3.721 1 95.38 155 ASN A C 1
ATOM 1181 O O . ASN A 1 155 ? -8.906 13.523 4.777 1 95.38 155 ASN A O 1
ATOM 1185 N N . ALA A 1 156 ? -7.477 14.469 3.346 1 96.56 156 ALA A N 1
ATOM 1186 C CA . ALA A 1 156 ? -6.305 13.992 4.074 1 96.56 156 ALA A CA 1
ATOM 1187 C C . ALA A 1 156 ? -6.281 14.547 5.496 1 96.56 156 ALA A C 1
ATOM 1189 O O . ALA A 1 156 ? -5.824 13.875 6.426 1 96.56 156 ALA A O 1
ATOM 1190 N N . ASP A 1 157 ? -6.703 15.789 5.727 1 94.69 157 ASP A N 1
ATOM 1191 C CA . ASP A 1 157 ? -6.711 16.391 7.055 1 94.69 157 ASP A CA 1
ATOM 1192 C C . ASP A 1 157 ? -7.664 15.648 7.988 1 94.69 157 ASP A C 1
ATOM 1194 O O . ASP A 1 157 ? -7.309 15.344 9.125 1 94.69 157 ASP A O 1
ATOM 1198 N N . THR A 1 158 ? -8.82 15.32 7.469 1 95.06 158 THR A N 1
ATOM 1199 C CA . THR A 1 158 ? -9.805 14.641 8.305 1 95.06 158 THR A CA 1
ATOM 1200 C C . THR A 1 158 ? -9.406 13.188 8.531 1 95.06 158 THR A C 1
ATOM 1202 O O . THR A 1 158 ? -9.68 12.617 9.594 1 95.06 158 THR A O 1
ATOM 1205 N N . ALA A 1 159 ? -8.789 12.57 7.52 1 97.56 159 ALA A N 1
ATOM 1206 C CA . ALA A 1 159 ? -8.25 11.227 7.723 1 97.56 159 ALA A CA 1
ATOM 1207 C C . ALA A 1 159 ? -7.227 11.211 8.852 1 97.56 159 ALA A C 1
ATOM 1209 O O . ALA A 1 159 ? -7.289 10.359 9.75 1 97.56 159 ALA A O 1
ATOM 1210 N N . ALA A 1 160 ? -6.305 12.211 8.828 1 98.12 160 ALA A N 1
ATOM 1211 C CA . ALA A 1 160 ? -5.277 12.32 9.859 1 98.12 160 ALA A CA 1
ATOM 1212 C C . ALA A 1 160 ? -5.902 12.547 11.234 1 98.12 160 ALA A C 1
ATOM 1214 O O . ALA A 1 160 ? -5.492 11.93 12.219 1 98.12 160 ALA A O 1
ATOM 1215 N N . ALA A 1 161 ? -6.902 13.398 11.273 1 97 161 ALA A N 1
ATOM 1216 C CA . ALA A 1 161 ? -7.59 13.68 12.531 1 97 161 ALA A CA 1
ATOM 1217 C C . ALA A 1 161 ? -8.281 12.43 13.07 1 97 161 ALA A C 1
ATOM 1219 O O . ALA A 1 161 ? -8.219 12.148 14.273 1 97 161 ALA A O 1
ATOM 1220 N N . GLY A 1 162 ? -8.992 11.688 12.195 1 97.5 162 GLY A N 1
ATOM 1221 C CA . GLY A 1 162 ? -9.633 10.445 12.594 1 97.5 162 GLY A CA 1
ATOM 1222 C C . GLY A 1 162 ? -8.656 9.43 13.164 1 97.5 162 GLY A C 1
ATOM 1223 O O . GLY A 1 162 ? -8.93 8.805 14.195 1 97.5 162 GLY A O 1
ATOM 1224 N N . ILE A 1 163 ? -7.523 9.266 12.508 1 98.5 163 ILE A N 1
ATOM 1225 C CA . ILE A 1 163 ? -6.492 8.328 12.953 1 98.5 163 ILE A CA 1
ATOM 1226 C C . ILE A 1 163 ? -5.93 8.789 14.297 1 98.5 163 ILE A C 1
ATOM 1228 O O . ILE A 1 163 ? -5.766 7.977 15.219 1 98.5 163 ILE A O 1
ATOM 1232 N N . ALA A 1 164 ? -5.629 10.117 14.422 1 98 164 ALA A N 1
ATOM 1233 C CA . ALA A 1 164 ? -5.098 10.664 15.664 1 98 164 ALA A CA 1
ATOM 1234 C C . ALA A 1 164 ? -6.062 10.438 16.828 1 98 164 ALA A C 1
ATOM 1236 O O . ALA A 1 164 ? -5.648 10.023 17.906 1 98 164 ALA A O 1
ATOM 1237 N N . ALA A 1 165 ? -7.301 10.68 16.594 1 97 165 ALA A N 1
ATOM 1238 C CA . ALA A 1 165 ? -8.312 10.477 17.625 1 97 165 ALA A CA 1
ATOM 1239 C C . ALA A 1 165 ? -8.398 9.008 18.031 1 97 165 ALA A C 1
ATOM 1241 O O . ALA A 1 165 ? -8.422 8.688 19.219 1 97 165 ALA A O 1
ATOM 1242 N N . ALA A 1 166 ? -8.438 8.117 17.078 1 97.56 166 ALA A N 1
ATOM 1243 C CA . ALA A 1 166 ? -8.586 6.684 17.312 1 97.56 166 ALA A CA 1
ATOM 1244 C C . ALA A 1 166 ? -7.395 6.133 18.094 1 97.56 166 ALA A C 1
ATOM 1246 O O . ALA A 1 166 ? -7.551 5.223 18.922 1 97.56 166 ALA A O 1
ATOM 1247 N N . LEU A 1 167 ? -6.227 6.73 17.828 1 97.62 167 LEU A N 1
ATOM 1248 C CA . LEU A 1 167 ? -5.012 6.285 18.5 1 97.62 167 LEU A CA 1
ATOM 1249 C C . LEU A 1 167 ? -4.828 7.004 19.844 1 97.62 167 LEU A C 1
ATOM 1251 O O . LEU A 1 167 ? -3.887 6.715 20.578 1 97.62 167 LEU A O 1
ATOM 1255 N N . SER A 1 168 ? -5.723 7.957 20.141 1 96.5 168 SER A N 1
ATOM 1256 C CA . SER A 1 168 ? -5.5 8.852 21.281 1 96.5 168 SER A CA 1
ATOM 1257 C C . SER A 1 168 ? -4.109 9.477 21.219 1 96.5 168 SER A C 1
ATOM 1259 O O . SER A 1 168 ? -3.377 9.461 22.219 1 96.5 168 SER A O 1
ATOM 1261 N N . ALA A 1 169 ? -3.82 9.977 20.047 1 96.31 169 ALA A N 1
ATOM 1262 C CA . ALA A 1 169 ? -2.496 10.555 19.828 1 96.31 169 ALA A CA 1
ATOM 1263 C C . ALA A 1 169 ? -2.283 11.781 20.719 1 96.31 169 ALA A C 1
ATOM 1265 O O . ALA A 1 169 ? -3.209 12.57 20.922 1 96.31 169 ALA A O 1
ATOM 1266 N N . LYS A 1 170 ? -1.064 11.93 21.109 1 95.12 170 LYS A N 1
ATOM 1267 C CA . LYS A 1 170 ? -0.677 13.094 21.906 1 95.12 170 LYS A CA 1
ATOM 1268 C C . LYS A 1 170 ? -0.81 14.383 21.094 1 95.12 170 LYS A C 1
ATOM 1270 O O . LYS A 1 170 ? -1.164 15.43 21.641 1 95.12 170 LYS A O 1
ATOM 1275 N N . GLU A 1 171 ? -0.566 14.242 19.844 1 95.62 171 GLU A N 1
ATOM 1276 C CA . GLU A 1 171 ? -0.499 15.43 19 1 95.62 171 GLU A CA 1
ATOM 1277 C C . GLU A 1 171 ? -0.695 15.078 17.531 1 95.62 171 GLU A C 1
ATOM 1279 O O . GLU A 1 171 ? -0.267 14.016 17.078 1 95.62 171 GLU A O 1
ATOM 1284 N N . LEU A 1 172 ? -1.438 15.906 16.859 1 97.94 172 LEU A N 1
ATOM 1285 C CA . LEU A 1 172 ? -1.521 15.922 15.406 1 97.94 172 LEU A CA 1
ATOM 1286 C C . LEU A 1 172 ? -0.744 17.094 14.828 1 97.94 172 LEU A C 1
ATOM 1288 O O . LEU A 1 172 ? -1.003 18.25 15.18 1 97.94 172 LEU A O 1
ATOM 1292 N N . ILE A 1 173 ? 0.209 16.812 13.953 1 97.81 173 ILE A N 1
ATOM 1293 C CA . ILE A 1 173 ? 1.078 17.859 13.406 1 97.81 173 ILE A CA 1
ATOM 1294 C C . ILE A 1 173 ? 0.754 18.078 11.93 1 97.81 173 ILE A C 1
ATOM 1296 O O . ILE A 1 173 ? 0.902 17.156 11.117 1 97.81 173 ILE A O 1
ATOM 1300 N N . PHE A 1 174 ? 0.345 19.266 11.594 1 96.94 174 PHE A N 1
ATOM 1301 C CA . PHE A 1 174 ? 0.135 19.656 10.203 1 96.94 174 PHE A CA 1
ATOM 1302 C C . PHE A 1 174 ? 1.391 20.297 9.625 1 96.94 174 PHE A C 1
ATOM 1304 O O . PHE A 1 174 ? 1.822 21.359 10.086 1 96.94 174 PHE A O 1
ATOM 1311 N N . ILE A 1 175 ? 1.913 19.672 8.609 1 96.94 175 ILE A N 1
ATOM 1312 C CA . ILE A 1 175 ? 3.096 20.203 7.934 1 96.94 175 ILE A CA 1
ATOM 1313 C C . ILE A 1 175 ? 2.674 21.203 6.859 1 96.94 175 ILE A C 1
ATOM 1315 O O . ILE A 1 175 ? 1.917 20.859 5.945 1 96.94 175 ILE A O 1
ATOM 1319 N N . THR A 1 176 ? 3.154 22.375 6.957 1 92.69 176 THR A N 1
ATOM 1320 C CA . THR A 1 176 ? 2.885 23.438 5.992 1 92.69 176 THR A CA 1
ATOM 1321 C C . THR A 1 176 ? 4.176 24.141 5.594 1 92.69 176 THR A C 1
ATOM 1323 O O . THR A 1 176 ? 5.27 23.672 5.914 1 92.69 176 THR A O 1
ATOM 1326 N N . ASP A 1 177 ? 4.051 25.172 4.781 1 91.19 177 ASP A N 1
ATOM 1327 C CA . ASP A 1 177 ? 5.23 25.906 4.324 1 91.19 177 ASP A CA 1
ATOM 1328 C C . ASP A 1 177 ? 5.363 27.25 5.043 1 91.19 177 ASP A C 1
ATOM 1330 O O . ASP A 1 177 ? 6.082 28.125 4.582 1 91.19 177 ASP A O 1
ATOM 1334 N N . VAL A 1 178 ? 4.57 27.438 6.094 1 90.12 178 VAL A N 1
ATOM 1335 C CA . VAL A 1 178 ? 4.676 28.656 6.891 1 90.12 178 VAL A CA 1
ATOM 1336 C C . VAL A 1 178 ? 4.996 28.297 8.344 1 90.12 178 VAL A C 1
ATOM 1338 O O . VAL A 1 178 ? 4.742 27.172 8.781 1 90.12 178 VAL A O 1
ATOM 1341 N N . ASP A 1 179 ? 5.473 29.234 9.133 1 93.88 179 ASP A N 1
ATOM 1342 C CA . ASP A 1 179 ? 5.996 28.969 10.469 1 93.88 179 ASP A CA 1
ATOM 1343 C C . ASP A 1 179 ? 4.859 28.75 11.469 1 93.88 179 ASP A C 1
ATOM 1345 O O . ASP A 1 179 ? 5.07 28.188 12.539 1 93.88 179 ASP A O 1
ATOM 1349 N N . GLY A 1 180 ? 3.697 29.156 11.164 1 94.19 180 GLY A N 1
ATOM 1350 C CA . GLY A 1 180 ? 2.523 29.156 12.031 1 94.19 180 GLY A CA 1
ATOM 1351 C C . GLY A 1 180 ? 1.719 30.438 11.945 1 94.19 180 GLY A C 1
ATOM 1352 O O . GLY A 1 180 ? 1.842 31.188 10.977 1 94.19 180 GLY A O 1
ATOM 1353 N N . VAL A 1 181 ? 0.841 30.609 12.789 1 93.06 181 VAL A N 1
ATOM 1354 C CA . VAL A 1 181 ? 0.05 31.828 12.852 1 93.06 181 VAL A CA 1
ATOM 1355 C C . VAL A 1 181 ? 0.91 32.969 13.375 1 93.06 181 VAL A C 1
ATOM 1357 O O . VAL A 1 181 ? 1.552 32.844 14.422 1 93.06 181 VAL A O 1
ATOM 1360 N N . LEU A 1 182 ? 0.963 34 12.617 1 92.62 182 LEU A N 1
ATOM 1361 C CA . LEU A 1 182 ? 1.688 35.188 13.039 1 92.62 182 LEU A CA 1
ATOM 1362 C C . LEU A 1 182 ? 0.725 36.281 13.484 1 92.62 182 LEU A C 1
ATOM 1364 O O . LEU A 1 182 ? -0.309 36.5 12.852 1 92.62 182 LEU A O 1
ATOM 1368 N N . HIS A 1 183 ? 0.967 36.875 14.586 1 92 183 HIS A N 1
ATOM 1369 C CA . HIS A 1 183 ? 0.264 38.062 15.094 1 92 183 HIS A CA 1
ATOM 1370 C C . HIS A 1 183 ? 1.228 39.188 15.344 1 92 183 HIS A C 1
ATOM 1372 O O . HIS A 1 183 ? 2.107 39.094 16.203 1 92 183 HIS A O 1
ATOM 1378 N N . GLU A 1 184 ? 1.093 40.25 14.57 1 91.5 184 GLU A N 1
ATOM 1379 C CA . GLU A 1 184 ? 1.985 41.406 14.648 1 91.5 184 GLU A CA 1
ATOM 1380 C C . GLU A 1 184 ? 3.439 41 14.438 1 91.5 184 GLU A C 1
ATOM 1382 O O . GLU A 1 184 ? 4.316 41.375 15.219 1 91.5 184 GLU A O 1
ATOM 1387 N N . GLY A 1 185 ? 3.658 40.062 13.539 1 89.88 185 GLY A N 1
ATOM 1388 C CA . GLY A 1 185 ? 4.988 39.656 13.125 1 89.88 185 GLY A CA 1
ATOM 1389 C C . GLY A 1 185 ? 5.594 38.594 14.047 1 89.88 185 GLY A C 1
ATOM 1390 O O . GLY A 1 185 ? 6.707 38.125 13.805 1 89.88 185 GLY A O 1
ATOM 1391 N N . LYS A 1 186 ? 4.863 38.281 15.047 1 94.31 186 LYS A N 1
ATOM 1392 C CA . LYS A 1 186 ? 5.367 37.312 15.992 1 94.31 186 LYS A CA 1
ATOM 1393 C C . LYS A 1 186 ? 4.578 36 15.898 1 94.31 186 LYS A C 1
ATOM 1395 O O . LYS A 1 186 ? 3.361 36 15.719 1 94.31 186 LYS A O 1
ATOM 1400 N N . LEU A 1 187 ? 5.277 34.906 16.109 1 95.12 187 LEU A N 1
ATOM 1401 C CA . LEU A 1 187 ? 4.66 33.594 16.062 1 95.12 187 LEU A CA 1
ATOM 1402 C C . LEU A 1 187 ? 3.75 33.375 17.266 1 95.12 187 LEU A C 1
ATOM 1404 O O . LEU A 1 187 ? 4.16 33.594 18.406 1 95.12 187 LEU A O 1
ATOM 1408 N N . VAL A 1 188 ? 2.535 33.031 17.016 1 95.19 188 VAL A N 1
ATOM 1409 C CA . VAL A 1 188 ? 1.633 32.594 18.078 1 95.19 188 VAL A CA 1
ATOM 1410 C C . VAL A 1 188 ? 1.921 31.156 18.453 1 95.19 188 VAL A C 1
ATOM 1412 O O . VAL A 1 188 ? 1.508 30.234 17.75 1 95.19 188 VAL A O 1
ATOM 1415 N N . LYS A 1 189 ? 2.557 30.938 19.531 1 95.31 189 LYS A N 1
ATOM 1416 C CA . LYS A 1 189 ? 3.027 29.594 19.875 1 95.31 189 LYS A CA 1
ATOM 1417 C C . LYS A 1 189 ? 1.871 28.703 20.328 1 95.31 189 LYS A C 1
ATOM 1419 O O . LYS A 1 189 ? 1.875 27.5 20.078 1 95.31 189 LYS A O 1
ATOM 1424 N N . LYS A 1 190 ? 1.005 29.297 21.078 1 95.56 190 LYS A N 1
ATOM 1425 C CA . LYS A 1 190 ? -0.147 28.547 21.594 1 95.56 190 LYS A CA 1
ATOM 1426 C C . LYS A 1 190 ? -1.434 29.359 21.422 1 95.56 190 LYS A C 1
ATOM 1428 O O . LYS A 1 190 ? -1.438 30.578 21.609 1 95.56 190 LYS A O 1
ATOM 1433 N N . THR A 1 191 ? -2.436 28.656 21.062 1 94 191 THR A N 1
ATOM 1434 C CA . THR A 1 191 ? -3.742 29.297 20.922 1 94 191 THR A CA 1
ATOM 1435 C C . THR A 1 191 ? -4.859 28.266 21.094 1 94 191 THR A C 1
ATOM 1437 O O . THR A 1 191 ? -4.594 27.094 21.344 1 94 191 THR A O 1
ATOM 1440 N N . ASP A 1 192 ? -6.098 28.688 21.156 1 93.62 192 ASP A N 1
ATOM 1441 C CA . ASP A 1 192 ? -7.254 27.797 21.281 1 93.62 192 ASP A CA 1
ATOM 1442 C C . ASP A 1 192 ? -8.375 28.219 20.328 1 93.62 192 ASP A C 1
ATOM 1444 O O . ASP A 1 192 ? -8.172 29.094 19.484 1 93.62 192 ASP A O 1
ATOM 1448 N N . GLU A 1 193 ? -9.445 27.531 20.438 1 91.06 193 GLU A N 1
ATOM 1449 C CA . GLU A 1 193 ? -10.555 27.719 19.5 1 91.06 193 GLU A CA 1
ATOM 1450 C C . GLU A 1 193 ? -11.062 29.156 19.531 1 91.06 193 GLU A C 1
ATOM 1452 O O . GLU A 1 193 ? -11.312 29.75 18.484 1 91.06 193 GLU A O 1
ATOM 1457 N N . SER A 1 194 ? -11.164 29.688 20.703 1 91.94 194 SER A N 1
ATOM 1458 C CA . SER A 1 194 ? -11.695 31.031 20.859 1 91.94 194 SER A CA 1
ATOM 1459 C C . SER A 1 194 ? -10.758 32.062 20.281 1 91.94 194 SER A C 1
ATOM 1461 O O . SER A 1 194 ? -11.195 33 19.578 1 91.94 194 SER A O 1
ATOM 1463 N N . GLU A 1 195 ? -9.57 31.922 20.578 1 92.62 195 GLU A N 1
ATOM 1464 C CA . GLU A 1 195 ? -8.578 32.844 20.078 1 92.62 195 GLU A CA 1
ATOM 1465 C C . GLU A 1 195 ? -8.477 32.781 18.562 1 92.62 195 GLU A C 1
ATOM 1467 O O . GLU A 1 195 ? -8.312 33.812 17.891 1 92.62 195 GLU A O 1
ATOM 1472 N N . ILE A 1 196 ? -8.508 31.641 18.031 1 90.5 196 ILE A N 1
ATOM 1473 C CA . ILE A 1 196 ? -8.453 31.469 16.578 1 90.5 196 ILE A CA 1
ATOM 1474 C C . ILE A 1 196 ? -9.625 32.188 15.93 1 90.5 196 ILE A C 1
ATOM 1476 O O . ILE A 1 196 ? -9.453 32.906 14.93 1 90.5 196 ILE A O 1
ATOM 1480 N N . ALA A 1 197 ? -10.797 32 16.453 1 88.06 197 ALA A N 1
ATOM 1481 C CA . ALA A 1 197 ? -11.984 32.688 15.938 1 88.06 197 ALA A CA 1
ATOM 1482 C C . ALA A 1 197 ? -11.805 34.188 15.953 1 88.06 197 ALA A C 1
ATOM 1484 O O . ALA A 1 197 ? -12.148 34.875 14.984 1 88.06 197 ALA A O 1
ATOM 1485 N N . THR A 1 198 ? -11.281 34.656 17.016 1 91.44 198 THR A N 1
ATOM 1486 C CA . THR A 1 198 ? -11.023 36.094 17.156 1 91.44 198 THR A CA 1
ATOM 1487 C C . THR A 1 198 ? -10.008 36.562 16.125 1 91.44 198 THR A C 1
ATOM 1489 O O . THR A 1 198 ? -10.18 37.625 15.523 1 91.44 198 THR A O 1
ATOM 1492 N N . PHE A 1 199 ? -8.977 35.75 15.961 1 92.25 199 PHE A N 1
ATOM 1493 C CA . PHE A 1 199 ? -7.934 36.094 15.008 1 92.25 199 PHE A CA 1
ATOM 1494 C C . PHE A 1 199 ? -8.492 36.188 13.594 1 92.25 199 PHE A C 1
ATOM 1496 O O . PHE A 1 199 ? -8.07 37.031 12.805 1 92.25 199 PHE A O 1
ATOM 1503 N N . ILE A 1 200 ? -9.422 35.312 13.273 1 89.19 200 ILE A N 1
ATOM 1504 C CA . ILE A 1 200 ? -10.055 35.312 11.953 1 89.19 200 ILE A CA 1
ATOM 1505 C C . ILE A 1 200 ? -10.922 36.562 11.805 1 89.19 200 ILE A C 1
ATOM 1507 O O . ILE A 1 200 ? -10.828 37.281 10.805 1 89.19 200 ILE A O 1
ATOM 1511 N N . GLU A 1 201 ? -11.68 36.812 12.781 1 90.38 201 GLU A N 1
ATOM 1512 C CA . GLU A 1 201 ? -12.594 37.969 12.781 1 90.38 201 GLU A CA 1
ATOM 1513 C C . GLU A 1 201 ? -11.828 39.281 12.648 1 90.38 201 GLU A C 1
ATOM 1515 O O . GLU A 1 201 ? -12.266 40.188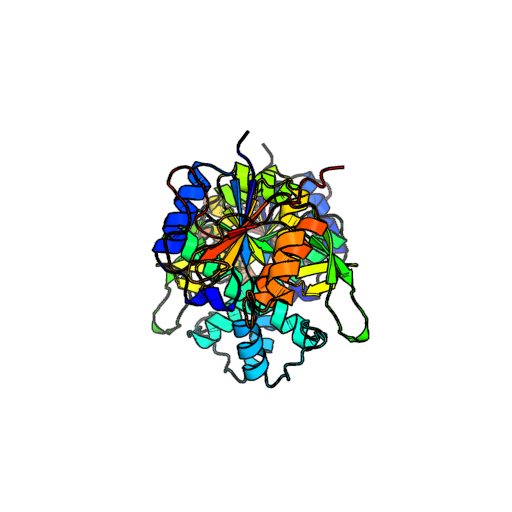 11.953 1 90.38 201 GLU A O 1
ATOM 1520 N N . LYS A 1 202 ? -10.734 39.344 13.266 1 92.62 202 LYS A N 1
ATOM 1521 C CA . LYS A 1 202 ? -9.945 40.562 13.305 1 92.62 202 LYS A CA 1
ATOM 1522 C C . LYS A 1 202 ? -9.023 40.656 12.086 1 92.62 202 LYS A C 1
ATOM 1524 O O . LYS A 1 202 ? -8.266 41.625 11.953 1 92.62 202 LYS A O 1
ATOM 1529 N N . GLY A 1 203 ? -8.969 39.594 11.273 1 90.56 203 GLY A N 1
ATOM 1530 C CA . GLY A 1 203 ? -8.172 39.625 10.062 1 90.56 203 GLY A CA 1
ATOM 1531 C C . GLY A 1 203 ? -6.707 39.312 10.297 1 90.56 203 GLY A C 1
ATOM 1532 O O . GLY A 1 203 ? -5.855 39.594 9.461 1 90.56 203 GLY A O 1
ATOM 1533 N N . VAL A 1 204 ? -6.406 38.844 11.43 1 88.81 204 VAL A N 1
ATOM 1534 C CA . VAL A 1 204 ? -5.051 38.406 11.734 1 88.81 204 VAL A CA 1
ATOM 1535 C C . VAL A 1 204 ? -4.715 37.156 10.906 1 88.81 204 VAL A C 1
ATOM 1537 O O . VAL A 1 204 ? -3.619 37.031 10.359 1 88.81 204 VAL A O 1
ATOM 1540 N N . ILE A 1 205 ? -5.578 36.219 10.922 1 89.75 205 ILE A N 1
ATOM 1541 C CA . ILE A 1 205 ? -5.48 35.031 10.086 1 89.75 205 ILE A CA 1
ATOM 1542 C C . ILE A 1 205 ? -6.219 35.25 8.766 1 89.75 205 ILE A C 1
ATOM 1544 O O . ILE A 1 205 ? -7.41 35.594 8.766 1 89.75 205 ILE A O 1
ATOM 1548 N N . THR A 1 206 ? -5.418 35.188 7.676 1 83.81 206 THR A N 1
ATOM 1549 C CA . THR A 1 206 ? -6.008 35.438 6.367 1 83.81 206 THR A CA 1
ATOM 1550 C C . THR A 1 206 ? -5.48 34.438 5.332 1 83.81 206 THR A C 1
ATOM 1552 O O . THR A 1 206 ? -4.574 33.656 5.625 1 83.81 206 THR A O 1
ATOM 1555 N N . GLY A 1 207 ? -6.184 34.406 4.203 1 81.31 207 GLY A N 1
ATOM 1556 C CA . GLY A 1 207 ? -5.684 33.688 3.049 1 81.31 207 GLY A CA 1
ATOM 1557 C C . GLY A 1 207 ? -5.566 32.188 3.291 1 81.31 207 GLY A C 1
ATOM 1558 O O . GLY A 1 207 ? -6.516 31.562 3.752 1 81.31 207 GLY A O 1
ATOM 1559 N N . GLY A 1 208 ? -4.363 31.625 2.982 1 80 208 GLY A N 1
ATOM 1560 C CA . GLY A 1 208 ? -4.125 30.188 3.018 1 80 208 GLY A CA 1
ATOM 1561 C C . GLY A 1 208 ? -4.051 29.641 4.426 1 80 208 GLY A C 1
ATOM 1562 O O . GLY A 1 208 ? -4.172 28.422 4.629 1 80 208 GLY A O 1
ATOM 1563 N N . MET A 1 209 ? -3.914 30.469 5.328 1 87 209 MET A N 1
ATOM 1564 C CA . MET A 1 209 ? -3.836 30.047 6.723 1 87 209 MET A CA 1
ATOM 1565 C C . MET A 1 209 ? -5.215 29.672 7.254 1 87 209 MET A C 1
ATOM 1567 O O . MET A 1 209 ? -5.328 28.844 8.164 1 87 209 MET A O 1
ATOM 1571 N N . ILE A 1 210 ? -6.258 30.219 6.703 1 86.56 210 ILE A N 1
ATOM 1572 C CA . ILE A 1 210 ? -7.617 29.984 7.184 1 86.56 210 ILE A CA 1
ATOM 1573 C C . ILE A 1 210 ? -7.949 28.5 7.082 1 86.56 210 ILE A C 1
ATOM 1575 O O . ILE A 1 210 ? -8.32 27.859 8.078 1 86.56 210 ILE A O 1
ATOM 1579 N N . PRO A 1 211 ? -7.773 27.922 5.902 1 85.19 211 PRO A N 1
ATOM 1580 C CA . PRO A 1 211 ? -8.07 26.484 5.824 1 85.19 211 PRO A CA 1
ATOM 1581 C C . PRO A 1 211 ? -7.223 25.656 6.781 1 85.19 211 PRO A C 1
ATOM 1583 O O . PRO A 1 211 ? -7.68 24.625 7.281 1 85.19 211 PRO A O 1
ATOM 1586 N N . LYS A 1 212 ? -6.027 25.984 7.082 1 86.81 212 LYS A N 1
ATOM 1587 C CA . LYS A 1 212 ? -5.145 25.266 7.984 1 86.81 212 LYS A CA 1
ATOM 1588 C C . LYS A 1 212 ? -5.668 25.297 9.414 1 86.81 212 LYS A C 1
ATOM 1590 O O . LYS A 1 212 ? -5.695 24.266 10.102 1 86.81 212 LYS A O 1
ATOM 1595 N N . VAL A 1 213 ? -6.074 26.453 9.805 1 90.69 213 VAL A N 1
ATOM 1596 C CA . VAL A 1 213 ? -6.582 26.562 11.164 1 90.69 213 VAL A CA 1
ATOM 1597 C C . VAL A 1 213 ? -7.953 25.906 11.266 1 90.69 213 VAL A C 1
ATOM 1599 O O . VAL A 1 213 ? -8.305 25.328 12.305 1 90.69 213 VAL A O 1
ATOM 1602 N N . GLN A 1 214 ? -8.711 26 10.242 1 88.44 214 GLN A N 1
ATOM 1603 C CA . GLN A 1 214 ? -10.008 25.312 10.219 1 88.44 214 GLN A CA 1
ATOM 1604 C C . GLN A 1 214 ? -9.828 23.797 10.344 1 88.44 214 GLN A C 1
ATOM 1606 O O . GLN A 1 214 ? -10.617 23.141 11.016 1 88.44 214 GLN A O 1
ATOM 1611 N N . ALA A 1 215 ? -8.828 23.312 9.695 1 88.44 215 ALA A N 1
ATOM 1612 C CA . ALA A 1 215 ? -8.508 21.891 9.812 1 88.44 215 ALA A CA 1
ATOM 1613 C C . ALA A 1 215 ? -8.156 21.531 11.25 1 88.44 215 ALA A C 1
ATOM 1615 O O . ALA A 1 215 ? -8.57 20.484 11.758 1 88.44 215 ALA A O 1
ATOM 1616 N N . ALA A 1 216 ? -7.402 22.391 11.852 1 91.62 216 ALA A N 1
ATOM 1617 C CA . ALA A 1 216 ? -7.035 22.188 13.25 1 91.62 216 ALA A CA 1
ATOM 1618 C C . ALA A 1 216 ? -8.273 22.172 14.141 1 91.62 216 ALA A C 1
ATOM 1620 O O . ALA A 1 216 ? -8.422 21.281 14.984 1 91.62 216 ALA A O 1
ATOM 1621 N N . LEU A 1 217 ? -9.148 23.125 13.93 1 91.5 217 LEU A N 1
ATOM 1622 C CA . LEU A 1 217 ? -10.367 23.219 14.719 1 91.5 217 LEU A CA 1
ATOM 1623 C C . LEU A 1 217 ? -11.25 21.984 14.508 1 91.5 217 LEU A C 1
ATOM 1625 O O . LEU A 1 217 ? -11.812 21.453 15.461 1 91.5 217 LEU A O 1
ATOM 1629 N N . ALA A 1 218 ? -11.328 21.625 13.289 1 89.94 218 ALA A N 1
ATOM 1630 C CA . ALA A 1 218 ? -12.102 20.422 12.969 1 89.94 218 ALA A CA 1
ATOM 1631 C C . ALA A 1 218 ? -11.516 19.188 13.656 1 89.94 218 ALA A C 1
ATOM 1633 O O . ALA A 1 218 ? -12.25 18.328 14.133 1 89.94 218 ALA A O 1
ATOM 1634 N N . SER A 1 219 ? -10.211 19.125 13.711 1 93.25 219 SER A N 1
ATOM 1635 C CA . SER A 1 219 ? -9.531 18 14.352 1 93.25 219 SER A CA 1
ATOM 1636 C C . SER A 1 219 ? -9.82 17.953 15.844 1 93.25 219 SER A C 1
ATOM 1638 O O . SER A 1 219 ? -9.984 16.891 16.422 1 93.25 219 SER A O 1
ATOM 1640 N N . LEU A 1 220 ? -9.883 19.156 16.453 1 92.88 220 LEU A N 1
ATOM 1641 C CA . LEU A 1 220 ? -10.258 19.234 17.859 1 92.88 220 LEU A CA 1
ATOM 1642 C C . LEU A 1 220 ? -11.648 18.656 18.078 1 92.88 220 LEU A C 1
ATOM 1644 O O . LEU A 1 220 ? -11.867 17.922 19.047 1 92.88 220 LEU A O 1
ATOM 1648 N N . LYS A 1 221 ? -12.492 19 17.219 1 91.19 221 LYS A N 1
ATOM 1649 C CA . LYS A 1 221 ? -13.867 18.531 17.312 1 91.19 221 LYS A CA 1
ATOM 1650 C C . LYS A 1 221 ? -13.945 17.016 17.156 1 91.19 221 LYS A C 1
ATOM 1652 O O . LYS A 1 221 ? -14.859 16.375 17.688 1 91.19 221 LYS A O 1
ATOM 1657 N N . MET A 1 222 ? -12.945 16.453 16.484 1 90.5 222 MET A N 1
ATOM 1658 C CA . MET A 1 222 ? -12.922 15.008 16.234 1 90.5 222 MET A CA 1
ATOM 1659 C C . MET A 1 222 ? -12.266 14.273 17.391 1 90.5 222 MET A C 1
ATOM 1661 O O . MET A 1 222 ? -12.156 13.039 17.375 1 90.5 222 MET A O 1
ATOM 1665 N N . GLY A 1 223 ? -11.75 15.023 18.375 1 89.88 223 GLY A N 1
ATOM 1666 C CA . GLY A 1 223 ? -11.281 14.375 19.594 1 89.88 223 GLY A CA 1
ATOM 1667 C C . GLY A 1 223 ? -9.781 14.477 19.781 1 89.88 223 GLY A C 1
ATOM 1668 O O . GLY A 1 223 ? -9.234 13.969 20.75 1 89.88 223 GLY A O 1
ATOM 1669 N N . VAL A 1 224 ? -9.125 15.156 18.859 1 93 224 VAL A N 1
ATOM 1670 C CA . VAL A 1 224 ? -7.684 15.367 19.016 1 93 224 VAL A CA 1
ATOM 1671 C C . VAL A 1 224 ? -7.43 16.453 20.047 1 93 224 VAL A C 1
ATOM 1673 O O . VAL A 1 224 ? -8.125 17.484 20.078 1 93 224 VAL A O 1
ATOM 1676 N N . GLN A 1 225 ? -6.512 16.266 20.906 1 90.62 225 GLN A N 1
ATOM 1677 C CA . GLN A 1 225 ? -6.359 17.172 22.031 1 90.62 225 GLN A CA 1
ATOM 1678 C C . GLN A 1 225 ? -5.379 18.297 21.719 1 90.62 225 GLN A C 1
ATOM 1680 O O . GLN A 1 225 ? -5.492 19.406 22.266 1 90.62 225 GLN A O 1
ATOM 1685 N N . LYS A 1 226 ? -4.41 17.984 20.953 1 95.06 226 LYS A N 1
ATOM 1686 C CA . LYS A 1 226 ? -3.342 18.938 20.625 1 95.06 226 LYS A CA 1
ATOM 1687 C C . LYS A 1 226 ? -2.994 18.891 19.141 1 95.06 226 LYS A C 1
ATOM 1689 O O . LYS A 1 226 ? -2.711 17.828 18.594 1 95.06 226 LYS A O 1
ATOM 1694 N N . ILE A 1 227 ? -3.066 20.047 18.469 1 96.69 227 ILE A N 1
ATOM 1695 C CA . ILE A 1 227 ? -2.754 20.156 17.047 1 96.69 227 ILE A CA 1
ATOM 1696 C C . ILE A 1 227 ? -1.659 21.203 16.844 1 96.69 227 ILE A C 1
ATOM 1698 O O . ILE A 1 227 ? -1.752 22.328 17.344 1 96.69 227 ILE A O 1
ATOM 1702 N N . SER A 1 228 ? -0.681 20.859 16.109 1 96.94 228 SER A N 1
ATOM 1703 C CA . SER A 1 228 ? 0.389 21.797 15.805 1 96.94 228 SER A CA 1
ATOM 1704 C C . SER A 1 228 ? 0.47 22.078 14.305 1 96.94 228 SER A C 1
ATOM 1706 O O . SER A 1 228 ? 0.345 21.172 13.484 1 96.94 228 SER A O 1
ATOM 1708 N N . ILE A 1 229 ? 0.564 23.312 13.969 1 95.69 229 ILE A N 1
ATOM 1709 C CA . ILE A 1 229 ? 0.841 23.781 12.617 1 95.69 229 ILE A CA 1
ATOM 1710 C C . ILE A 1 229 ? 2.301 24.219 12.508 1 95.69 229 ILE A C 1
ATOM 1712 O O . ILE A 1 229 ? 2.725 25.156 13.188 1 95.69 229 ILE A O 1
ATOM 1716 N N . VAL A 1 230 ? 3.021 23.562 11.633 1 96.69 230 VAL A N 1
ATOM 1717 C CA . VAL A 1 230 ? 4.461 23.797 11.641 1 96.69 230 VAL A CA 1
ATOM 1718 C C . VAL A 1 230 ? 4.973 23.953 10.211 1 96.69 230 VAL A C 1
ATOM 1720 O O . VAL A 1 230 ? 4.277 23.594 9.258 1 96.69 230 VAL A O 1
ATOM 1723 N N . ASN A 1 231 ? 6.219 24.5 10.07 1 95.69 231 ASN A N 1
ATOM 1724 C CA . ASN A 1 231 ? 6.883 24.6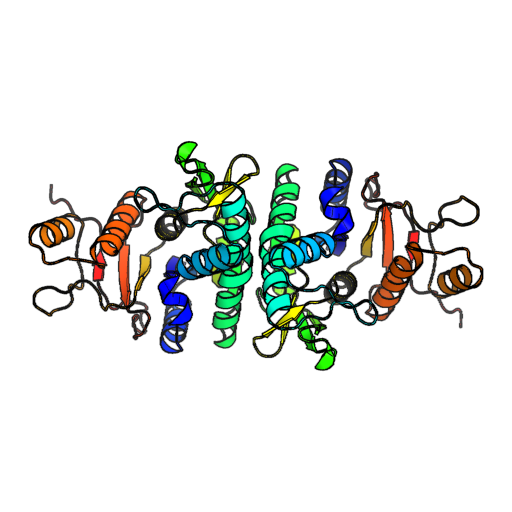72 8.781 1 95.69 231 ASN A CA 1
ATOM 1725 C C . ASN A 1 231 ? 7.742 23.469 8.422 1 95.69 231 ASN A C 1
ATOM 1727 O O . ASN A 1 231 ? 8.812 23.266 9 1 95.69 231 ASN A O 1
ATOM 1731 N N . GLY A 1 232 ? 7.367 22.719 7.469 1 95.31 232 GLY A N 1
ATOM 1732 C CA . GLY A 1 232 ? 8.031 21.484 7.09 1 95.31 232 GLY A CA 1
ATOM 1733 C C . GLY A 1 232 ? 9.344 21.719 6.371 1 95.31 232 GLY A C 1
ATOM 1734 O O . GLY A 1 232 ? 10.125 20.781 6.176 1 95.31 232 GLY A O 1
ATOM 1735 N N . THR A 1 233 ? 9.617 22.922 5.957 1 95.06 233 THR A N 1
ATOM 1736 C CA . THR A 1 233 ? 10.852 23.234 5.246 1 95.06 233 THR A CA 1
ATOM 1737 C C . THR A 1 233 ? 11.938 23.688 6.219 1 95.06 233 THR A C 1
ATOM 1739 O O . THR A 1 233 ? 13.078 23.938 5.82 1 95.06 233 THR A O 1
ATOM 1742 N N . LYS A 1 234 ? 11.562 23.844 7.477 1 95.5 234 LYS A N 1
ATOM 1743 C CA . LYS A 1 234 ? 12.477 24.219 8.555 1 95.5 234 LYS A CA 1
ATOM 1744 C C . LYS A 1 234 ? 12.445 23.203 9.688 1 95.5 234 LYS A C 1
ATOM 1746 O O . LYS A 1 234 ? 11.609 22.297 9.695 1 95.5 234 LYS A O 1
ATOM 1751 N N . ASP A 1 235 ? 13.383 23.391 10.539 1 96.06 235 ASP A N 1
ATOM 1752 C CA . ASP A 1 235 ? 13.352 22.578 11.766 1 96.06 235 ASP A CA 1
ATOM 1753 C C . ASP A 1 235 ? 12.094 22.875 12.578 1 96.06 235 ASP A C 1
ATOM 1755 O O . ASP A 1 235 ? 11.898 23.984 13.07 1 96.06 235 ASP A O 1
ATOM 1759 N N . PHE A 1 236 ? 11.234 21.812 12.703 1 95.81 236 PHE A N 1
ATOM 1760 C CA . PHE A 1 236 ? 9.953 22.109 13.32 1 95.81 236 PHE A CA 1
ATOM 1761 C C . PHE A 1 236 ? 9.797 21.344 14.633 1 95.81 236 PHE A C 1
ATOM 1763 O O . PHE A 1 236 ? 8.711 21.328 15.219 1 95.81 236 PHE A O 1
ATOM 1770 N N . THR A 1 237 ? 10.797 20.641 15.094 1 94.88 237 THR A N 1
ATOM 1771 C CA . THR A 1 237 ? 10.727 19.953 16.375 1 94.88 237 THR A CA 1
ATOM 1772 C C . THR A 1 237 ? 12.055 20.047 17.109 1 94.88 237 THR A C 1
ATOM 1774 O O . THR A 1 237 ? 13.117 20 16.5 1 94.88 237 THR A O 1
ATOM 1777 N N . GLU A 1 238 ? 12 20.203 18.391 1 91.38 238 GLU A N 1
ATOM 1778 C CA . GLU A 1 238 ? 13.172 20.172 19.25 1 91.38 238 GLU A CA 1
ATOM 1779 C C . GLU A 1 238 ? 13.641 18.75 19.516 1 91.38 238 GLU A C 1
ATOM 1781 O O . GLU A 1 238 ? 12.938 17.781 19.172 1 91.38 238 GLU A O 1
ATOM 1786 N N . VAL A 1 239 ? 14.766 18.656 20.188 1 87.56 239 VAL A N 1
ATOM 1787 C CA . VAL A 1 239 ? 15.32 17.359 20.531 1 87.56 239 VAL A CA 1
ATOM 1788 C C . VAL A 1 239 ? 14.391 16.641 21.5 1 87.56 239 VAL A C 1
ATOM 1790 O O . VAL A 1 239 ? 14.297 15.406 21.484 1 87.56 239 VAL A O 1
ATOM 1793 N N . THR A 1 240 ? 13.625 17.391 22.266 1 85.69 240 THR A N 1
ATOM 1794 C CA . THR A 1 240 ? 12.68 16.859 23.25 1 85.69 240 THR A CA 1
ATOM 1795 C C . THR A 1 240 ? 11.43 16.312 22.547 1 85.69 240 THR A C 1
ATOM 1797 O O . THR A 1 240 ? 10.633 15.609 23.172 1 85.69 240 THR A O 1
ATOM 1800 N N . GLY A 1 241 ? 11.25 16.703 21.266 1 86.38 241 GLY A N 1
ATOM 1801 C CA . GLY A 1 241 ? 10.055 16.297 20.547 1 86.38 241 GLY A CA 1
ATOM 1802 C C . GLY A 1 241 ? 8.984 17.375 20.5 1 86.38 241 GLY A C 1
ATOM 1803 O O . GLY A 1 241 ? 7.961 17.219 19.844 1 86.38 241 GLY A O 1
ATOM 1804 N N . GLU A 1 242 ? 9.281 18.469 21.172 1 90.5 242 GLU A N 1
ATOM 1805 C CA . GLU A 1 242 ? 8.328 19.562 21.156 1 90.5 242 GLU A CA 1
ATOM 1806 C C . GLU A 1 242 ? 8.305 20.266 19.812 1 90.5 242 GLU A C 1
ATOM 1808 O O . GLU A 1 242 ? 9.352 20.5 19.203 1 90.5 242 GLU A O 1
ATOM 1813 N N . CYS A 1 243 ? 7.148 20.609 19.375 1 92.94 243 CYS A N 1
ATOM 1814 C CA . CYS A 1 243 ? 7 21.203 18.047 1 92.94 243 CYS A CA 1
ATOM 1815 C C . CYS A 1 243 ? 7.309 22.688 18.094 1 92.94 243 CYS A C 1
ATOM 1817 O O . CYS A 1 243 ? 7.062 23.359 19.094 1 92.94 243 CYS A O 1
ATOM 1819 N N . ILE A 1 244 ? 7.871 23.172 17.062 1 93.75 244 ILE A N 1
ATOM 1820 C CA . ILE A 1 244 ? 8.078 24.594 16.828 1 93.75 244 ILE A CA 1
ATOM 1821 C C . ILE A 1 244 ? 7.051 25.109 15.812 1 93.75 244 ILE A C 1
ATOM 1823 O O . ILE A 1 244 ? 7.082 24.719 14.641 1 93.75 244 ILE A O 1
ATOM 1827 N N . GLY A 1 245 ? 6.18 25.875 16.203 1 96.19 245 GLY A N 1
ATOM 1828 C CA . GLY A 1 245 ? 5.059 26.391 15.438 1 96.19 245 GLY A CA 1
ATOM 1829 C C . GLY A 1 245 ? 3.9 26.844 16.312 1 96.19 245 GLY A C 1
ATOM 1830 O O . GLY A 1 245 ? 4.109 27.391 17.406 1 96.19 245 GLY A O 1
ATOM 1831 N N . THR A 1 246 ? 2.691 26.781 15.766 1 96.5 246 THR A N 1
ATOM 1832 C CA . THR A 1 246 ? 1.505 27.156 16.531 1 96.5 246 THR A CA 1
ATOM 1833 C C . THR A 1 246 ? 0.765 25.906 17.016 1 96.5 246 THR A C 1
ATOM 1835 O O . THR A 1 246 ? 0.409 25.047 16.203 1 96.5 246 THR A O 1
ATOM 1838 N N . THR A 1 247 ? 0.595 25.812 18.266 1 96.25 247 THR A N 1
ATOM 1839 C CA . THR A 1 247 ? -0.151 24.703 18.859 1 96.25 247 THR A CA 1
ATOM 1840 C C . THR A 1 247 ? -1.559 25.141 19.25 1 96.25 247 THR A C 1
ATOM 1842 O O . THR A 1 247 ? -1.729 26.141 19.938 1 96.25 247 THR A O 1
ATOM 1845 N N . VAL A 1 248 ? -2.467 24.438 18.766 1 94.75 248 VAL A N 1
ATOM 1846 C CA . VAL A 1 248 ? -3.871 24.719 19.062 1 94.75 248 VAL A CA 1
ATOM 1847 C C . VAL A 1 248 ? -4.406 23.672 20.031 1 94.75 248 VAL A C 1
ATOM 1849 O O . VAL A 1 248 ? -4.277 22.469 19.797 1 94.75 248 VAL A O 1
ATOM 1852 N N . THR A 1 249 ? -4.973 24.031 21.141 1 94.56 249 THR A N 1
ATOM 1853 C CA . THR A 1 249 ? -5.574 23.141 22.125 1 94.56 249 THR A CA 1
ATOM 1854 C C . THR A 1 249 ? -6.98 23.594 22.484 1 94.56 249 THR A C 1
ATOM 1856 O O . THR A 1 249 ? -7.379 24.719 22.172 1 94.56 249 THR A O 1
ATOM 1859 N N . LYS A 1 250 ? -7.762 22.641 23.078 1 87.88 250 LYS A N 1
ATOM 1860 C CA . LYS A 1 250 ? -9.102 23 23.547 1 87.88 250 LYS A CA 1
ATOM 1861 C C . LYS A 1 250 ? -9.031 24.031 24.672 1 87.88 250 LYS A C 1
ATOM 1863 O O . LYS A 1 250 ? -8.195 23.922 25.562 1 87.88 250 LYS A O 1
ATOM 1868 N N . GLY A 1 251 ? -9.672 25.156 24.516 1 77.25 251 GLY A N 1
ATOM 1869 C CA . GLY A 1 251 ? -9.719 26.219 25.516 1 77.25 251 GLY A CA 1
ATOM 1870 C C . GLY A 1 251 ? -10.391 25.781 26.797 1 77.25 251 GLY A C 1
ATOM 1871 O O . GLY A 1 251 ? -11.242 24.891 26.797 1 77.25 251 GLY A O 1
ATOM 1872 N N . VAL A 1 252 ? -9.664 25.891 27.984 1 54.88 252 VAL A N 1
ATOM 1873 C CA . VAL A 1 252 ? -10.289 25.656 29.281 1 54.88 252 VAL A CA 1
ATOM 1874 C C . VAL A 1 252 ? -11.492 26.578 29.453 1 54.88 252 VAL A C 1
ATOM 1876 O O . VAL A 1 252 ? -11.352 27.812 29.406 1 54.88 252 VAL A O 1
ATOM 1879 N N . SER A 1 253 ? -12.57 26.344 28.797 1 44.62 253 SER A N 1
ATOM 1880 C CA . SER A 1 253 ? -13.711 27.156 29.203 1 44.62 253 SER A CA 1
ATOM 1881 C C . SER A 1 253 ? -13.719 27.375 30.719 1 44.62 253 SER A C 1
ATOM 1883 O O . SER A 1 253 ? -13.727 26.406 31.484 1 44.62 253 SER A O 1
ATOM 1885 N N . ILE A 1 254 ? -13.125 28.344 31.297 1 34.91 254 ILE A N 1
ATOM 1886 C CA . ILE A 1 254 ? -13.43 28.766 32.656 1 34.91 254 ILE A CA 1
ATOM 1887 C C . ILE A 1 254 ? -14.938 28.875 32.844 1 34.91 254 ILE A C 1
ATOM 1889 O O . ILE A 1 254 ? -15.594 29.688 32.188 1 34.91 254 ILE A O 1
ATOM 1893 N N . VAL A 1 255 ? -15.562 27.75 33.031 1 33.84 255 VAL A N 1
ATOM 1894 C CA . VAL A 1 255 ? -16.812 27.953 33.75 1 33.84 255 VAL A CA 1
ATOM 1895 C C . VAL A 1 255 ? -16.531 28.391 35.188 1 33.84 255 VAL A C 1
ATOM 1897 O O . VAL A 1 255 ? -15.68 27.812 35.875 1 33.84 255 VAL A O 1
ATOM 1900 N N . MET B 1 1 ? 5.02 -25.047 14.266 1 49.34 1 MET B N 1
ATOM 1901 C CA . MET B 1 1 ? 5.43 -23.844 13.547 1 49.34 1 MET B CA 1
ATOM 1902 C C . MET B 1 1 ? 4.848 -23.812 12.141 1 49.34 1 MET B C 1
ATOM 1904 O O . MET B 1 1 ? 4.988 -24.781 11.391 1 49.34 1 MET B O 1
ATOM 1908 N N . ASN B 1 2 ? 3.723 -23.125 11.812 1 72.81 2 ASN B N 1
ATOM 1909 C CA . ASN B 1 2 ? 3 -23.312 10.562 1 72.81 2 ASN B CA 1
ATOM 1910 C C . ASN B 1 2 ? 3.824 -22.844 9.359 1 72.81 2 ASN B C 1
ATOM 1912 O O . ASN B 1 2 ? 4.523 -21.844 9.438 1 72.81 2 ASN B O 1
ATOM 1916 N N . ASP B 1 3 ? 4.016 -23.781 8.383 1 93.38 3 ASP B N 1
ATOM 1917 C CA . ASP B 1 3 ? 4.762 -23.594 7.145 1 93.38 3 ASP B CA 1
ATOM 1918 C C . ASP B 1 3 ? 4.184 -22.438 6.328 1 93.38 3 ASP B C 1
ATOM 1920 O O . ASP B 1 3 ? 2.998 -22.125 6.441 1 93.38 3 ASP B O 1
ATOM 1924 N N . TYR B 1 4 ? 5.027 -21.781 5.668 1 97.31 4 TYR B N 1
ATOM 1925 C CA . TYR B 1 4 ? 4.609 -20.734 4.754 1 97.31 4 TYR B CA 1
ATOM 1926 C C . TYR B 1 4 ? 4.176 -21.312 3.412 1 97.31 4 TYR B C 1
ATOM 1928 O O . TYR B 1 4 ? 4.773 -22.281 2.924 1 97.31 4 TYR B O 1
ATOM 1936 N N . ILE B 1 5 ? 3.16 -20.734 2.852 1 97.44 5 ILE B N 1
ATOM 1937 C CA . ILE B 1 5 ? 2.752 -20.969 1.472 1 97.44 5 ILE B CA 1
ATOM 1938 C C . ILE B 1 5 ? 2.65 -19.641 0.721 1 97.44 5 ILE B C 1
ATOM 1940 O O . ILE B 1 5 ? 2.15 -18.656 1.262 1 97.44 5 ILE B O 1
ATOM 1944 N N . VAL B 1 6 ? 3.184 -19.656 -0.481 1 98.56 6 VAL B N 1
ATOM 1945 C CA . VAL B 1 6 ? 3.064 -18.469 -1.339 1 98.56 6 VAL B CA 1
ATOM 1946 C C . VAL B 1 6 ? 2.139 -18.781 -2.514 1 98.56 6 VAL B C 1
ATOM 1948 O O . VAL B 1 6 ? 2.309 -19.797 -3.193 1 98.56 6 VAL B O 1
ATOM 1951 N N . VAL B 1 7 ? 1.129 -17.969 -2.703 1 98.5 7 VAL B N 1
ATOM 1952 C CA . VAL B 1 7 ? 0.173 -18.094 -3.799 1 98.5 7 VAL B CA 1
ATOM 1953 C C . VAL B 1 7 ? 0.382 -16.969 -4.809 1 98.5 7 VAL B C 1
ATOM 1955 O O . VAL B 1 7 ? 0.339 -15.797 -4.449 1 98.5 7 VAL B O 1
ATOM 1958 N N . LYS B 1 8 ? 0.652 -17.312 -6.031 1 98.12 8 LYS B N 1
ATOM 1959 C CA . LYS B 1 8 ? 0.791 -16.328 -7.105 1 98.12 8 LYS B CA 1
ATOM 1960 C C . LYS B 1 8 ? -0.458 -16.281 -7.98 1 98.12 8 LYS B C 1
ATOM 1962 O O . LYS B 1 8 ? -0.809 -17.281 -8.617 1 98.12 8 LYS B O 1
ATOM 1967 N N . CYS B 1 9 ? -1.077 -15.164 -7.984 1 96.88 9 CYS B N 1
ATOM 1968 C CA . CYS B 1 9 ? -2.227 -14.922 -8.852 1 96.88 9 CYS B CA 1
ATOM 1969 C C . CYS B 1 9 ? -1.837 -14.055 -10.047 1 96.88 9 CYS B C 1
ATOM 1971 O O . CYS B 1 9 ? -1.571 -12.867 -9.891 1 96.88 9 CYS B O 1
ATOM 1973 N N . GLY B 1 10 ? -1.889 -14.648 -11.227 1 92.44 10 GLY B N 1
ATOM 1974 C CA . GLY B 1 10 ? -1.606 -13.883 -12.43 1 92.44 10 GLY B CA 1
ATOM 1975 C C . GLY B 1 10 ? -2.637 -12.805 -12.703 1 92.44 10 GLY B C 1
ATOM 1976 O O . GLY B 1 10 ? -3.793 -12.922 -12.297 1 92.44 10 GLY B O 1
ATOM 1977 N N . GLY B 1 11 ? -2.217 -11.766 -13.422 1 89.94 11 GLY B N 1
ATOM 1978 C CA . GLY B 1 11 ? -3.105 -10.664 -13.734 1 89.94 11 GLY B CA 1
ATOM 1979 C C . GLY B 1 11 ? -4.348 -11.086 -14.492 1 89.94 11 GLY B C 1
ATOM 1980 O O . GLY B 1 11 ? -5.441 -10.586 -14.242 1 89.94 11 GLY B O 1
ATOM 1981 N N . SER B 1 12 ? -4.184 -12.016 -15.359 1 87.75 12 SER B N 1
ATOM 1982 C CA . SER B 1 12 ? -5.293 -12.477 -16.188 1 87.75 12 SER B CA 1
ATOM 1983 C C . SER B 1 12 ? -6.328 -13.227 -15.359 1 87.75 12 SER B C 1
ATOM 1985 O O . SER B 1 12 ? -7.477 -13.383 -15.781 1 87.75 12 SER B O 1
ATOM 1987 N N . MET B 1 13 ? -5.914 -13.695 -14.211 1 89 13 MET B N 1
ATOM 1988 C CA . MET B 1 13 ? -6.805 -14.484 -13.367 1 89 13 MET B CA 1
ATOM 1989 C C . MET B 1 13 ? -7.59 -13.578 -12.422 1 89 13 MET B C 1
ATOM 1991 O O . MET B 1 13 ? -8.617 -13.992 -11.867 1 89 13 MET B O 1
ATOM 1995 N N . LEU B 1 14 ? -7.145 -12.383 -12.164 1 90.44 14 LEU B N 1
ATOM 1996 C CA . LEU B 1 14 ? -7.668 -11.539 -11.094 1 90.44 14 LEU B CA 1
ATOM 1997 C C . LEU B 1 14 ? -9.148 -11.258 -11.297 1 90.44 14 LEU B C 1
ATOM 1999 O O . LEU B 1 14 ? -9.93 -11.266 -10.344 1 90.44 14 LEU B O 1
ATOM 2003 N N . ASP B 1 15 ? -9.555 -11.094 -12.477 1 89.31 15 ASP B N 1
ATOM 2004 C CA . ASP B 1 15 ? -10.953 -10.789 -12.758 1 89.31 15 ASP B CA 1
ATOM 2005 C C . ASP B 1 15 ? -11.805 -12.062 -12.773 1 89.31 15 ASP B C 1
ATOM 2007 O O . ASP B 1 15 ? -13.031 -11.992 -12.852 1 89.31 15 ASP B O 1
ATOM 2011 N N . GLN B 1 16 ? -11.148 -13.172 -12.68 1 90.94 16 GLN B N 1
ATOM 2012 C CA . GLN B 1 16 ? -11.867 -14.438 -12.75 1 90.94 16 GLN B CA 1
ATOM 2013 C C . GLN B 1 16 ? -11.984 -15.086 -11.375 1 90.94 16 GLN B C 1
ATOM 2015 O O . GLN B 1 16 ? -12.609 -16.141 -11.219 1 90.94 16 GLN B O 1
ATOM 2020 N N . LEU B 1 17 ? -11.297 -14.453 -10.445 1 92.56 17 LEU B N 1
ATOM 2021 C CA . LEU B 1 17 ? -11.359 -15.023 -9.109 1 92.56 17 LEU B CA 1
ATOM 2022 C C . LEU B 1 17 ? -12.789 -15.016 -8.578 1 92.56 17 LEU B C 1
ATOM 2024 O O . LEU B 1 17 ? -13.477 -14 -8.648 1 92.56 17 LEU B O 1
ATOM 2028 N N . ASN B 1 18 ? -13.273 -16.156 -8.148 1 94.31 18 ASN B N 1
ATOM 2029 C CA . ASN B 1 18 ? -14.633 -16.312 -7.641 1 94.31 18 ASN B CA 1
ATOM 2030 C C . ASN B 1 18 ? -14.633 -16.812 -6.195 1 94.31 18 ASN B C 1
ATOM 2032 O O . ASN B 1 18 ? -13.578 -16.859 -5.551 1 94.31 18 ASN B O 1
ATOM 2036 N N . ASP B 1 19 ? -15.758 -17.172 -5.727 1 96.19 19 ASP B N 1
ATOM 2037 C CA . ASP B 1 19 ? -15.914 -17.562 -4.324 1 96.19 19 ASP B CA 1
ATOM 2038 C C . ASP B 1 19 ? -15.102 -18.812 -4.004 1 96.19 19 ASP B C 1
ATOM 2040 O O . ASP B 1 19 ? -14.578 -18.953 -2.896 1 96.19 19 ASP B O 1
ATOM 2044 N N . VAL B 1 20 ? -14.992 -19.656 -4.996 1 95.62 20 VAL B N 1
ATOM 2045 C CA . VAL B 1 20 ? -14.273 -20.906 -4.781 1 95.62 20 VAL B CA 1
ATOM 2046 C C . VAL B 1 20 ? -12.805 -20.625 -4.488 1 95.62 20 VAL B C 1
ATOM 2048 O O . VAL B 1 20 ? -12.203 -21.234 -3.605 1 95.62 20 VAL B O 1
ATOM 2051 N N . PHE B 1 21 ? -12.242 -19.734 -5.188 1 97.56 21 PHE B N 1
ATOM 2052 C CA . PHE B 1 21 ? -10.859 -19.328 -4.949 1 97.56 21 PHE B CA 1
ATOM 2053 C C . PHE B 1 21 ? -10.672 -18.875 -3.508 1 97.56 21 PHE B C 1
ATOM 2055 O O . PHE B 1 21 ? -9.758 -19.344 -2.822 1 97.56 21 PHE B O 1
ATOM 2062 N N . PHE B 1 22 ? -11.484 -17.969 -3.021 1 97.94 22 PHE B N 1
ATOM 2063 C CA . PHE B 1 22 ? -11.336 -17.391 -1.691 1 97.94 22 PHE B CA 1
ATOM 2064 C C . PHE B 1 22 ? -11.609 -18.422 -0.615 1 97.94 22 PHE B C 1
ATOM 2066 O O . PHE B 1 22 ? -11 -18.391 0.458 1 97.94 22 PHE B O 1
ATOM 2073 N N . ASP B 1 23 ? -12.492 -19.375 -0.924 1 97.06 23 ASP B N 1
ATOM 2074 C CA . ASP B 1 23 ? -12.703 -20.5 -0.015 1 97.06 23 ASP B CA 1
ATOM 2075 C C . ASP B 1 23 ? -11.445 -21.359 0.101 1 97.06 23 ASP B C 1
ATOM 2077 O O . ASP B 1 23 ? -11.117 -21.844 1.183 1 97.06 23 ASP B O 1
ATOM 2081 N N . CYS B 1 24 ? -10.781 -21.547 -1.01 1 97.81 24 CYS B N 1
ATOM 2082 C CA . CYS B 1 24 ? -9.531 -22.297 -0.997 1 97.81 24 CYS B CA 1
ATOM 2083 C C . CYS B 1 24 ? -8.469 -21.578 -0.179 1 97.81 24 CYS B C 1
ATOM 2085 O O . CYS B 1 24 ? -7.711 -22.203 0.561 1 97.81 24 CYS B O 1
ATOM 2087 N N . ILE B 1 25 ? -8.391 -20.266 -0.287 1 98 25 ILE B 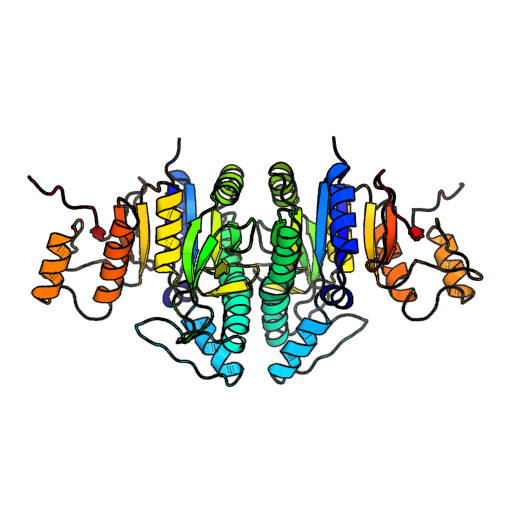N 1
ATOM 2088 C CA . ILE B 1 25 ? -7.434 -19.5 0.497 1 98 25 ILE B CA 1
ATOM 2089 C C . ILE B 1 25 ? -7.746 -19.641 1.984 1 98 25 ILE B C 1
ATOM 2091 O O . ILE B 1 25 ? -6.832 -19.75 2.809 1 98 25 ILE B O 1
ATOM 2095 N N . LYS B 1 26 ? -9.023 -19.688 2.34 1 96.56 26 LYS B N 1
ATOM 2096 C CA . LYS B 1 26 ? -9.438 -19.891 3.725 1 96.56 26 LYS B CA 1
ATOM 2097 C C . LYS B 1 26 ? -8.93 -21.234 4.246 1 96.56 26 LYS B C 1
ATOM 2099 O O . LYS B 1 26 ? -8.414 -21.328 5.359 1 96.56 26 LYS B O 1
ATOM 2104 N N . LYS B 1 27 ? -9.125 -22.266 3.402 1 96.25 27 LYS B N 1
ATOM 2105 C CA . LYS B 1 27 ? -8.641 -23.594 3.77 1 96.25 27 LYS B CA 1
ATOM 2106 C C . LYS B 1 27 ? -7.129 -23.578 3.994 1 96.25 27 LYS B C 1
ATOM 2108 O O . LYS B 1 27 ? -6.637 -24.156 4.973 1 96.25 27 LYS B O 1
ATOM 2113 N N . LEU B 1 28 ? -6.414 -22.953 3.102 1 96.88 28 LEU B N 1
ATOM 2114 C CA . LEU B 1 28 ? -4.961 -22.891 3.207 1 96.88 28 LEU B CA 1
ATOM 2115 C C . LEU B 1 28 ? -4.547 -22.141 4.473 1 96.88 28 LEU B C 1
ATOM 2117 O O . LEU B 1 28 ? -3.613 -22.562 5.164 1 96.88 28 LEU B O 1
ATOM 2121 N N . GLN B 1 29 ? -5.234 -21.078 4.758 1 95.69 29 GLN B N 1
ATOM 2122 C CA . GLN B 1 29 ? -4.891 -20.234 5.898 1 95.69 29 GLN B CA 1
ATOM 2123 C C . GLN B 1 29 ? -5.086 -20.984 7.215 1 95.69 29 GLN B C 1
ATOM 2125 O O . GLN B 1 29 ? -4.426 -20.672 8.211 1 95.69 29 GLN B O 1
ATOM 2130 N N . GLN B 1 30 ? -5.977 -21.922 7.25 1 94.31 30 GLN B N 1
ATOM 2131 C CA . GLN B 1 30 ? -6.211 -22.734 8.445 1 94.31 30 GLN B CA 1
ATOM 2132 C C . GLN B 1 30 ? -5.027 -23.656 8.734 1 94.31 30 GLN B C 1
ATOM 2134 O O . GLN B 1 30 ? -4.82 -24.062 9.875 1 94.31 30 GLN B O 1
ATOM 2139 N N . GLN B 1 31 ? -4.266 -23.922 7.691 1 94.75 31 GLN B N 1
ATOM 2140 C CA . GLN B 1 31 ? -3.203 -24.922 7.824 1 94.75 31 GLN B CA 1
ATOM 2141 C C . GLN B 1 31 ? -1.826 -24.266 7.758 1 94.75 31 GLN B C 1
ATOM 2143 O O . GLN B 1 31 ? -0.859 -24.781 8.32 1 94.75 31 GLN B O 1
ATOM 2148 N N . TYR B 1 32 ? -1.771 -23.109 7.09 1 96.69 32 TYR B N 1
ATOM 2149 C CA . TYR B 1 32 ? -0.47 -22.547 6.754 1 96.69 32 TYR B CA 1
ATOM 2150 C C . TYR B 1 32 ? -0.479 -21.031 6.91 1 96.69 32 TYR B C 1
ATOM 2152 O O . TYR B 1 32 ? -1.536 -20.422 7.102 1 96.69 32 TYR B O 1
ATOM 2160 N N . LYS B 1 33 ? 0.667 -20.406 6.934 1 98.12 33 LYS B N 1
ATOM 2161 C CA . LYS B 1 33 ? 0.875 -18.969 6.797 1 98.12 33 LYS B CA 1
ATOM 2162 C C . LYS B 1 33 ? 0.923 -18.562 5.328 1 98.12 33 LYS B C 1
ATOM 2164 O O . LYS B 1 33 ? 1.856 -18.922 4.605 1 98.12 33 LYS B O 1
ATOM 2169 N N . VAL B 1 34 ? -0.027 -17.797 4.891 1 98.44 34 VAL B N 1
ATOM 2170 C CA . VAL B 1 34 ? -0.24 -17.594 3.461 1 98.44 34 VAL B CA 1
ATOM 2171 C C . VAL B 1 34 ? 0.242 -16.203 3.061 1 98.44 34 VAL B C 1
ATOM 2173 O O . VAL B 1 34 ? -0.034 -15.219 3.752 1 98.44 34 VAL B O 1
ATOM 2176 N N . VAL B 1 35 ? 0.978 -16.109 2.002 1 98.88 35 VAL B N 1
ATOM 2177 C CA . VAL B 1 35 ? 1.352 -14.875 1.307 1 98.88 35 VAL B CA 1
ATOM 2178 C C . VAL B 1 35 ? 0.842 -14.922 -0.133 1 98.88 35 VAL B C 1
ATOM 2180 O O . VAL B 1 35 ? 0.929 -15.961 -0.796 1 98.88 35 VAL B O 1
ATOM 2183 N N . ILE B 1 36 ? 0.302 -13.852 -0.608 1 98.88 36 ILE B N 1
ATOM 2184 C CA . ILE B 1 36 ? -0.205 -13.797 -1.975 1 98.88 36 ILE B CA 1
ATOM 2185 C C . ILE B 1 36 ? 0.591 -12.773 -2.781 1 98.88 36 ILE B C 1
ATOM 2187 O O . ILE B 1 36 ? 0.848 -11.664 -2.305 1 98.88 36 ILE B O 1
ATOM 2191 N N . VAL B 1 37 ? 1.048 -13.133 -3.932 1 98.81 37 VAL B N 1
ATOM 2192 C CA . VAL B 1 37 ? 1.669 -12.242 -4.906 1 98.81 37 VAL B CA 1
ATOM 2193 C C . VAL B 1 37 ? 0.792 -12.148 -6.152 1 98.81 37 VAL B C 1
ATOM 2195 O O . VAL B 1 37 ? 0.361 -13.172 -6.695 1 98.81 37 VAL B O 1
ATOM 2198 N N . HIS B 1 38 ? 0.477 -10.906 -6.57 1 98.44 38 HIS B N 1
ATOM 2199 C CA . HIS B 1 38 ? -0.41 -10.773 -7.723 1 98.44 38 HIS B CA 1
ATOM 2200 C C . HIS B 1 38 ? 0.319 -10.164 -8.914 1 98.44 38 HIS B C 1
ATOM 2202 O O . HIS B 1 38 ? 1.313 -9.453 -8.742 1 98.44 38 HIS B O 1
ATOM 2208 N N . GLY B 1 39 ? -0.164 -10.461 -10.102 1 96.62 39 GLY B N 1
ATOM 2209 C CA . GLY B 1 39 ? 0.258 -9.758 -11.305 1 96.62 39 GLY B CA 1
ATOM 2210 C C . GLY B 1 39 ? -0.635 -8.586 -11.648 1 96.62 39 GLY B C 1
ATOM 2211 O O . GLY B 1 39 ? -1.239 -7.973 -10.766 1 96.62 39 GLY B O 1
ATOM 2212 N N . GLY B 1 40 ? -0.585 -8.18 -12.953 1 96.5 40 GLY B N 1
ATOM 2213 C CA . GLY B 1 40 ? -1.44 -7.09 -13.398 1 96.5 40 GLY B CA 1
ATOM 2214 C C . GLY B 1 40 ? -1.232 -6.73 -14.859 1 96.5 40 GLY B C 1
ATOM 2215 O O . GLY B 1 40 ? -1.473 -5.59 -15.258 1 96.5 40 GLY B O 1
ATOM 2216 N N . GLY B 1 41 ? -0.754 -7.645 -15.656 1 95.19 41 GLY B N 1
ATOM 2217 C CA . GLY B 1 41 ? -0.417 -7.395 -17.047 1 95.19 41 GLY B CA 1
ATOM 2218 C C . GLY B 1 41 ? -1.547 -6.75 -17.828 1 95.19 41 GLY B C 1
ATOM 2219 O O . GLY B 1 41 ? -1.384 -5.664 -18.391 1 95.19 41 GLY B O 1
ATOM 2220 N N . PRO B 1 42 ? -2.725 -7.43 -17.875 1 95.31 42 PRO B N 1
ATOM 2221 C CA . PRO B 1 42 ? -3.855 -6.871 -18.625 1 95.31 42 PRO B CA 1
ATOM 2222 C C . PRO B 1 42 ? -4.254 -5.477 -18.141 1 95.31 42 PRO B C 1
ATOM 2224 O O . PRO B 1 42 ? -4.555 -4.602 -18.953 1 95.31 42 PRO B O 1
ATOM 2227 N N . GLU B 1 43 ? -4.246 -5.25 -16.828 1 96 43 GLU B N 1
ATOM 2228 C CA . GLU B 1 43 ? -4.609 -3.951 -16.266 1 96 43 GLU B CA 1
ATOM 2229 C C . GLU B 1 43 ? -3.588 -2.883 -16.656 1 96 43 GLU B C 1
ATOM 2231 O O . GLU B 1 43 ? -3.953 -1.743 -16.953 1 96 43 GLU B O 1
ATOM 2236 N N . ILE B 1 44 ? -2.309 -3.232 -16.562 1 97.5 44 ILE B N 1
ATOM 2237 C CA . ILE B 1 44 ? -1.254 -2.307 -16.969 1 97.5 44 ILE B CA 1
ATOM 2238 C C . ILE B 1 44 ? -1.424 -1.933 -18.438 1 97.5 44 ILE B C 1
ATOM 2240 O O . ILE B 1 44 ? -1.391 -0.752 -18.797 1 97.5 44 ILE B O 1
ATOM 2244 N N . ASP B 1 45 ? -1.643 -2.938 -19.266 1 96.94 45 ASP B N 1
ATOM 2245 C CA . ASP B 1 45 ? -1.811 -2.703 -20.703 1 96.94 45 ASP B CA 1
ATOM 2246 C C . ASP B 1 45 ? -2.988 -1.77 -20.969 1 96.94 45 ASP B C 1
ATOM 2248 O O . ASP B 1 45 ? -2.887 -0.853 -21.797 1 96.94 45 ASP B O 1
ATOM 2252 N N . ALA B 1 46 ? -4.102 -2.043 -20.344 1 94.94 46 ALA B N 1
ATOM 2253 C CA . ALA B 1 46 ? -5.297 -1.22 -20.516 1 94.94 46 ALA B CA 1
ATOM 2254 C C . ALA B 1 46 ? -5.02 0.233 -20.141 1 94.94 46 ALA B C 1
ATOM 2256 O O . ALA B 1 46 ? -5.422 1.154 -20.859 1 94.94 46 ALA B O 1
ATOM 2257 N N . LYS B 1 47 ? -4.32 0.429 -19.062 1 94.81 47 LYS B N 1
ATOM 2258 C CA . LYS B 1 47 ? -4.051 1.787 -18.594 1 94.81 47 LYS B CA 1
ATOM 2259 C C . LYS B 1 47 ? -3.059 2.494 -19.516 1 94.81 47 LYS B C 1
ATOM 2261 O O . LYS B 1 47 ? -3.182 3.695 -19.75 1 94.81 47 LYS B O 1
ATOM 2266 N N . LEU B 1 48 ? -2.029 1.798 -19.953 1 96.06 48 LEU B N 1
ATOM 2267 C CA . LEU B 1 48 ? -1.089 2.367 -20.922 1 96.06 48 LEU B CA 1
ATOM 2268 C C . LEU B 1 48 ? -1.812 2.834 -22.172 1 96.06 48 LEU B C 1
ATOM 2270 O O . LEU B 1 48 ? -1.532 3.918 -22.688 1 96.06 48 LEU B O 1
ATOM 2274 N N . LYS B 1 49 ? -2.738 2.037 -22.625 1 94.25 49 LYS B N 1
ATOM 2275 C CA . LYS B 1 49 ? -3.543 2.402 -23.781 1 94.25 49 LYS B CA 1
ATOM 2276 C C . LYS B 1 49 ? -4.355 3.664 -23.516 1 94.25 49 LYS B C 1
ATOM 2278 O O . LYS B 1 49 ? -4.418 4.562 -24.359 1 94.25 49 LYS B O 1
ATOM 2283 N N . ASP B 1 50 ? -4.953 3.725 -22.359 1 90.44 50 ASP B N 1
ATOM 2284 C CA . ASP B 1 50 ? -5.723 4.898 -21.969 1 90.44 50 ASP B CA 1
ATOM 2285 C C . ASP B 1 50 ? -4.859 6.16 -22 1 90.44 50 ASP B C 1
ATOM 2287 O O . ASP B 1 50 ? -5.355 7.25 -22.281 1 90.44 50 ASP B O 1
ATOM 2291 N N . CYS B 1 51 ? -3.572 6.027 -21.672 1 90.56 51 CYS B N 1
ATOM 2292 C CA . CYS B 1 51 ? -2.641 7.148 -21.609 1 90.56 51 CYS B CA 1
ATOM 2293 C C . CYS B 1 51 ? -1.963 7.359 -22.953 1 90.56 51 CYS B C 1
ATOM 2295 O O . CYS B 1 51 ? -1.06 8.188 -23.078 1 90.56 51 CYS B O 1
ATOM 2297 N N . ASN B 1 52 ? -2.279 6.555 -23.969 1 92.31 52 ASN B N 1
ATOM 2298 C CA . ASN B 1 52 ? -1.696 6.598 -25.297 1 92.31 52 ASN B CA 1
ATOM 2299 C C . ASN B 1 52 ? -0.202 6.289 -25.281 1 92.31 52 ASN B C 1
ATOM 2301 O O . ASN B 1 52 ? 0.585 6.945 -25.953 1 92.31 52 ASN B O 1
ATOM 2305 N N . ILE B 1 53 ? 0.173 5.41 -24.406 1 94.12 53 ILE B N 1
ATOM 2306 C CA . ILE B 1 53 ? 1.552 4.938 -24.312 1 94.12 53 ILE B CA 1
ATOM 2307 C C . ILE B 1 53 ? 1.668 3.559 -24.953 1 94.12 53 ILE B C 1
ATOM 2309 O O . ILE B 1 53 ? 0.84 2.678 -24.703 1 94.12 53 ILE B O 1
ATOM 2313 N N . ASN B 1 54 ? 2.629 3.328 -25.734 1 94.62 54 ASN B N 1
ATOM 2314 C CA . ASN B 1 54 ? 2.812 2.072 -26.453 1 94.62 54 ASN B CA 1
ATOM 2315 C C . ASN B 1 54 ? 3.248 0.949 -25.516 1 94.62 54 ASN B C 1
ATOM 2317 O O . ASN B 1 54 ? 4.07 1.162 -24.625 1 94.62 54 ASN B O 1
ATOM 2321 N N . VAL B 1 55 ? 2.736 -0.206 -25.719 1 95 55 VAL B N 1
ATOM 2322 C CA . VAL B 1 55 ? 3.121 -1.408 -24.984 1 95 55 VAL B CA 1
ATOM 2323 C C . VAL B 1 55 ? 4.137 -2.207 -25.797 1 95 55 VAL B C 1
ATOM 2325 O O . VAL B 1 55 ? 3.902 -2.516 -26.969 1 95 55 VAL B O 1
ATOM 2328 N N . GLU B 1 56 ? 5.227 -2.494 -25.25 1 95.69 56 GLU B N 1
ATOM 2329 C CA . GLU B 1 56 ? 6.273 -3.279 -25.891 1 95.69 56 GLU B CA 1
ATOM 2330 C C . GLU B 1 56 ? 6.824 -4.344 -24.953 1 95.69 56 GLU B C 1
ATOM 2332 O O . GLU B 1 56 ? 7.012 -4.09 -23.766 1 95.69 56 GLU B O 1
ATOM 2337 N N . LYS B 1 57 ? 7.008 -5.535 -25.516 1 93.19 57 LYS B N 1
ATOM 2338 C CA . LYS B 1 57 ? 7.645 -6.621 -24.766 1 93.19 57 LYS B CA 1
ATOM 2339 C C . LYS B 1 57 ? 8.875 -7.145 -25.516 1 93.19 57 LYS B C 1
ATOM 2341 O O . LYS B 1 57 ? 8.898 -7.172 -26.734 1 93.19 57 LYS B O 1
ATOM 2346 N N . ARG B 1 58 ? 9.898 -7.438 -24.734 1 92.12 58 ARG B N 1
ATOM 2347 C CA . ARG B 1 58 ? 11.125 -8.047 -25.234 1 92.12 58 ARG B CA 1
ATOM 2348 C C . ARG B 1 58 ? 11.516 -9.266 -24.406 1 92.12 58 ARG B C 1
ATOM 2350 O O . ARG B 1 58 ? 11.727 -9.148 -23.203 1 92.12 58 ARG B O 1
ATOM 2357 N N . ASP B 1 59 ? 11.57 -10.461 -25 1 86.38 59 ASP B N 1
ATOM 2358 C CA . ASP B 1 59 ? 11.938 -11.703 -24.328 1 86.38 59 ASP B CA 1
ATOM 2359 C C . ASP B 1 59 ? 11.008 -11.992 -23.156 1 86.38 59 ASP B C 1
ATOM 2361 O O . ASP B 1 59 ? 11.469 -12.328 -22.062 1 86.38 59 ASP B O 1
ATOM 2365 N N . GLY B 1 60 ? 9.773 -11.664 -23.312 1 86.62 60 GLY B N 1
ATOM 2366 C CA . GLY B 1 60 ? 8.758 -11.977 -22.328 1 86.62 60 GLY B CA 1
ATOM 2367 C C . GLY B 1 60 ? 8.648 -10.945 -21.219 1 86.62 60 GLY B C 1
ATOM 2368 O O . GLY B 1 60 ? 7.809 -11.062 -20.328 1 86.62 60 GLY B O 1
ATOM 2369 N N . LEU B 1 61 ? 9.484 -9.914 -21.344 1 92.25 61 LEU B N 1
ATOM 2370 C CA . LEU B 1 61 ? 9.5 -8.867 -20.328 1 92.25 61 LEU B CA 1
ATOM 2371 C C . LEU B 1 61 ? 8.945 -7.562 -20.875 1 92.25 61 LEU B C 1
ATOM 2373 O O . LEU B 1 61 ? 9.219 -7.199 -22.031 1 92.25 61 LEU B O 1
ATOM 2377 N N . ARG B 1 62 ? 8.172 -6.895 -20.094 1 95.81 62 ARG B N 1
ATOM 2378 C CA . ARG B 1 62 ? 7.668 -5.586 -20.5 1 95.81 62 ARG B CA 1
ATOM 2379 C C . ARG B 1 62 ? 8.789 -4.555 -20.531 1 95.81 62 ARG B C 1
ATOM 2381 O O . ARG B 1 62 ? 9.469 -4.332 -19.516 1 95.81 62 ARG B O 1
ATOM 2388 N N . VAL B 1 63 ? 9.008 -3.947 -21.703 1 97.56 63 VAL B N 1
ATOM 2389 C CA . VAL B 1 63 ? 9.914 -2.805 -21.766 1 97.56 63 VAL B CA 1
ATOM 2390 C C . VAL B 1 63 ? 9.352 -1.654 -20.938 1 97.56 63 VAL B C 1
ATOM 2392 O O . VAL B 1 63 ? 8.211 -1.235 -21.125 1 97.56 63 VAL B O 1
ATOM 2395 N N . THR B 1 64 ? 10.141 -1.13 -20 1 98.19 64 THR B N 1
ATOM 2396 C CA . THR B 1 64 ? 9.578 -0.266 -18.969 1 98.19 64 THR B CA 1
ATOM 2397 C C . THR B 1 64 ? 10.391 1.021 -18.828 1 98.19 64 THR B C 1
ATOM 2399 O O . THR B 1 64 ? 11.07 1.23 -17.828 1 98.19 64 THR B O 1
ATOM 2402 N N . PRO B 1 65 ? 10.352 1.896 -19.844 1 97.62 65 PRO B N 1
ATOM 2403 C CA . PRO B 1 65 ? 10.891 3.232 -19.594 1 97.62 65 PRO B CA 1
ATOM 2404 C C . PRO B 1 65 ? 10.18 3.961 -18.453 1 97.62 65 PRO B C 1
ATOM 2406 O O . PRO B 1 65 ? 9.227 3.432 -17.875 1 97.62 65 PRO B O 1
ATOM 2409 N N . LYS B 1 66 ? 10.609 5.16 -18.094 1 96.06 66 LYS B N 1
ATOM 2410 C CA . LYS B 1 66 ? 10.141 5.863 -16.906 1 96.06 66 LYS B CA 1
ATOM 2411 C C . LYS B 1 66 ? 8.633 6.082 -16.953 1 96.06 66 LYS B C 1
ATOM 2413 O O . LYS B 1 66 ? 7.941 5.871 -15.953 1 96.06 66 LYS B O 1
ATOM 2418 N N . GLU B 1 67 ? 8.078 6.52 -18.078 1 95.38 67 GLU B N 1
ATOM 2419 C CA . GLU B 1 67 ? 6.652 6.789 -18.203 1 95.38 67 GLU B CA 1
ATOM 2420 C C . GLU B 1 67 ? 5.828 5.52 -18.016 1 95.38 67 GLU B C 1
ATOM 2422 O O . GLU B 1 67 ? 4.742 5.562 -17.438 1 95.38 67 GLU B O 1
ATOM 2427 N N . VAL B 1 68 ? 6.344 4.375 -18.531 1 97.56 68 VAL B N 1
ATOM 2428 C CA . VAL B 1 68 ? 5.676 3.09 -18.359 1 97.56 68 VAL B CA 1
ATOM 2429 C C . VAL B 1 68 ? 5.758 2.656 -16.891 1 97.56 68 VAL B C 1
ATOM 2431 O O . VAL B 1 68 ? 4.781 2.158 -16.328 1 97.56 68 VAL B O 1
ATOM 2434 N N . MET B 1 69 ? 6.891 2.885 -16.25 1 98 69 MET B N 1
ATOM 2435 C CA . MET B 1 69 ? 7.078 2.496 -14.852 1 98 69 MET B CA 1
ATOM 2436 C C . MET B 1 69 ? 6.098 3.236 -13.945 1 98 69 MET B C 1
ATOM 2438 O O . MET B 1 69 ? 5.578 2.662 -12.984 1 98 69 MET B O 1
ATOM 2442 N N . ASP B 1 70 ? 5.891 4.492 -14.25 1 96.25 70 ASP B N 1
ATOM 2443 C CA . ASP B 1 70 ? 4.934 5.281 -13.484 1 96.25 70 ASP B CA 1
ATOM 2444 C C . ASP B 1 70 ? 3.545 4.641 -13.516 1 96.25 70 ASP B C 1
ATOM 2446 O O . ASP B 1 70 ? 2.875 4.547 -12.484 1 96.25 70 ASP B O 1
ATOM 2450 N N . VAL B 1 71 ? 3.139 4.191 -14.664 1 96.62 71 VAL B N 1
ATOM 2451 C CA . VAL B 1 71 ? 1.839 3.551 -14.836 1 96.62 71 VAL B CA 1
ATOM 2452 C C . VAL B 1 71 ? 1.835 2.195 -14.133 1 96.62 71 VAL B C 1
ATOM 2454 O O . VAL B 1 71 ? 0.88 1.858 -13.43 1 96.62 71 VAL B O 1
ATOM 2457 N N . VAL B 1 72 ? 2.93 1.442 -14.305 1 98.19 72 VAL B N 1
ATOM 2458 C CA . VAL B 1 72 ? 3.064 0.124 -13.688 1 98.19 72 VAL B CA 1
ATOM 2459 C C . VAL B 1 72 ? 2.902 0.237 -12.18 1 98.19 72 VAL B C 1
ATOM 2461 O O . VAL B 1 72 ? 2.127 -0.508 -11.57 1 98.19 72 VAL B O 1
ATOM 2464 N N . GLN B 1 73 ? 3.561 1.153 -11.609 1 98.19 73 GLN B N 1
ATOM 2465 C CA . GLN B 1 73 ? 3.523 1.364 -10.172 1 98.19 73 GLN B CA 1
ATOM 2466 C C . GLN B 1 73 ? 2.115 1.714 -9.703 1 98.19 73 GLN B C 1
ATOM 2468 O O . GLN B 1 73 ? 1.619 1.141 -8.727 1 98.19 73 GLN B O 1
ATOM 2473 N N . MET B 1 74 ? 1.503 2.633 -10.359 1 97.62 74 MET B N 1
ATOM 2474 C CA . MET B 1 74 ? 0.17 3.09 -9.977 1 97.62 74 MET B CA 1
ATOM 2475 C C . MET B 1 74 ? -0.847 1.958 -10.094 1 97.62 74 MET B C 1
ATOM 2477 O O . MET B 1 74 ? -1.688 1.782 -9.211 1 97.62 74 MET B O 1
ATOM 2481 N N . VAL B 1 75 ? -0.729 1.175 -11.133 1 97.81 75 VAL B N 1
ATOM 2482 C CA . VAL B 1 75 ? -1.689 0.107 -11.383 1 97.81 75 VAL B CA 1
ATOM 2483 C C . VAL B 1 75 ? -1.463 -1.035 -10.398 1 97.81 75 VAL B C 1
ATOM 2485 O O . VAL B 1 75 ? -2.387 -1.443 -9.688 1 97.81 75 VAL B O 1
ATOM 2488 N N . LEU B 1 76 ? -0.243 -1.513 -10.266 1 98.56 76 LEU B N 1
ATOM 2489 C CA . LEU B 1 76 ? 0.041 -2.682 -9.445 1 98.56 76 LEU B CA 1
ATOM 2490 C C . LEU B 1 76 ? -0.17 -2.365 -7.965 1 98.56 76 LEU B C 1
ATOM 2492 O O . LEU B 1 76 ? -0.844 -3.115 -7.254 1 98.56 76 LEU B O 1
ATOM 2496 N N . CYS B 1 77 ? 0.365 -1.24 -7.512 1 98.44 77 CYS B N 1
ATOM 2497 C CA . CYS B 1 77 ? 0.335 -0.913 -6.09 1 98.44 77 CYS B CA 1
ATOM 2498 C C . CYS B 1 77 ? -0.984 -0.25 -5.711 1 98.44 77 CYS B C 1
ATOM 2500 O O . CYS B 1 77 ? -1.452 -0.392 -4.578 1 98.44 77 CYS B O 1
ATOM 2502 N N . GLY B 1 78 ? -1.552 0.469 -6.629 1 97.62 78 GLY B N 1
ATOM 2503 C CA . GLY B 1 78 ? -2.68 1.32 -6.289 1 97.62 78 GLY B CA 1
ATOM 2504 C C . GLY B 1 78 ? -4.023 0.687 -6.602 1 97.62 78 GLY B C 1
ATOM 2505 O O . GLY B 1 78 ? -4.961 0.791 -5.812 1 97.62 78 GLY B O 1
ATOM 2506 N N . SER B 1 79 ? -4.176 0.089 -7.73 1 96.44 79 SER B N 1
ATOM 2507 C CA . SER B 1 79 ? -5.469 -0.426 -8.164 1 96.44 79 SER B CA 1
ATOM 2508 C C . SER B 1 79 ? -5.57 -1.93 -7.93 1 96.44 79 SER B C 1
ATOM 2510 O O . SER B 1 79 ? -6.324 -2.379 -7.062 1 96.44 79 SER B O 1
ATOM 2512 N N . THR B 1 80 ? -4.719 -2.684 -8.57 1 97.38 80 THR B N 1
ATOM 2513 C CA . THR B 1 80 ? -4.812 -4.141 -8.555 1 97.38 80 THR B CA 1
ATOM 2514 C C . THR B 1 80 ? -4.605 -4.68 -7.145 1 97.38 80 THR B C 1
ATOM 2516 O O . THR B 1 80 ? -5.367 -5.527 -6.68 1 97.38 80 THR B O 1
ATOM 2519 N N . ASN B 1 81 ? -3.613 -4.176 -6.512 1 98.38 81 ASN B N 1
ATOM 2520 C CA . ASN B 1 81 ? -3.289 -4.613 -5.156 1 98.38 81 ASN B CA 1
ATOM 2521 C C . ASN B 1 81 ? -4.457 -4.387 -4.199 1 98.38 81 ASN B C 1
ATOM 2523 O O . ASN B 1 81 ? -4.875 -5.309 -3.498 1 98.38 81 ASN B O 1
ATOM 2527 N N . LYS B 1 82 ? -5 -3.16 -4.18 1 97.94 82 LYS B N 1
ATOM 2528 C CA . LYS B 1 82 ? -6.059 -2.811 -3.236 1 97.94 82 LYS B CA 1
ATOM 2529 C C . LYS B 1 82 ? -7.352 -3.549 -3.564 1 97.94 82 LYS B C 1
ATOM 2531 O O . LYS B 1 82 ? -8.102 -3.928 -2.664 1 97.94 82 LYS B O 1
ATOM 2536 N N . LYS B 1 83 ? -7.598 -3.764 -4.859 1 96.25 83 LYS B N 1
ATOM 2537 C CA . LYS B 1 83 ? -8.773 -4.527 -5.258 1 96.25 83 LYS B CA 1
ATOM 2538 C C . LYS B 1 83 ? -8.727 -5.945 -4.695 1 96.25 83 LYS B C 1
ATOM 2540 O O . LYS B 1 83 ? -9.719 -6.449 -4.176 1 96.25 83 LYS B O 1
ATOM 2545 N N . LEU B 1 84 ? -7.594 -6.574 -4.812 1 97.81 84 LEU B N 1
ATOM 2546 C CA . LEU B 1 84 ? -7.465 -7.934 -4.309 1 97.81 84 LEU B CA 1
ATOM 2547 C C . LEU B 1 84 ? -7.586 -7.961 -2.787 1 97.81 84 LEU B C 1
ATOM 2549 O O . LEU B 1 84 ? -8.211 -8.867 -2.229 1 97.81 84 LEU B O 1
ATOM 2553 N N . VAL B 1 85 ? -7.043 -6.984 -2.086 1 98.44 85 VAL B N 1
ATOM 2554 C CA . VAL B 1 85 ? -7.152 -6.867 -0.636 1 98.44 85 VAL B CA 1
ATOM 2555 C C . VAL B 1 85 ? -8.625 -6.77 -0.236 1 98.44 85 VAL B C 1
ATOM 2557 O O . VAL B 1 85 ? -9.086 -7.5 0.645 1 98.44 85 VAL B O 1
ATOM 2560 N N . MET B 1 86 ? -9.336 -5.918 -0.9 1 97.25 86 MET B N 1
ATOM 2561 C CA . MET B 1 86 ? -10.75 -5.715 -0.587 1 97.25 86 MET B CA 1
ATOM 2562 C C . MET B 1 86 ? -11.555 -6.984 -0.85 1 97.25 86 MET B C 1
ATOM 2564 O O . MET B 1 86 ? -12.438 -7.34 -0.069 1 97.25 86 MET B O 1
ATOM 2568 N N . ASN B 1 87 ? -11.227 -7.695 -1.936 1 97 87 ASN B N 1
ATOM 2569 C CA . ASN B 1 87 ? -11.93 -8.93 -2.256 1 97 87 ASN B CA 1
ATOM 2570 C C . ASN B 1 87 ? -11.672 -10.008 -1.203 1 97 87 ASN B C 1
ATOM 2572 O O . ASN B 1 87 ? -12.594 -10.742 -0.826 1 97 87 ASN B O 1
ATOM 2576 N N . LEU B 1 88 ? -10.422 -10.141 -0.77 1 98.12 88 LEU B N 1
ATOM 2577 C CA . LEU B 1 88 ? -10.102 -11.07 0.307 1 98.12 88 LEU B CA 1
ATOM 2578 C C . LEU B 1 88 ? -10.93 -10.758 1.554 1 98.12 88 LEU B C 1
ATOM 2580 O O . LEU B 1 88 ? -11.523 -11.656 2.15 1 98.12 88 LEU B O 1
ATOM 2584 N N . GLN B 1 89 ? -11.016 -9.516 1.896 1 97.44 89 GLN B N 1
ATOM 2585 C CA . GLN B 1 89 ? -11.672 -9.102 3.133 1 97.44 89 GLN B CA 1
ATOM 2586 C C . GLN B 1 89 ? -13.188 -9.25 3.025 1 97.44 89 GLN B C 1
ATOM 2588 O O . GLN B 1 89 ? -13.859 -9.531 4.02 1 97.44 89 GLN B O 1
ATOM 2593 N N . LYS B 1 90 ? -13.703 -9.047 1.811 1 96.06 90 LYS B N 1
ATOM 2594 C CA . LYS B 1 90 ? -15.117 -9.328 1.563 1 96.06 90 LYS B CA 1
ATOM 2595 C C . LYS B 1 90 ? -15.453 -10.781 1.895 1 96.06 90 LYS B C 1
ATOM 2597 O O . LYS B 1 90 ? -16.594 -11.102 2.236 1 96.06 90 LYS B O 1
ATOM 2602 N N . HIS B 1 91 ? -14.492 -11.641 1.828 1 96.69 91 HIS B N 1
ATOM 2603 C CA . HIS B 1 91 ? -14.68 -13.055 2.117 1 96.69 91 HIS B CA 1
ATOM 2604 C C . HIS B 1 91 ? -14.125 -13.414 3.492 1 96.69 91 HIS B C 1
ATOM 2606 O O . HIS B 1 91 ? -13.758 -14.562 3.74 1 96.69 91 HIS B O 1
ATOM 2612 N N . ASN B 1 92 ? -13.906 -12.422 4.316 1 96.5 92 ASN B N 1
ATOM 2613 C CA . ASN B 1 92 ? -13.531 -12.562 5.719 1 96.5 92 ASN B CA 1
ATOM 2614 C C . ASN B 1 92 ? -12.086 -13.039 5.863 1 96.5 92 ASN B C 1
ATOM 2616 O O . ASN B 1 92 ? -11.766 -13.812 6.77 1 96.5 92 ASN B O 1
ATOM 2620 N N . LEU B 1 93 ? -11.289 -12.727 4.918 1 97.94 93 LEU B N 1
ATOM 2621 C CA . LEU B 1 93 ? -9.844 -12.93 4.98 1 97.94 93 LEU B CA 1
ATOM 2622 C C . LEU B 1 93 ? -9.125 -11.609 5.203 1 97.94 93 LEU B C 1
ATOM 2624 O O . LEU B 1 93 ? -9.039 -10.773 4.293 1 97.94 93 LEU B O 1
ATOM 2628 N N . LEU B 1 94 ? -8.617 -11.367 6.383 1 98.06 94 LEU B N 1
ATOM 2629 C CA . LEU B 1 94 ? -7.938 -10.117 6.695 1 98.06 94 LEU B CA 1
ATOM 2630 C C . LEU B 1 94 ? -6.633 -10 5.914 1 98.06 94 LEU B C 1
ATOM 2632 O O . LEU B 1 94 ? -5.773 -10.883 5.992 1 98.06 94 LEU B O 1
ATOM 2636 N N . ALA B 1 95 ? -6.531 -8.953 5.168 1 98.75 95 ALA B N 1
ATOM 2637 C CA . ALA B 1 95 ? -5.402 -8.836 4.246 1 98.75 95 ALA B CA 1
ATOM 2638 C C . ALA B 1 95 ? -4.801 -7.438 4.289 1 98.75 95 ALA B C 1
ATOM 2640 O O . ALA B 1 95 ? -5.477 -6.477 4.672 1 98.75 95 ALA B O 1
ATOM 2641 N N . VAL B 1 96 ? -3.561 -7.301 4 1 98.88 96 VAL B N 1
ATOM 2642 C CA . VAL B 1 96 ? -2.83 -6.043 3.893 1 98.88 96 VAL B CA 1
ATOM 2643 C C . VAL B 1 96 ? -2.047 -6.012 2.582 1 98.88 96 VAL B C 1
ATOM 2645 O O . VAL B 1 96 ? -1.286 -6.934 2.283 1 98.88 96 VAL B O 1
ATOM 2648 N N . GLY B 1 97 ? -2.275 -4.992 1.836 1 98.81 97 GLY B N 1
ATOM 2649 C CA . GLY B 1 97 ? -1.518 -4.793 0.61 1 98.81 97 GLY B CA 1
ATOM 2650 C C . GLY B 1 97 ? -0.146 -4.191 0.846 1 98.81 97 GLY B C 1
ATOM 2651 O O . GLY B 1 97 ? -0.005 -3.234 1.608 1 98.81 97 GLY B O 1
ATOM 2652 N N . CYS B 1 98 ? 0.874 -4.758 0.163 1 98.5 98 CYS B N 1
ATOM 2653 C CA . CYS B 1 98 ? 2.25 -4.277 0.225 1 98.5 98 CYS B CA 1
ATOM 2654 C C . CYS B 1 98 ? 2.881 -4.246 -1.161 1 98.5 98 CYS B C 1
ATOM 2656 O O . CYS B 1 98 ? 2.293 -4.742 -2.125 1 98.5 98 CYS B O 1
ATOM 2658 N N . SER B 1 99 ? 3.951 -3.586 -1.25 1 98.44 99 SER B N 1
ATOM 2659 C CA . SER B 1 99 ? 4.848 -3.643 -2.4 1 98.44 99 SER B CA 1
ATOM 2660 C C . SER B 1 99 ? 6.293 -3.854 -1.963 1 98.44 99 SER B C 1
ATOM 2662 O O . SER B 1 99 ? 6.598 -3.82 -0.769 1 98.44 99 SER B O 1
ATOM 2664 N N . GLY B 1 100 ? 7.18 -4.055 -2.918 1 98.25 100 GLY B N 1
ATOM 2665 C CA . GLY B 1 100 ? 8.586 -4.219 -2.6 1 98.25 100 GLY B CA 1
ATOM 2666 C C . GLY B 1 100 ? 9.203 -2.986 -1.968 1 98.25 100 GLY B C 1
ATOM 2667 O O . GLY B 1 100 ? 10.281 -3.062 -1.363 1 98.25 100 GLY B O 1
ATOM 2668 N N . CYS B 1 101 ? 8.539 -1.859 -2.02 1 97.62 101 CYS B N 1
ATOM 2669 C CA . CYS B 1 101 ? 9.031 -0.618 -1.428 1 97.62 101 CYS B CA 1
ATOM 2670 C C . CYS B 1 101 ? 8.859 -0.633 0.087 1 97.62 101 CYS B C 1
ATOM 2672 O O . CYS B 1 101 ? 9.641 -0.01 0.81 1 97.62 101 CYS B O 1
ATOM 2674 N N . ASP B 1 102 ? 7.844 -1.285 0.529 1 98.69 102 ASP B N 1
ATOM 2675 C CA . ASP B 1 102 ? 7.453 -1.25 1.935 1 98.69 102 ASP B CA 1
ATOM 2676 C C . ASP B 1 102 ? 8.422 -2.057 2.795 1 98.69 102 ASP B C 1
ATOM 2678 O O . ASP B 1 102 ? 8.578 -3.264 2.602 1 98.69 102 ASP B O 1
ATOM 2682 N N . GLY B 1 103 ? 9.109 -1.354 3.703 1 98.12 103 GLY B N 1
ATOM 2683 C CA . GLY B 1 103 ? 10.07 -2.033 4.559 1 98.12 103 GLY B CA 1
ATOM 2684 C C . GLY B 1 103 ? 11.25 -2.611 3.797 1 98.12 103 GLY B C 1
ATOM 2685 O O . GLY B 1 103 ? 11.828 -3.613 4.215 1 98.12 103 GLY B O 1
ATOM 2686 N N . ASN B 1 104 ? 11.492 -2.113 2.58 1 97.75 104 ASN B N 1
ATOM 2687 C CA . ASN B 1 104 ? 12.547 -2.633 1.718 1 97.75 104 ASN B CA 1
ATOM 2688 C C . ASN B 1 104 ? 12.367 -4.125 1.448 1 97.75 104 ASN B C 1
ATOM 2690 O O . ASN B 1 104 ? 13.336 -4.883 1.445 1 97.75 104 ASN B O 1
ATOM 2694 N N . LEU B 1 105 ? 11.172 -4.512 1.197 1 98.62 105 LEU B N 1
ATOM 2695 C CA . LEU B 1 105 ? 10.758 -5.906 1.103 1 98.62 105 LEU B CA 1
ATOM 2696 C C . LEU B 1 105 ? 11.477 -6.609 -0.047 1 98.62 105 LEU B C 1
ATOM 2698 O O . LEU B 1 105 ? 11.992 -7.715 0.121 1 98.62 105 LEU B O 1
ATOM 2702 N N . LEU B 1 106 ? 11.492 -6 -1.244 1 98.75 106 LEU B N 1
ATOM 2703 C CA . LEU B 1 106 ? 12.117 -6.602 -2.416 1 98.75 106 LEU B CA 1
ATOM 2704 C C . LEU B 1 106 ? 13.234 -5.707 -2.955 1 98.75 106 LEU B C 1
ATOM 2706 O O . LEU B 1 106 ? 12.969 -4.629 -3.49 1 98.75 106 LEU B O 1
ATOM 2710 N N . GLN B 1 107 ? 14.43 -6.141 -2.838 1 98.44 107 GLN B N 1
ATOM 2711 C CA . GLN B 1 107 ? 15.562 -5.508 -3.504 1 98.44 107 GLN B CA 1
ATOM 2712 C C . GLN B 1 107 ? 15.867 -6.191 -4.836 1 98.44 107 GLN B C 1
ATOM 2714 O O . GLN B 1 107 ? 15.789 -7.414 -4.945 1 98.44 107 GLN B O 1
ATOM 2719 N N . VAL B 1 108 ? 16.203 -5.363 -5.855 1 98.38 108 VAL B N 1
ATOM 2720 C CA . VAL B 1 108 ? 16.344 -5.941 -7.184 1 98.38 108 VAL B CA 1
ATOM 2721 C C . VAL B 1 108 ? 17.656 -5.465 -7.816 1 98.38 108 VAL B C 1
ATOM 2723 O O . VAL B 1 108 ? 18.25 -4.488 -7.359 1 98.38 108 VAL B O 1
ATOM 2726 N N . GLN B 1 109 ? 18.109 -6.191 -8.758 1 98 109 GLN B N 1
ATOM 2727 C CA . GLN B 1 109 ? 19.125 -5.766 -9.711 1 98 109 GLN B CA 1
ATOM 2728 C C . GLN B 1 109 ? 18.516 -5.504 -11.086 1 98 109 GLN B C 1
ATOM 2730 O O . GLN B 1 109 ? 17.75 -6.324 -11.594 1 98 109 GLN B O 1
ATOM 2735 N N . PRO B 1 110 ? 18.797 -4.328 -11.641 1 97.75 110 PRO B N 1
ATOM 2736 C CA . PRO B 1 110 ? 18.297 -4.062 -12.984 1 97.75 110 PRO B CA 1
ATOM 2737 C C . PRO B 1 110 ? 18.719 -5.121 -14 1 97.75 110 PRO B C 1
ATOM 2739 O O . PRO B 1 110 ? 19.859 -5.598 -13.961 1 97.75 110 PRO B O 1
ATOM 2742 N N . VAL B 1 111 ? 17.812 -5.555 -14.859 1 95.56 111 VAL B N 1
ATOM 2743 C CA . VAL B 1 111 ? 18.109 -6.566 -15.867 1 95.56 111 VAL B CA 1
ATOM 2744 C C . VAL B 1 111 ? 19.016 -5.977 -16.953 1 95.56 111 VAL B C 1
ATOM 2746 O O . VAL B 1 111 ? 20.031 -6.566 -17.297 1 95.56 111 VAL B O 1
ATOM 2749 N N . SER B 1 112 ? 18.625 -4.828 -17.547 1 91.75 112 SER B N 1
ATOM 2750 C CA . SER B 1 112 ? 19.406 -4.129 -18.562 1 91.75 112 SER B CA 1
ATOM 2751 C C . SER B 1 112 ? 18.906 -2.695 -18.734 1 91.75 112 SER B C 1
ATOM 2753 O O . SER B 1 112 ? 17.734 -2.4 -18.5 1 91.75 112 SER B O 1
ATOM 2755 N N . GLY B 1 113 ? 19.828 -1.852 -19.094 1 88.88 113 GLY B N 1
ATOM 2756 C CA . GLY B 1 113 ? 19.438 -0.482 -19.391 1 88.88 113 GLY B CA 1
ATOM 2757 C C . GLY B 1 113 ? 18.516 -0.372 -20.594 1 88.88 113 GLY B C 1
ATOM 2758 O O . GLY B 1 113 ? 17.703 0.558 -20.672 1 88.88 113 GLY B O 1
ATOM 2759 N N . GLU B 1 114 ? 18.547 -1.326 -21.469 1 91.94 114 GLU B N 1
ATOM 2760 C CA . GLU B 1 114 ? 17.828 -1.289 -22.734 1 91.94 114 GLU B CA 1
ATOM 2761 C C . GLU B 1 114 ? 16.328 -1.502 -22.531 1 91.94 114 GLU B C 1
ATOM 2763 O O . GLU B 1 114 ? 15.508 -0.993 -23.297 1 91.94 114 GLU B O 1
ATOM 2768 N N . ILE B 1 115 ? 16.016 -2.195 -21.469 1 95.06 115 ILE B N 1
ATOM 2769 C CA . ILE B 1 115 ? 14.602 -2.49 -21.297 1 95.06 115 ILE B CA 1
ATOM 2770 C C . ILE B 1 115 ? 14.016 -1.593 -20.203 1 95.06 115 ILE B C 1
ATOM 2772 O O . ILE B 1 115 ? 12.82 -1.687 -19.891 1 95.06 115 ILE B O 1
ATOM 2776 N N . GLY B 1 116 ? 14.836 -0.759 -19.562 1 97 116 GLY B N 1
ATOM 2777 C CA . GLY B 1 116 ? 14.336 0.243 -18.625 1 97 116 GLY B CA 1
ATOM 2778 C C . GLY B 1 116 ? 14.266 -0.252 -17.188 1 97 116 GLY B C 1
ATOM 2779 O O . GLY B 1 116 ? 15.172 -0.946 -16.734 1 97 116 GLY B O 1
ATOM 2780 N N . TYR B 1 117 ? 13.25 0.085 -16.5 1 98.31 117 TYR B N 1
ATOM 2781 C CA . TYR B 1 117 ? 13.117 -0.167 -15.062 1 98.31 117 TYR B CA 1
ATOM 2782 C C . TYR B 1 117 ? 12.516 -1.547 -14.812 1 98.31 117 TYR B C 1
ATOM 2784 O O . TYR B 1 117 ? 11.438 -1.665 -14.227 1 98.31 117 TYR B O 1
ATOM 2792 N N . VAL B 1 118 ? 13.227 -2.52 -15.273 1 98.44 118 VAL B N 1
ATOM 2793 C CA . VAL B 1 118 ? 12.914 -3.922 -15.023 1 98.44 118 VAL B CA 1
ATOM 2794 C C . VAL B 1 118 ? 14.008 -4.547 -14.156 1 98.44 118 VAL B C 1
ATOM 2796 O O . VAL B 1 118 ? 15.195 -4.359 -14.422 1 98.44 118 VAL B O 1
ATOM 2799 N N . GLY B 1 119 ? 13.594 -5.199 -13.062 1 97.81 119 GLY B N 1
ATOM 2800 C CA . GLY B 1 119 ? 14.586 -5.754 -12.148 1 97.81 119 GLY B CA 1
ATOM 2801 C C . GLY B 1 119 ? 14.336 -7.215 -11.82 1 97.81 119 GLY B C 1
ATOM 2802 O O . GLY B 1 119 ? 13.234 -7.73 -12.039 1 97.81 119 GLY B O 1
ATOM 2803 N N . GLU B 1 120 ? 15.359 -7.879 -11.352 1 96.31 120 GLU B N 1
ATOM 2804 C CA . GLU B 1 120 ? 15.297 -9.227 -10.797 1 96.31 120 GLU B CA 1
ATOM 2805 C C . GLU B 1 120 ? 15.555 -9.219 -9.289 1 96.31 120 GLU B C 1
ATOM 2807 O O . GLU B 1 120 ? 16.438 -8.5 -8.812 1 96.31 120 GLU B O 1
ATOM 2812 N N . VAL B 1 121 ? 14.828 -10.031 -8.594 1 97.25 121 VAL B N 1
ATOM 2813 C CA . VAL B 1 121 ? 14.922 -10.047 -7.137 1 97.25 121 VAL B CA 1
ATOM 2814 C C . VAL B 1 121 ? 16.328 -10.5 -6.723 1 97.25 121 VAL B C 1
ATOM 2816 O O . VAL B 1 121 ? 16.797 -11.547 -7.164 1 97.25 121 VAL B O 1
ATOM 2819 N N . SER B 1 122 ? 16.984 -9.719 -5.926 1 97.44 122 SER B N 1
ATOM 2820 C CA . SER B 1 122 ? 18.312 -10.055 -5.41 1 97.44 122 SER B CA 1
ATOM 2821 C C . SER B 1 122 ? 18.266 -10.344 -3.914 1 97.44 122 SER B C 1
ATOM 2823 O O . SER B 1 122 ? 19.109 -11.07 -3.391 1 97.44 122 SER B O 1
ATOM 2825 N N . TYR B 1 123 ? 17.328 -9.781 -3.266 1 98 123 TYR B N 1
ATOM 2826 C CA . TYR B 1 123 ? 17.172 -9.977 -1.829 1 98 123 TYR B CA 1
ATOM 2827 C C . TYR B 1 123 ? 15.742 -9.711 -1.393 1 98 123 TYR B C 1
ATOM 2829 O O . TYR B 1 123 ? 15.078 -8.812 -1.917 1 98 123 TYR B O 1
ATOM 2837 N N . VAL B 1 124 ? 15.242 -10.523 -0.454 1 98.38 124 VAL B N 1
ATOM 2838 C CA . VAL B 1 124 ? 13.922 -10.359 0.136 1 98.38 124 VAL B CA 1
ATOM 2839 C C . VAL B 1 124 ? 14.047 -10.156 1.645 1 98.38 124 VAL B C 1
ATOM 2841 O O . VAL B 1 124 ? 14.578 -11.016 2.348 1 98.38 124 VAL B O 1
ATOM 2844 N N . GLU B 1 125 ? 13.656 -8.992 2.133 1 98.38 125 GLU B N 1
ATOM 2845 C CA . GLU B 1 125 ? 13.555 -8.758 3.568 1 98.38 125 GLU B CA 1
ATOM 2846 C C . GLU B 1 125 ? 12.234 -9.289 4.125 1 98.38 125 GLU B C 1
ATOM 2848 O O . GLU B 1 125 ? 11.172 -8.703 3.889 1 98.38 125 GLU B O 1
ATOM 2853 N N . THR B 1 126 ? 12.227 -10.344 4.957 1 98.31 126 THR B N 1
ATOM 2854 C CA . THR B 1 126 ? 11.008 -11.094 5.258 1 98.31 126 THR B CA 1
ATOM 2855 C C . THR B 1 126 ? 10.375 -10.602 6.555 1 98.31 126 THR B C 1
ATOM 2857 O O . THR B 1 126 ? 9.258 -10.984 6.891 1 98.31 126 THR B O 1
ATOM 2860 N N . ALA B 1 127 ? 10.992 -9.711 7.277 1 98.19 127 ALA B N 1
ATOM 2861 C CA . ALA B 1 127 ? 10.531 -9.297 8.602 1 98.19 127 ALA B CA 1
ATOM 2862 C C . ALA B 1 127 ? 9.109 -8.75 8.539 1 98.19 127 ALA B C 1
ATOM 2864 O O . ALA B 1 127 ? 8.266 -9.102 9.375 1 98.19 127 ALA B O 1
ATOM 2865 N N . LEU B 1 128 ? 8.883 -7.918 7.598 1 98.56 128 LEU B N 1
ATOM 2866 C CA . LEU B 1 128 ? 7.559 -7.328 7.465 1 98.56 128 LEU B CA 1
ATOM 2867 C C . LEU B 1 128 ? 6.504 -8.406 7.23 1 98.56 128 LEU B C 1
ATOM 2869 O O . LEU B 1 128 ? 5.453 -8.406 7.875 1 98.56 128 LEU B O 1
ATOM 2873 N N . LEU B 1 129 ? 6.777 -9.32 6.312 1 98.62 129 LEU B N 1
ATOM 2874 C CA . LEU B 1 129 ? 5.832 -10.391 5.996 1 98.62 129 LEU B CA 1
ATOM 2875 C C . LEU B 1 129 ? 5.543 -11.242 7.223 1 98.62 129 LEU B C 1
ATOM 2877 O O . LEU B 1 129 ? 4.379 -11.516 7.539 1 98.62 129 LEU B O 1
ATOM 2881 N N . LYS B 1 130 ? 6.586 -11.633 7.883 1 98.31 130 LYS B N 1
ATOM 2882 C CA . LYS B 1 130 ? 6.426 -12.461 9.078 1 98.31 130 LYS B CA 1
ATOM 2883 C C . LYS B 1 130 ? 5.625 -11.727 10.148 1 98.31 130 LYS B C 1
ATOM 2885 O O . LYS B 1 130 ? 4.766 -12.32 10.805 1 98.31 130 LYS B O 1
ATOM 2890 N N . GLY B 1 131 ? 5.918 -10.438 10.352 1 98.25 131 GLY B N 1
ATOM 2891 C CA . GLY B 1 131 ? 5.176 -9.641 11.312 1 98.25 131 GLY B CA 1
ATOM 2892 C C . GLY B 1 131 ? 3.695 -9.555 11 1 98.25 131 GLY B C 1
ATOM 2893 O O . GLY B 1 131 ? 2.857 -9.734 11.883 1 98.25 131 GLY B O 1
ATOM 2894 N N . LEU B 1 132 ? 3.346 -9.289 9.742 1 98.62 132 LEU B N 1
ATOM 2895 C CA . LEU B 1 132 ? 1.951 -9.18 9.328 1 98.62 132 LEU B CA 1
ATOM 2896 C C . LEU B 1 132 ? 1.226 -10.508 9.523 1 98.62 132 LEU B C 1
ATOM 2898 O O . LEU B 1 132 ? 0.087 -10.539 10 1 98.62 132 LEU B O 1
ATOM 2902 N N . ILE B 1 133 ? 1.88 -11.562 9.164 1 98.19 133 ILE B N 1
ATOM 2903 C CA . ILE B 1 133 ? 1.306 -12.891 9.297 1 98.19 133 ILE B CA 1
ATOM 2904 C C . ILE B 1 133 ? 1.046 -13.203 10.773 1 98.19 133 ILE B C 1
ATOM 2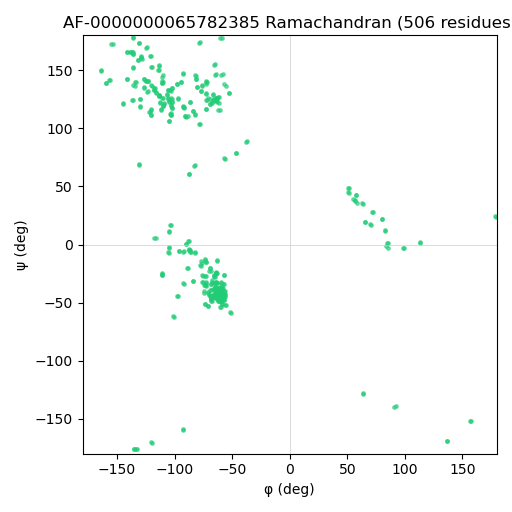906 O O . ILE B 1 133 ? 0.008 -13.766 11.117 1 98.19 133 ILE B O 1
ATOM 2910 N N . ASN B 1 134 ? 1.981 -12.82 11.578 1 97.31 134 ASN B N 1
ATOM 2911 C CA . ASN B 1 134 ? 1.824 -13.047 13.008 1 97.31 134 ASN B CA 1
ATOM 2912 C C . ASN B 1 134 ? 0.643 -12.266 13.578 1 97.31 134 ASN B C 1
ATOM 2914 O O . ASN B 1 134 ? 0.094 -12.633 14.617 1 97.31 134 ASN B O 1
ATOM 2918 N N . MET B 1 135 ? 0.278 -11.203 12.922 1 97.56 135 MET B N 1
ATOM 2919 C CA . MET B 1 135 ? -0.895 -10.422 13.312 1 97.56 135 MET B CA 1
ATOM 2920 C C . MET B 1 135 ? -2.154 -10.961 12.648 1 97.56 135 MET B C 1
ATOM 2922 O O . MET B 1 135 ? -3.213 -10.336 12.711 1 97.56 135 MET B O 1
ATOM 2926 N N . ASN B 1 136 ? -2.027 -12.047 11.898 1 97.25 136 ASN B N 1
ATOM 2927 C CA . ASN B 1 136 ? -3.117 -12.781 11.273 1 97.25 136 ASN B CA 1
ATOM 2928 C C . ASN B 1 136 ? -3.59 -12.109 9.984 1 97.25 136 ASN B C 1
ATOM 2930 O O . ASN B 1 136 ? -4.75 -12.242 9.602 1 97.25 136 ASN B O 1
ATOM 2934 N N . TYR B 1 137 ? -2.748 -11.312 9.414 1 98.56 137 TYR B N 1
ATOM 2935 C CA . TYR B 1 137 ? -3.035 -10.742 8.102 1 98.56 137 TYR B CA 1
ATOM 2936 C C . TYR B 1 137 ? -2.455 -11.609 6.988 1 98.56 137 TYR B C 1
ATOM 2938 O O . TYR B 1 137 ? -1.412 -12.25 7.168 1 98.56 137 TYR B O 1
ATOM 2946 N N . ILE B 1 138 ? -3.092 -11.672 5.871 1 98.81 138 ILE B N 1
ATOM 2947 C CA . ILE B 1 138 ? -2.514 -12.188 4.633 1 98.81 138 ILE B CA 1
ATOM 2948 C C . ILE B 1 138 ? -1.823 -11.062 3.873 1 98.81 138 ILE B C 1
ATOM 2950 O O . ILE B 1 138 ? -2.48 -10.141 3.383 1 98.81 138 ILE B O 1
ATOM 2954 N N . PRO B 1 139 ? -0.485 -11.086 3.797 1 98.88 139 PRO B N 1
ATOM 2955 C CA . PRO B 1 139 ? 0.168 -10.094 2.943 1 98.88 139 PRO B CA 1
ATOM 2956 C C . PRO B 1 139 ? -0.13 -10.297 1.46 1 98.88 139 PRO B C 1
ATOM 2958 O O . PRO B 1 139 ? -0.043 -11.422 0.961 1 98.88 139 PRO B O 1
ATOM 2961 N N . VAL B 1 140 ? -0.552 -9.266 0.787 1 98.94 140 VAL B N 1
ATOM 2962 C CA . VAL B 1 140 ? -0.786 -9.242 -0.654 1 98.94 140 VAL B CA 1
ATOM 2963 C C . VAL B 1 140 ? 0.242 -8.344 -1.332 1 98.94 140 VAL B C 1
ATOM 2965 O O . VAL B 1 140 ? 0.235 -7.121 -1.134 1 98.94 140 VAL B O 1
ATOM 2968 N N . ILE B 1 141 ? 1.096 -8.891 -2.188 1 98.88 141 ILE B N 1
ATOM 2969 C CA . ILE B 1 141 ? 2.301 -8.18 -2.602 1 98.88 141 ILE B CA 1
ATOM 2970 C C . ILE B 1 141 ? 2.203 -7.816 -4.082 1 98.88 141 ILE B C 1
ATOM 2972 O O . ILE B 1 141 ? 1.972 -8.688 -4.926 1 98.88 141 ILE B O 1
ATOM 2976 N N . ALA B 1 142 ? 2.305 -6.508 -4.383 1 98.81 142 ALA B N 1
ATOM 2977 C CA . ALA B 1 142 ? 2.545 -6.047 -5.75 1 98.81 142 ALA B CA 1
ATOM 2978 C C . ALA B 1 142 ? 4.008 -6.23 -6.141 1 98.81 142 ALA B C 1
ATOM 2980 O O . ALA B 1 142 ? 4.91 -5.863 -5.383 1 98.81 142 ALA B O 1
ATOM 2981 N N . PRO B 1 143 ? 4.285 -6.793 -7.301 1 98.44 143 PRO B N 1
ATOM 2982 C CA . PRO B 1 143 ? 5.648 -7.168 -7.676 1 98.44 143 PRO B CA 1
ATOM 2983 C C . PRO B 1 143 ? 6.449 -5.996 -8.242 1 98.44 143 PRO B C 1
ATOM 2985 O O . PRO B 1 143 ? 6.809 -5.996 -9.422 1 98.44 143 PRO B O 1
ATOM 2988 N N . VAL B 1 144 ? 6.77 -5.027 -7.453 1 98.69 144 VAL B N 1
ATOM 2989 C CA . VAL B 1 144 ? 7.766 -3.994 -7.715 1 98.69 144 VAL B CA 1
ATOM 2990 C C . VAL B 1 144 ? 8.867 -4.059 -6.656 1 98.69 144 VAL B C 1
ATOM 2992 O O . VAL B 1 144 ? 8.656 -4.594 -5.566 1 98.69 144 VAL B O 1
ATOM 2995 N N . GLY B 1 145 ? 10.008 -3.652 -6.992 1 98.5 145 GLY B N 1
ATOM 2996 C CA . GLY B 1 145 ? 11.141 -3.678 -6.078 1 98.5 145 GLY B CA 1
ATOM 2997 C C . GLY B 1 145 ? 11.969 -2.404 -6.113 1 98.5 145 GLY B C 1
ATOM 2998 O O . GLY B 1 145 ? 11.633 -1.461 -6.832 1 98.5 145 GLY B O 1
ATOM 2999 N N . ILE B 1 146 ? 12.945 -2.371 -5.305 1 98.31 146 ILE B N 1
ATOM 3000 C CA . ILE B 1 146 ? 13.695 -1.127 -5.172 1 98.31 146 ILE B CA 1
ATOM 3001 C C . ILE B 1 146 ? 15.172 -1.391 -5.426 1 98.31 146 ILE B C 1
ATOM 3003 O O . ILE B 1 146 ? 15.695 -2.447 -5.062 1 98.31 146 ILE B O 1
ATOM 3007 N N . ASN B 1 147 ? 15.828 -0.53 -6.078 1 97.56 147 ASN B N 1
ATOM 3008 C CA . ASN B 1 147 ? 17.281 -0.425 -6.262 1 97.56 147 ASN B CA 1
ATOM 3009 C C . ASN B 1 147 ? 17.734 1.031 -6.316 1 97.56 147 ASN B C 1
ATOM 3011 O O . ASN B 1 147 ? 17.266 1.798 -7.164 1 97.56 147 ASN B O 1
ATOM 3015 N N . ASP B 1 148 ? 18.656 1.508 -5.398 1 92.5 148 ASP B N 1
ATOM 3016 C CA . ASP B 1 148 ? 19.188 2.861 -5.352 1 92.5 148 ASP B CA 1
ATOM 3017 C C . ASP B 1 148 ? 18.078 3.902 -5.367 1 92.5 148 ASP B C 1
ATOM 3019 O O . ASP B 1 148 ? 18.078 4.812 -6.199 1 92.5 148 ASP B O 1
ATOM 3023 N N . ASN B 1 149 ? 17.047 3.719 -4.609 1 90.69 149 ASN B N 1
ATOM 3024 C CA . ASN B 1 149 ? 15.938 4.637 -4.387 1 90.69 149 ASN B CA 1
ATOM 3025 C C . ASN B 1 149 ? 15.062 4.77 -5.633 1 90.69 149 ASN B C 1
ATOM 3027 O O . ASN B 1 149 ? 14.383 5.781 -5.812 1 90.69 149 ASN B O 1
ATOM 3031 N N . GLU B 1 150 ? 15.211 3.797 -6.539 1 96.31 150 GLU B N 1
ATOM 3032 C CA . GLU B 1 150 ? 14.336 3.715 -7.703 1 96.31 150 GLU B CA 1
ATOM 3033 C C . GLU B 1 150 ? 13.469 2.457 -7.656 1 96.31 150 GLU B C 1
ATOM 3035 O O . GLU B 1 150 ? 13.859 1.449 -7.066 1 96.31 150 GLU B O 1
ATOM 3040 N N . ILE B 1 151 ? 12.328 2.604 -8.25 1 98.06 151 ILE B N 1
ATOM 3041 C CA . ILE B 1 151 ? 11.375 1.5 -8.266 1 98.06 151 ILE B CA 1
ATOM 3042 C C . ILE B 1 151 ? 11.484 0.743 -9.594 1 98.06 151 ILE B C 1
ATOM 3044 O O . ILE B 1 151 ? 11.641 1.353 -10.648 1 98.06 151 ILE B O 1
ATOM 3048 N N . TYR B 1 152 ? 11.438 -0.553 -9.586 1 98.56 152 TYR B N 1
ATOM 3049 C CA . TYR B 1 152 ? 11.57 -1.42 -10.75 1 98.56 152 TYR B CA 1
ATOM 3050 C C . TYR B 1 152 ? 10.398 -2.389 -10.844 1 98.56 152 TYR B C 1
ATOM 3052 O O . TYR B 1 152 ? 9.898 -2.873 -9.828 1 98.56 152 TYR B O 1
ATOM 3060 N N . ASN B 1 153 ? 10 -2.604 -12.086 1 98.44 153 ASN B N 1
ATOM 3061 C CA . ASN B 1 153 ? 9.023 -3.646 -12.406 1 98.44 153 ASN B CA 1
ATOM 3062 C C . ASN B 1 153 ? 9.641 -5.039 -12.289 1 98.44 153 ASN B C 1
ATOM 3064 O O . ASN B 1 153 ? 10.742 -5.277 -12.789 1 98.44 153 ASN B O 1
ATOM 3068 N N . ILE B 1 154 ? 8.992 -5.957 -11.562 1 97.81 154 ILE B N 1
ATOM 3069 C CA . ILE B 1 154 ? 9.453 -7.336 -11.422 1 97.81 154 ILE B CA 1
ATOM 3070 C C . ILE B 1 154 ? 8.43 -8.289 -12.023 1 97.81 154 ILE B C 1
ATOM 3072 O O . ILE B 1 154 ? 7.223 -8.102 -11.859 1 97.81 154 ILE B O 1
ATOM 3076 N N . ASN B 1 155 ? 8.875 -9.258 -12.797 1 95.38 155 ASN B N 1
ATOM 3077 C CA . ASN B 1 155 ? 7.984 -10.352 -13.172 1 95.38 155 ASN B CA 1
ATOM 3078 C C . ASN B 1 155 ? 7.332 -10.984 -11.945 1 95.38 155 ASN B C 1
ATOM 3080 O O . ASN B 1 155 ? 8.023 -11.352 -10.992 1 95.38 155 ASN B O 1
ATOM 3084 N N . ALA B 1 156 ? 6.027 -11.141 -11.984 1 96.5 156 ALA B N 1
ATOM 3085 C CA . ALA B 1 156 ? 5.289 -11.578 -10.812 1 96.5 156 ALA B CA 1
ATOM 3086 C C . ALA B 1 156 ? 5.68 -13 -10.414 1 96.5 156 ALA B C 1
ATOM 3088 O O . ALA B 1 156 ? 5.699 -13.344 -9.234 1 96.5 156 ALA B O 1
ATOM 3089 N N . ASP B 1 157 ? 5.941 -13.891 -11.359 1 94.69 157 ASP B N 1
ATOM 3090 C CA . ASP B 1 157 ? 6.316 -15.273 -11.07 1 94.69 157 ASP B CA 1
ATOM 3091 C C . ASP B 1 157 ? 7.652 -15.336 -10.328 1 94.69 157 ASP B C 1
ATOM 3093 O O . ASP B 1 157 ? 7.781 -16.047 -9.336 1 94.69 157 ASP B O 1
ATOM 3097 N N . THR B 1 158 ? 8.602 -14.539 -10.781 1 95.06 158 THR B N 1
ATOM 3098 C CA . THR B 1 158 ? 9.914 -14.555 -10.156 1 95.06 158 THR B CA 1
ATOM 3099 C C . THR B 1 158 ? 9.875 -13.859 -8.797 1 95.06 158 THR B C 1
ATOM 3101 O O . THR B 1 158 ? 10.602 -14.234 -7.879 1 95.06 158 THR B O 1
ATOM 3104 N N . ALA B 1 159 ? 9.055 -12.812 -8.688 1 97.56 159 ALA B N 1
ATOM 3105 C CA . ALA B 1 159 ? 8.859 -12.195 -7.383 1 97.56 159 ALA B CA 1
ATOM 3106 C C . ALA B 1 159 ? 8.32 -13.203 -6.371 1 97.56 159 ALA B C 1
ATOM 3108 O O . ALA B 1 159 ? 8.844 -13.312 -5.258 1 97.56 159 ALA B O 1
ATOM 3109 N N . ALA B 1 160 ? 7.293 -13.984 -6.801 1 98.12 160 ALA B N 1
ATOM 3110 C CA . ALA B 1 160 ? 6.699 -15 -5.938 1 98.12 160 ALA B CA 1
ATOM 3111 C C . ALA B 1 160 ? 7.723 -16.062 -5.559 1 98.12 160 ALA B C 1
ATOM 3113 O O . ALA B 1 160 ? 7.801 -16.469 -4.398 1 98.12 160 ALA B O 1
ATOM 3114 N N . ALA B 1 161 ? 8.508 -16.469 -6.527 1 97.06 161 ALA B N 1
ATOM 3115 C CA . ALA B 1 161 ? 9.539 -17.469 -6.277 1 97.06 161 ALA B CA 1
ATOM 3116 C C . ALA B 1 161 ? 10.586 -16.953 -5.285 1 97.06 161 ALA B C 1
ATOM 3118 O O . ALA B 1 161 ? 11 -17.688 -4.383 1 97.06 161 ALA B O 1
ATOM 3119 N N . GLY B 1 162 ? 11.055 -15.703 -5.473 1 97.56 162 GLY B N 1
ATOM 3120 C CA . GLY B 1 162 ? 11.992 -15.094 -4.551 1 97.56 162 GLY B CA 1
ATOM 3121 C C . GLY B 1 162 ? 11.477 -15.031 -3.125 1 97.56 162 GLY B C 1
ATOM 3122 O O . GLY B 1 162 ? 12.203 -15.359 -2.18 1 97.56 162 GLY B O 1
ATOM 3123 N N . ILE B 1 163 ? 10.227 -14.633 -2.971 1 98.5 163 ILE B N 1
ATOM 3124 C CA . ILE B 1 163 ? 9.594 -14.539 -1.658 1 98.5 163 ILE B CA 1
ATOM 3125 C C . ILE B 1 163 ? 9.477 -15.93 -1.041 1 98.5 163 ILE B C 1
ATOM 3127 O O . ILE B 1 163 ? 9.797 -16.125 0.135 1 98.5 163 ILE B O 1
ATOM 3131 N N . ALA B 1 164 ? 9.023 -16.938 -1.857 1 98.06 164 ALA B N 1
ATOM 3132 C CA . ALA B 1 164 ? 8.883 -18.297 -1.381 1 98.06 164 ALA B CA 1
ATOM 3133 C C . ALA B 1 164 ? 10.219 -18.859 -0.901 1 98.06 164 ALA B C 1
ATOM 3135 O O . ALA B 1 164 ? 10.297 -19.469 0.165 1 98.06 164 ALA B O 1
ATOM 3136 N N . ALA B 1 165 ? 11.234 -18.641 -1.654 1 97 165 ALA B N 1
ATOM 3137 C CA . ALA B 1 165 ? 12.562 -19.109 -1.284 1 97 165 ALA B CA 1
ATOM 3138 C C . ALA B 1 165 ? 13.039 -18.453 0.009 1 97 165 ALA B C 1
ATOM 3140 O O . ALA B 1 165 ? 13.539 -19.125 0.911 1 97 165 ALA B O 1
ATOM 3141 N N . ALA B 1 166 ? 12.883 -17.141 0.126 1 97.56 166 ALA B N 1
ATOM 3142 C CA . ALA B 1 166 ? 13.352 -16.391 1.278 1 97.56 166 ALA B CA 1
ATOM 3143 C C . ALA B 1 166 ? 12.633 -16.812 2.553 1 97.56 166 ALA B C 1
ATOM 3145 O O . ALA B 1 166 ? 13.227 -16.812 3.637 1 97.56 166 ALA B O 1
ATOM 3146 N N . LEU B 1 167 ? 11.367 -17.203 2.369 1 97.62 167 LEU B N 1
ATOM 3147 C CA . LEU B 1 167 ? 10.562 -17.625 3.514 1 97.62 167 LEU B CA 1
ATOM 3148 C C . LEU B 1 167 ? 10.75 -19.109 3.789 1 97.62 167 LEU B C 1
ATOM 3150 O O . LEU B 1 167 ? 10.203 -19.641 4.758 1 97.62 167 LEU B O 1
ATOM 3154 N N . SER B 1 168 ? 11.508 -19.797 2.938 1 96.5 168 SER B N 1
ATOM 3155 C CA . SER B 1 168 ? 11.555 -21.25 2.988 1 96.5 168 SER B CA 1
ATOM 3156 C C . SER B 1 168 ? 10.156 -21.844 2.986 1 96.5 168 SER B C 1
ATOM 3158 O O . SER B 1 168 ? 9.836 -22.703 3.816 1 96.5 168 SER B O 1
ATOM 3160 N N . ALA B 1 169 ? 9.383 -21.344 2.057 1 96.31 169 ALA B N 1
ATOM 3161 C CA . ALA B 1 169 ? 7.992 -21.781 1.978 1 96.31 169 ALA B CA 1
ATOM 3162 C C . ALA B 1 169 ? 7.898 -23.266 1.626 1 96.31 169 ALA B C 1
ATOM 3164 O O . ALA B 1 169 ? 8.688 -23.766 0.823 1 96.31 169 ALA B O 1
ATOM 3165 N N . LYS B 1 170 ? 6.898 -23.875 2.176 1 95.06 170 LYS B N 1
ATOM 3166 C CA . LYS B 1 170 ? 6.629 -25.281 1.89 1 95.06 170 LYS B CA 1
ATOM 3167 C C . LYS B 1 170 ? 6.246 -25.469 0.426 1 95.06 170 LYS B C 1
ATOM 3169 O O . LYS B 1 170 ? 6.59 -26.5 -0.178 1 95.06 170 LYS B O 1
ATOM 3174 N N . GLU B 1 171 ? 5.598 -24.5 -0.093 1 95.62 171 GLU B N 1
ATOM 3175 C CA . GLU B 1 171 ? 5.035 -24.641 -1.432 1 95.62 171 GLU B CA 1
ATOM 3176 C C . GLU B 1 171 ? 4.754 -23.281 -2.062 1 95.62 171 GLU B C 1
ATOM 3178 O O . GLU B 1 171 ? 4.379 -22.328 -1.366 1 95.62 171 GLU B O 1
ATOM 3183 N N . LEU B 1 172 ? 5.062 -23.188 -3.316 1 97.94 172 LEU B N 1
ATOM 3184 C CA . LEU B 1 172 ? 4.613 -22.094 -4.176 1 97.94 172 LEU B CA 1
ATOM 3185 C C . LEU B 1 172 ? 3.496 -22.547 -5.102 1 97.94 172 LEU B C 1
ATOM 3187 O O . LEU B 1 172 ? 3.664 -23.516 -5.855 1 97.94 172 LEU B O 1
ATOM 3191 N N . ILE B 1 173 ? 2.352 -21.875 -5.047 1 97.81 173 ILE B N 1
ATOM 3192 C CA . ILE B 1 173 ? 1.182 -22.281 -5.816 1 97.81 173 ILE B CA 1
ATOM 3193 C C . ILE B 1 173 ? 0.915 -21.266 -6.926 1 97.81 173 ILE B C 1
ATOM 3195 O O . ILE B 1 173 ? 0.645 -20.094 -6.652 1 97.81 173 ILE B O 1
ATOM 3199 N N . PHE B 1 174 ? 0.965 -21.719 -8.156 1 96.94 174 PHE B N 1
ATOM 3200 C CA . PHE B 1 174 ? 0.597 -20.891 -9.305 1 96.94 174 PHE B CA 1
ATOM 3201 C C . PHE B 1 174 ? -0.872 -21.094 -9.656 1 96.94 174 PHE B C 1
ATOM 3203 O O . PHE B 1 174 ? -1.284 -22.188 -10.031 1 96.94 174 PHE B O 1
ATOM 3210 N N . ILE B 1 175 ? -1.606 -20.016 -9.57 1 96.88 175 ILE B N 1
ATOM 3211 C CA . ILE B 1 175 ? -3.021 -20.047 -9.922 1 96.88 175 ILE B CA 1
ATOM 3212 C C . ILE B 1 175 ? -3.189 -19.812 -11.422 1 96.88 175 ILE B C 1
ATOM 3214 O O . ILE B 1 175 ? -2.758 -18.797 -11.953 1 96.88 175 ILE B O 1
ATOM 3218 N N . THR B 1 176 ? -3.807 -20.734 -12.062 1 92.56 176 THR B N 1
ATOM 3219 C CA . THR B 1 176 ? -4.086 -20.641 -13.492 1 92.56 176 THR B CA 1
ATOM 3220 C C . THR B 1 176 ? -5.535 -21.031 -13.789 1 92.56 176 THR B C 1
ATOM 3222 O O . THR B 1 176 ? -6.348 -21.156 -12.867 1 92.56 176 THR B O 1
ATOM 3225 N N . ASP B 1 177 ? -5.883 -21.062 -15.055 1 91 177 ASP B N 1
ATOM 3226 C CA . ASP B 1 177 ? -7.254 -21.391 -15.438 1 91 177 ASP B CA 1
ATOM 3227 C C . ASP B 1 177 ? -7.344 -22.812 -15.992 1 91 177 ASP B C 1
ATOM 3229 O O . ASP B 1 177 ? -8.32 -23.172 -16.656 1 91 177 ASP B O 1
ATOM 3233 N N . VAL B 1 178 ? -6.27 -23.578 -15.836 1 90 178 VAL B N 1
ATOM 3234 C CA . VAL B 1 178 ? -6.285 -24.984 -16.266 1 90 178 VAL B CA 1
ATOM 3235 C C . VAL B 1 178 ? -6.004 -25.891 -15.062 1 90 178 VAL B C 1
ATOM 3237 O O . VAL B 1 178 ? -5.426 -25.453 -14.062 1 90 178 VAL B O 1
ATOM 3240 N N . ASP B 1 179 ? -6.316 -27.172 -15.141 1 93.88 179 ASP B N 1
ATOM 3241 C CA . ASP B 1 179 ? -6.277 -28.078 -14.008 1 93.88 179 ASP B CA 1
ATOM 3242 C C . ASP B 1 179 ? -4.84 -28.5 -13.688 1 93.88 179 ASP B C 1
ATOM 3244 O O . ASP B 1 179 ? -4.555 -28.969 -12.586 1 93.88 179 ASP B O 1
ATOM 3248 N N . GLY B 1 180 ? -3.949 -28.328 -14.57 1 94.06 180 GLY B N 1
ATOM 3249 C CA . GLY B 1 180 ? -2.566 -28.781 -14.5 1 94.06 180 GLY B CA 1
ATOM 3250 C C . GLY B 1 180 ? -2.074 -29.391 -15.797 1 94.06 180 GLY B C 1
ATOM 3251 O O . GLY B 1 180 ? -2.658 -29.172 -16.859 1 94.06 180 GLY B O 1
ATOM 3252 N N . VAL B 1 181 ? -1 -29.984 -15.758 1 92.88 181 VAL B N 1
ATOM 3253 C CA . VAL B 1 181 ? -0.462 -30.688 -16.922 1 92.88 181 VAL B CA 1
ATOM 3254 C C . VAL B 1 181 ? -1.259 -31.969 -17.172 1 92.88 181 VAL B C 1
ATOM 3256 O O . VAL B 1 181 ? -1.458 -32.781 -16.266 1 92.88 181 VAL B O 1
ATOM 3259 N N . LEU B 1 182 ? -1.748 -32.062 -18.328 1 92.56 182 LEU B N 1
ATOM 3260 C CA . LEU B 1 182 ? -2.471 -33.25 -18.734 1 92.56 182 LEU B CA 1
ATOM 3261 C C . LEU B 1 182 ? -1.614 -34.125 -19.641 1 92.56 182 LEU B C 1
ATOM 3263 O O . LEU B 1 182 ? -0.933 -33.625 -20.531 1 92.56 182 LEU B O 1
ATOM 3267 N N . HIS B 1 183 ? -1.555 -35.375 -19.375 1 92 183 HIS B N 1
ATOM 3268 C CA . HIS B 1 183 ? -0.933 -36.406 -20.219 1 92 183 HIS B CA 1
ATOM 3269 C C . HIS B 1 183 ? -1.93 -37.469 -20.609 1 92 183 HIS B C 1
ATOM 3271 O O . HIS B 1 183 ? -2.412 -38.219 -19.734 1 92 183 HIS B O 1
ATOM 3277 N N . GLU B 1 184 ? -2.256 -37.562 -21.875 1 91.44 184 GLU B N 1
ATOM 3278 C CA . GLU B 1 184 ? -3.246 -38.5 -22.375 1 91.44 184 GLU B CA 1
ATOM 3279 C C . GLU B 1 184 ? -4.586 -38.344 -21.656 1 91.44 184 GLU B C 1
ATOM 3281 O O . GLU B 1 184 ? -5.188 -39.312 -21.203 1 91.44 184 GLU B O 1
ATOM 3286 N N . GLY B 1 185 ? -4.945 -37.094 -21.391 1 89.81 185 GLY B N 1
ATOM 3287 C CA . GLY B 1 185 ? -6.238 -36.75 -20.828 1 89.81 185 GLY B CA 1
ATOM 3288 C C . GLY B 1 185 ? -6.289 -36.875 -19.312 1 89.81 185 GLY B C 1
ATOM 3289 O O . GLY B 1 185 ? -7.312 -36.562 -18.688 1 89.81 185 GLY B O 1
ATOM 3290 N N . LYS B 1 186 ? -5.207 -37.281 -18.781 1 94.31 186 LYS B N 1
ATOM 3291 C CA . LYS B 1 186 ? -5.16 -37.469 -17.328 1 94.31 186 LYS B CA 1
ATOM 3292 C C . LYS B 1 186 ? -4.246 -36.406 -16.688 1 94.31 186 LYS B C 1
ATOM 3294 O O . LYS B 1 186 ? -3.195 -36.094 -17.234 1 94.31 186 LYS B O 1
ATOM 3299 N N . LEU B 1 187 ? -4.617 -35.969 -15.523 1 95.06 187 LEU B N 1
ATOM 3300 C CA . LEU B 1 187 ? -3.84 -35 -14.781 1 95.06 187 LEU B CA 1
ATOM 3301 C C . LEU B 1 187 ? -2.537 -35.594 -14.273 1 95.06 187 LEU B C 1
ATOM 3303 O O . LEU B 1 187 ? -2.543 -36.656 -13.648 1 95.06 187 LEU B O 1
ATOM 3307 N N . VAL B 1 188 ? -1.458 -35 -14.586 1 95.19 188 VAL B N 1
ATOM 3308 C CA . VAL B 1 188 ? -0.176 -35.344 -13.992 1 95.19 188 VAL B CA 1
ATOM 3309 C C . VAL B 1 188 ? -0.062 -34.75 -12.594 1 95.19 188 VAL B C 1
ATOM 3311 O O . VAL B 1 188 ? 0.214 -33.562 -12.453 1 95.19 188 VAL B O 1
ATOM 3314 N N . LYS B 1 189 ? -0.215 -35.531 -11.602 1 95.25 189 LYS B N 1
ATOM 3315 C CA . LYS B 1 189 ? -0.295 -35 -10.242 1 95.25 189 LYS B CA 1
ATOM 3316 C C . LYS B 1 189 ? 1.078 -34.562 -9.742 1 95.25 189 LYS B C 1
ATOM 3318 O O . LYS B 1 189 ? 1.19 -33.594 -8.984 1 95.25 189 LYS B O 1
ATOM 3323 N N . LYS B 1 190 ? 2.039 -35.375 -10.055 1 95.56 190 LYS B N 1
ATOM 3324 C CA . LYS B 1 190 ? 3.406 -35.062 -9.633 1 95.56 190 LYS B CA 1
ATOM 3325 C C . LYS B 1 190 ? 4.391 -35.25 -10.781 1 95.56 190 LYS B C 1
ATOM 3327 O O . LYS B 1 190 ? 4.258 -36.188 -11.586 1 95.56 190 LYS B O 1
ATOM 3332 N N . THR B 1 191 ? 5.301 -34.344 -10.836 1 93.94 191 THR B N 1
ATOM 3333 C CA . THR B 1 191 ? 6.348 -34.438 -11.852 1 93.94 191 THR B CA 1
ATOM 3334 C C . THR B 1 191 ? 7.609 -33.719 -11.383 1 93.94 191 THR B C 1
ATOM 3336 O O . THR B 1 191 ? 7.652 -33.188 -10.273 1 93.94 191 THR B O 1
ATOM 3339 N N . ASP B 1 192 ? 8.695 -33.812 -12.094 1 93.5 192 ASP B N 1
ATOM 3340 C CA . ASP B 1 192 ? 9.953 -33.156 -11.773 1 93.5 192 ASP B CA 1
ATOM 3341 C C . ASP B 1 192 ? 10.57 -32.5 -13.016 1 93.5 192 ASP B C 1
ATOM 3343 O O . ASP B 1 192 ? 9.938 -32.469 -14.078 1 93.5 192 ASP B O 1
ATOM 3347 N N . GLU B 1 193 ? 11.719 -31.969 -12.828 1 91.06 193 GLU B N 1
ATOM 3348 C CA . GLU B 1 193 ? 12.367 -31.203 -13.891 1 91.06 193 GLU B CA 1
ATOM 3349 C C . GLU B 1 193 ? 12.602 -32.062 -15.125 1 91.06 193 GLU B C 1
ATOM 3351 O O . GLU B 1 193 ? 12.359 -31.625 -16.25 1 91.06 193 GLU B O 1
ATOM 3356 N N . SER B 1 194 ? 13.016 -33.281 -14.914 1 91.94 194 SER B N 1
ATOM 3357 C CA . SER B 1 194 ? 13.336 -34.156 -16.016 1 91.94 194 SER B CA 1
ATOM 3358 C C . SER B 1 194 ? 12.086 -34.562 -16.797 1 91.94 194 SER B C 1
ATOM 3360 O O . SER B 1 194 ? 12.086 -34.562 -18.031 1 91.94 194 SER B O 1
ATOM 3362 N N . GLU B 1 195 ? 11.133 -34.875 -16.078 1 92.62 195 GLU B N 1
ATOM 3363 C CA . GLU B 1 195 ? 9.875 -35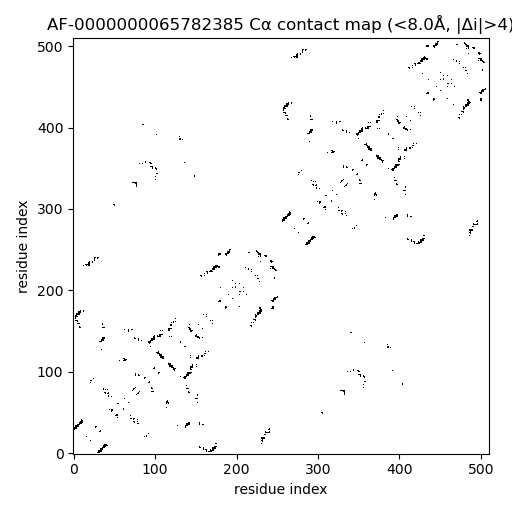.281 -16.703 1 92.62 195 GLU B CA 1
ATOM 3364 C C . GLU B 1 195 ? 9.258 -34.125 -17.484 1 92.62 195 GLU B C 1
ATOM 3366 O O . GLU B 1 195 ? 8.695 -34.312 -18.562 1 92.62 195 GLU B O 1
ATOM 3371 N N . ILE B 1 196 ? 9.289 -32.969 -16.922 1 90.56 196 ILE B N 1
ATOM 3372 C CA . ILE B 1 196 ? 8.758 -31.781 -17.594 1 90.56 196 ILE B CA 1
ATOM 3373 C C . ILE B 1 196 ? 9.477 -31.562 -18.906 1 90.56 196 ILE B C 1
ATOM 3375 O O . ILE B 1 196 ? 8.844 -31.312 -19.938 1 90.56 196 ILE B O 1
ATOM 3379 N N . ALA B 1 197 ? 10.773 -31.656 -18.891 1 88 197 ALA B N 1
ATOM 3380 C CA . ALA B 1 197 ? 11.562 -31.5 -20.109 1 88 197 ALA B CA 1
ATOM 3381 C C . ALA B 1 197 ? 11.133 -32.5 -21.172 1 88 197 ALA B C 1
ATOM 3383 O O . ALA B 1 197 ? 10.984 -32.156 -22.344 1 88 197 ALA B O 1
ATOM 3384 N N . THR B 1 198 ? 10.953 -33.688 -20.734 1 91.38 198 THR B N 1
ATOM 3385 C CA . THR B 1 198 ? 10.516 -34.781 -21.625 1 91.38 198 THR B CA 1
ATOM 3386 C C . THR B 1 198 ? 9.133 -34.469 -22.203 1 91.38 198 THR B C 1
ATOM 3388 O O . THR B 1 198 ? 8.891 -34.688 -23.391 1 91.38 198 THR B O 1
ATOM 3391 N N . PHE B 1 199 ? 8.281 -34 -21.312 1 92.19 199 PHE B N 1
ATOM 3392 C CA . PHE B 1 199 ? 6.918 -33.688 -21.719 1 92.19 199 PHE B CA 1
ATOM 3393 C C . PHE B 1 199 ? 6.914 -32.594 -22.781 1 92.19 199 PHE B C 1
ATOM 3395 O O . PHE B 1 199 ? 6.098 -32.594 -23.703 1 92.19 199 PHE B O 1
ATOM 3402 N N . ILE B 1 200 ? 7.805 -31.625 -22.641 1 89.19 200 ILE B N 1
ATOM 3403 C CA . ILE B 1 200 ? 7.906 -30.547 -23.609 1 89.19 200 ILE B CA 1
ATOM 3404 C C . ILE B 1 200 ? 8.438 -31.078 -24.938 1 89.19 200 ILE B C 1
ATOM 3406 O O . ILE B 1 200 ? 7.871 -30.797 -26 1 89.19 200 ILE B O 1
ATOM 3410 N N . GLU B 1 201 ? 9.445 -31.844 -24.859 1 90.38 201 GLU B N 1
ATOM 3411 C CA . GLU B 1 201 ? 10.086 -32.438 -26.047 1 90.38 201 GLU B CA 1
ATOM 3412 C C . GLU B 1 201 ? 9.102 -33.281 -26.828 1 90.38 201 GLU B C 1
ATOM 3414 O O . GLU B 1 201 ? 9.109 -33.281 -28.062 1 90.38 201 GLU B O 1
ATOM 3419 N N . LYS B 1 202 ? 8.297 -33.969 -26.141 1 92.62 202 LYS B N 1
ATOM 3420 C CA . LYS B 1 202 ? 7.375 -34.938 -26.75 1 92.62 202 LYS B CA 1
ATOM 3421 C C . LYS B 1 202 ? 6.078 -34.25 -27.172 1 92.62 202 LYS B C 1
ATOM 3423 O O . LYS B 1 202 ? 5.164 -34.875 -27.688 1 92.62 202 LYS B O 1
ATOM 3428 N N . GLY B 1 203 ? 5.922 -32.969 -26.828 1 90.56 203 GLY B N 1
ATOM 3429 C CA . GLY B 1 203 ? 4.75 -32.219 -27.234 1 90.56 203 GLY B CA 1
ATOM 3430 C C . GLY B 1 203 ? 3.549 -32.438 -26.344 1 90.56 203 GLY B C 1
ATOM 3431 O O . GLY B 1 203 ? 2.414 -32.156 -26.734 1 90.56 203 GLY B O 1
ATOM 3432 N N . VAL B 1 204 ? 3.764 -33.031 -25.234 1 88.88 204 VAL B N 1
ATOM 3433 C CA . VAL B 1 204 ? 2.705 -33.219 -24.25 1 88.88 204 VAL B CA 1
ATOM 3434 C C . VAL B 1 204 ? 2.318 -31.859 -23.656 1 88.88 204 VAL B C 1
ATOM 3436 O O . VAL B 1 204 ? 1.132 -31.562 -23.5 1 88.88 204 VAL B O 1
ATOM 3439 N N . ILE B 1 205 ? 3.273 -31.125 -23.266 1 89.81 205 ILE B N 1
ATOM 3440 C CA . ILE B 1 205 ? 3.094 -29.75 -22.812 1 89.81 205 ILE B CA 1
ATOM 3441 C C . ILE B 1 205 ? 3.262 -28.781 -24 1 89.81 205 ILE B C 1
ATOM 3443 O O . ILE B 1 205 ? 4.297 -28.797 -24.656 1 89.81 205 ILE B O 1
ATOM 3447 N N . THR B 1 206 ? 2.15 -28.047 -24.266 1 83.81 206 THR B N 1
ATOM 3448 C CA . THR B 1 206 ? 2.182 -27.141 -25.406 1 83.81 206 THR B CA 1
ATOM 3449 C C . THR B 1 206 ? 1.496 -25.812 -25.047 1 83.81 206 THR B C 1
ATOM 3451 O O . THR B 1 206 ? 0.901 -25.688 -23.984 1 83.81 206 THR B O 1
ATOM 3454 N N . GLY B 1 207 ? 1.748 -24.844 -25.922 1 81.31 207 GLY B N 1
ATOM 3455 C CA . GLY B 1 207 ? 0.998 -23.594 -25.859 1 81.31 207 GLY B CA 1
ATOM 3456 C C . GLY B 1 207 ? 1.229 -22.828 -24.562 1 81.31 207 GLY B C 1
ATOM 3457 O O . GLY B 1 207 ? 2.375 -22.609 -24.172 1 81.31 207 GLY B O 1
ATOM 3458 N N . GLY B 1 208 ? 0.119 -22.453 -23.891 1 79.88 208 GLY B N 1
ATOM 3459 C CA . GLY B 1 208 ? 0.156 -21.594 -22.719 1 79.88 208 GLY B CA 1
ATOM 3460 C C . GLY B 1 208 ? 0.684 -22.297 -21.484 1 79.88 208 GLY B C 1
ATOM 3461 O O . GLY B 1 208 ? 1.07 -21.641 -20.516 1 79.88 208 GLY B O 1
ATOM 3462 N N . MET B 1 209 ? 0.737 -23.516 -21.547 1 87.06 209 MET B N 1
ATOM 3463 C CA . MET B 1 209 ? 1.234 -24.312 -20.422 1 87.06 209 MET B CA 1
ATOM 3464 C C . MET B 1 209 ? 2.754 -24.219 -20.328 1 87.06 209 MET B C 1
ATOM 3466 O O . MET B 1 209 ? 3.322 -24.344 -19.234 1 87.06 209 MET B O 1
ATOM 3470 N N . ILE B 1 210 ? 3.428 -23.984 -21.406 1 86.56 210 ILE B N 1
ATOM 3471 C CA . ILE B 1 210 ? 4.887 -23.953 -21.453 1 86.56 210 ILE B CA 1
ATOM 3472 C C . ILE B 1 210 ? 5.406 -22.875 -20.516 1 86.56 210 ILE B C 1
ATOM 3474 O O . ILE B 1 210 ? 6.211 -23.141 -19.625 1 86.56 210 ILE B O 1
ATOM 3478 N N . PRO B 1 211 ? 4.918 -21.656 -20.688 1 85.25 211 PRO B N 1
ATOM 3479 C CA . PRO B 1 211 ? 5.41 -20.625 -19.766 1 85.25 211 PRO B CA 1
ATOM 3480 C C . PRO B 1 211 ? 5.117 -20.953 -18.297 1 85.25 211 PRO B C 1
ATOM 3482 O O . PRO B 1 211 ? 5.895 -20.578 -17.422 1 85.25 211 PRO B O 1
ATOM 3485 N N . LYS B 1 212 ? 4.082 -21.594 -17.953 1 86.94 212 LYS B N 1
ATOM 3486 C CA . LYS B 1 212 ? 3.717 -21.953 -16.578 1 86.94 212 LYS B CA 1
ATOM 3487 C C . LYS B 1 212 ? 4.703 -22.953 -15.992 1 86.94 212 LYS B C 1
ATOM 3489 O O . LYS B 1 212 ? 5.152 -22.797 -14.859 1 86.94 212 LYS B O 1
ATOM 3494 N N . VAL B 1 213 ? 5.016 -23.906 -16.781 1 90.75 213 VAL B N 1
ATOM 3495 C CA . VAL B 1 213 ? 5.953 -24.922 -16.297 1 90.75 213 VAL B CA 1
ATOM 3496 C C . VAL B 1 213 ? 7.359 -24.328 -16.234 1 90.75 213 VAL B C 1
ATOM 3498 O O . VAL B 1 213 ? 8.148 -24.672 -15.352 1 90.75 213 VAL B O 1
ATOM 3501 N N . GLN B 1 214 ? 7.676 -23.484 -17.156 1 88.5 214 GLN B N 1
ATOM 3502 C CA . GLN B 1 214 ? 8.969 -22.812 -17.109 1 88.5 214 GLN B CA 1
ATOM 3503 C C . GLN B 1 214 ? 9.109 -21.969 -15.852 1 88.5 214 GLN B C 1
ATOM 3505 O O . GLN B 1 214 ? 10.18 -21.906 -15.258 1 88.5 214 GLN B O 1
ATOM 3510 N N . ALA B 1 215 ? 8.039 -21.344 -15.508 1 88.25 215 ALA B N 1
ATOM 3511 C CA . ALA B 1 215 ? 8.031 -20.578 -14.266 1 88.25 215 ALA B CA 1
ATOM 3512 C C . ALA B 1 215 ? 8.273 -21.469 -13.055 1 88.25 215 ALA B C 1
ATOM 3514 O O . ALA B 1 215 ? 9.016 -21.109 -12.141 1 88.25 215 ALA B O 1
ATOM 3515 N N . ALA B 1 216 ? 7.648 -22.594 -13.094 1 91.69 216 ALA B N 1
ATOM 3516 C CA . ALA B 1 216 ? 7.844 -23.562 -12.016 1 91.69 216 ALA B CA 1
ATOM 3517 C C . ALA B 1 216 ? 9.297 -24.016 -11.938 1 91.69 216 ALA B C 1
ATOM 3519 O O . ALA B 1 216 ? 9.891 -24.031 -10.859 1 91.69 216 ALA B O 1
ATOM 3520 N N . LEU B 1 217 ? 9.867 -24.328 -13.078 1 91.5 217 LEU B N 1
ATOM 3521 C CA . LEU B 1 217 ? 11.258 -24.766 -13.133 1 91.5 217 LEU B CA 1
ATOM 3522 C C . LEU B 1 217 ? 12.195 -23.656 -12.648 1 91.5 217 LEU B C 1
ATOM 3524 O O . LEU B 1 217 ? 13.148 -23.938 -11.914 1 91.5 217 LEU B O 1
ATOM 3528 N N . ALA B 1 218 ? 11.898 -22.516 -13.102 1 89.94 218 ALA B N 1
ATOM 3529 C CA . ALA B 1 218 ? 12.703 -21.375 -12.656 1 89.94 218 ALA B CA 1
ATOM 3530 C C . ALA B 1 218 ? 12.609 -21.188 -11.141 1 89.94 218 ALA B C 1
ATOM 3532 O O . ALA B 1 218 ? 13.609 -20.859 -10.492 1 89.94 218 ALA B O 1
ATOM 3533 N N . SER B 1 219 ? 11.445 -21.406 -10.609 1 93.25 219 SER B N 1
ATOM 3534 C CA . SER B 1 219 ? 11.242 -21.281 -9.172 1 93.25 219 SER B CA 1
ATOM 3535 C C . SER B 1 219 ? 12.047 -22.328 -8.398 1 93.25 219 SER B C 1
ATOM 3537 O O . SER B 1 219 ? 12.586 -22.031 -7.332 1 93.25 219 SER B O 1
ATOM 3539 N N . LEU B 1 220 ? 12.117 -23.516 -8.969 1 92.94 220 LEU B N 1
ATOM 3540 C CA . LEU B 1 220 ? 12.945 -24.562 -8.375 1 92.94 220 LEU B CA 1
ATOM 3541 C C . LEU B 1 220 ? 14.406 -24.125 -8.312 1 92.94 220 LEU B C 1
ATOM 3543 O O . LEU B 1 220 ? 15.07 -24.312 -7.293 1 92.94 220 LEU B O 1
ATOM 3547 N N . LYS B 1 221 ? 14.812 -23.547 -9.352 1 91.19 221 LYS B N 1
ATOM 3548 C CA . LYS B 1 221 ? 16.188 -23.078 -9.438 1 91.19 221 LYS B CA 1
ATOM 3549 C C . LYS B 1 221 ? 16.469 -21.984 -8.422 1 91.19 221 LYS B C 1
ATOM 3551 O O . LYS B 1 221 ? 17.594 -21.812 -7.973 1 91.19 221 LYS B O 1
ATOM 3556 N N . MET B 1 222 ? 15.398 -21.281 -8.031 1 90.56 222 MET B N 1
ATOM 3557 C CA . MET B 1 222 ? 15.531 -20.172 -7.086 1 90.56 222 MET B CA 1
ATOM 3558 C C . MET B 1 222 ? 15.469 -20.672 -5.648 1 90.56 222 MET B C 1
ATOM 3560 O O . MET B 1 222 ? 15.586 -19.891 -4.707 1 90.56 222 MET B O 1
ATOM 3564 N N . GLY B 1 223 ? 15.219 -21.984 -5.473 1 89.94 223 GLY B N 1
ATOM 3565 C CA . GLY B 1 223 ? 15.328 -22.547 -4.141 1 89.94 223 GLY B CA 1
ATOM 3566 C C . GLY B 1 223 ? 13.992 -23.016 -3.578 1 89.94 223 GLY B C 1
ATOM 3567 O O . GLY B 1 223 ? 13.93 -23.516 -2.457 1 89.94 223 GLY B O 1
ATOM 3568 N N . VAL B 1 224 ? 12.953 -22.875 -4.363 1 93.06 224 VAL B N 1
ATOM 3569 C CA . VAL B 1 224 ? 11.656 -23.375 -3.93 1 93.06 224 VAL B CA 1
ATOM 3570 C C . VAL B 1 224 ? 11.609 -24.906 -4.07 1 93.06 224 VAL B C 1
ATOM 3572 O O . VAL B 1 224 ? 12.078 -25.453 -5.066 1 93.06 224 VAL B O 1
ATOM 3575 N N . GLN B 1 225 ? 11.094 -25.578 -3.131 1 90.75 225 GLN B N 1
ATOM 3576 C CA . GLN B 1 225 ? 11.211 -27.031 -3.117 1 90.75 225 GLN B CA 1
ATOM 3577 C C . GLN B 1 225 ? 10.008 -27.688 -3.785 1 90.75 225 GLN B C 1
ATOM 3579 O O . GLN B 1 225 ? 10.117 -28.781 -4.336 1 90.75 225 GLN B O 1
ATOM 3584 N N . LYS B 1 226 ? 8.891 -27.062 -3.639 1 95.12 226 LYS B N 1
ATOM 3585 C CA . LYS B 1 226 ? 7.637 -27.625 -4.137 1 95.12 226 LYS B CA 1
ATOM 3586 C C . LYS B 1 226 ? 6.797 -26.547 -4.816 1 95.12 226 LYS B C 1
ATOM 3588 O O . LYS B 1 226 ? 6.523 -25.5 -4.223 1 95.12 226 LYS B O 1
ATOM 3593 N N . ILE B 1 227 ? 6.426 -26.781 -6.09 1 96.69 227 ILE B N 1
ATOM 3594 C CA . ILE B 1 227 ? 5.609 -25.844 -6.855 1 96.69 227 ILE B CA 1
ATOM 3595 C C . ILE B 1 227 ? 4.352 -26.547 -7.359 1 96.69 227 ILE B C 1
ATOM 3597 O O . ILE B 1 227 ? 4.43 -27.625 -7.938 1 96.69 227 ILE B O 1
ATOM 3601 N N . SER B 1 228 ? 3.248 -25.938 -7.168 1 96.94 228 SER B N 1
ATOM 3602 C CA . SER B 1 228 ? 1.995 -26.5 -7.66 1 96.94 228 SER B CA 1
ATOM 3603 C C . SER B 1 228 ? 1.336 -25.578 -8.68 1 96.94 228 SER B C 1
ATOM 3605 O O . SER B 1 228 ? 1.312 -24.359 -8.5 1 96.94 228 SER B O 1
ATOM 3607 N N . ILE B 1 229 ? 0.921 -26.141 -9.75 1 95.69 229 ILE B N 1
ATOM 3608 C CA . ILE B 1 229 ? 0.103 -25.469 -10.766 1 95.69 229 ILE B CA 1
ATOM 3609 C C . ILE B 1 229 ? -1.35 -25.922 -10.625 1 95.69 229 ILE B C 1
ATOM 3611 O O . ILE B 1 229 ? -1.659 -27.109 -10.797 1 95.69 229 ILE B O 1
ATOM 3615 N N . VAL B 1 230 ? -2.215 -24.969 -10.367 1 96.62 230 VAL B N 1
ATOM 3616 C CA . VAL B 1 230 ? -3.572 -25.375 -10.016 1 96.62 230 VAL B CA 1
ATOM 3617 C C . VAL B 1 230 ? -4.578 -24.484 -10.75 1 96.62 230 VAL B C 1
ATOM 3619 O O . VAL B 1 230 ? -4.219 -23.422 -11.266 1 96.62 230 VAL B O 1
ATOM 3622 N N . ASN B 1 231 ? -5.867 -24.938 -10.805 1 95.62 231 ASN B N 1
ATOM 3623 C CA . ASN B 1 231 ? -6.969 -24.203 -11.422 1 95.62 231 ASN B CA 1
ATOM 3624 C C . ASN B 1 231 ? -7.676 -23.312 -10.406 1 95.62 231 ASN B C 1
ATOM 3626 O O . ASN B 1 231 ? -8.414 -23.797 -9.555 1 95.62 231 ASN B O 1
ATOM 3630 N N . GLY B 1 232 ? -7.547 -22.062 -10.523 1 95.25 232 GLY B N 1
ATOM 3631 C CA . GLY B 1 232 ? -8.078 -21.094 -9.578 1 95.25 232 GLY B CA 1
ATOM 3632 C C . GLY B 1 232 ? -9.586 -20.938 -9.68 1 95.25 232 GLY B C 1
ATOM 3633 O O . GLY B 1 232 ? -10.203 -20.312 -8.82 1 95.25 232 GLY B O 1
ATOM 3634 N N . THR B 1 233 ? -10.188 -21.438 -10.727 1 95.06 233 THR B N 1
ATOM 3635 C CA . THR B 1 233 ? -11.625 -21.328 -10.922 1 95.06 233 THR B CA 1
ATOM 3636 C C . THR B 1 233 ? -12.352 -22.531 -10.336 1 95.06 233 THR B C 1
ATOM 3638 O O . THR B 1 233 ? -13.586 -22.578 -10.336 1 95.06 233 THR B O 1
ATOM 3641 N N . LYS B 1 234 ? -11.586 -23.5 -9.867 1 95.5 234 LYS B N 1
ATOM 3642 C CA . LYS B 1 234 ? -12.109 -24.703 -9.219 1 95.5 234 LYS B CA 1
ATOM 3643 C C . LYS B 1 234 ? -11.5 -24.891 -7.832 1 95.5 234 LYS B C 1
ATOM 3645 O O . LYS B 1 234 ? -10.57 -24.172 -7.457 1 95.5 234 LYS B O 1
ATOM 3650 N N . ASP B 1 235 ? -12.086 -25.797 -7.16 1 96 235 ASP B N 1
ATOM 3651 C CA . ASP B 1 235 ? -11.484 -26.203 -5.887 1 96 235 ASP B CA 1
ATOM 3652 C C . ASP B 1 235 ? -10.086 -26.766 -6.098 1 96 235 ASP B C 1
ATOM 3654 O O . ASP B 1 235 ? -9.922 -27.812 -6.734 1 96 235 ASP B O 1
ATOM 3658 N N . PHE B 1 236 ? -9.078 -26.047 -5.531 1 95.75 236 PHE B N 1
ATOM 3659 C CA . PHE B 1 236 ? -7.723 -26.484 -5.859 1 95.75 236 PHE B CA 1
ATOM 3660 C C . PHE B 1 236 ? -6.984 -26.938 -4.613 1 95.75 236 PHE B C 1
ATOM 3662 O O . PHE B 1 236 ? -5.773 -27.172 -4.652 1 95.75 236 PHE B O 1
ATOM 3669 N N . THR B 1 237 ? -7.625 -27 -3.477 1 94.81 237 THR B N 1
ATOM 3670 C CA . THR B 1 237 ? -6.984 -27.5 -2.268 1 94.81 237 THR B CA 1
ATOM 3671 C C . THR B 1 237 ? -7.957 -28.344 -1.443 1 94.81 237 THR B C 1
ATOM 3673 O O . THR B 1 237 ? -9.148 -28.031 -1.377 1 94.81 237 THR B O 1
ATOM 3676 N N . GLU B 1 238 ? -7.473 -29.375 -0.863 1 91.12 238 GLU B N 1
ATOM 3677 C CA . GLU B 1 238 ? -8.234 -30.219 0.061 1 91.12 238 GLU B CA 1
ATOM 3678 C C . GLU B 1 238 ? -8.328 -29.562 1.439 1 91.12 238 GLU B C 1
ATOM 3680 O O . GLU B 1 238 ? -7.648 -28.578 1.714 1 91.12 238 GLU B O 1
ATOM 3685 N N . VAL B 1 239 ? -9.109 -30.203 2.281 1 87.19 239 VAL B N 1
ATOM 3686 C CA . VAL B 1 239 ? -9.281 -29.719 3.646 1 87.19 239 VAL B CA 1
ATOM 3687 C C . VAL B 1 239 ? -7.957 -29.828 4.402 1 87.19 239 VAL B C 1
ATOM 3689 O O . VAL B 1 239 ? -7.676 -29.016 5.289 1 87.19 239 VAL B O 1
ATOM 3692 N N . THR B 1 240 ? -7.102 -30.75 3.982 1 85.38 240 THR B N 1
ATOM 3693 C CA . THR B 1 240 ? -5.801 -30.969 4.598 1 85.38 240 THR B CA 1
ATOM 3694 C C . THR B 1 240 ? -4.805 -29.906 4.168 1 85.38 240 THR B C 1
ATOM 3696 O O . THR B 1 240 ? -3.734 -29.766 4.762 1 85.38 240 THR B O 1
ATOM 3699 N N . GLY B 1 241 ? -5.172 -29.156 3.092 1 86.12 241 GLY B N 1
ATOM 3700 C CA . GLY B 1 241 ? -4.266 -28.156 2.564 1 86.12 241 GLY B CA 1
ATOM 3701 C C . GLY B 1 241 ? -3.482 -28.625 1.356 1 86.12 241 GLY B C 1
ATOM 3702 O O . GLY B 1 241 ? -2.75 -27.859 0.739 1 86.12 241 GLY B O 1
ATOM 3703 N N . GLU B 1 242 ? -3.691 -29.875 1.019 1 90.25 242 GLU B N 1
ATOM 3704 C CA . GLU B 1 242 ? -3.002 -30.422 -0.15 1 90.25 242 GLU B CA 1
ATOM 3705 C C . GLU B 1 242 ? -3.586 -29.859 -1.442 1 90.25 242 GLU B C 1
ATOM 3707 O O . GLU B 1 242 ? -4.805 -29.734 -1.575 1 90.25 242 GLU B O 1
ATOM 3712 N N . CYS B 1 243 ? -2.74 -29.547 -2.344 1 92.69 243 CYS B N 1
ATOM 3713 C CA . CYS B 1 243 ? -3.176 -28.922 -3.586 1 92.69 243 CYS B CA 1
ATOM 3714 C C . CYS B 1 243 ? -3.703 -29.969 -4.566 1 92.69 243 CYS B C 1
ATOM 3716 O O . CYS B 1 243 ? -3.232 -31.094 -4.586 1 92.69 243 CYS B O 1
ATOM 3718 N N . ILE B 1 244 ? -4.664 -29.609 -5.297 1 93.69 244 ILE B N 1
ATOM 3719 C CA . ILE B 1 244 ? -5.188 -30.375 -6.422 1 93.69 244 ILE B CA 1
ATOM 3720 C C . ILE B 1 244 ? -4.688 -29.766 -7.73 1 93.69 244 ILE B C 1
ATOM 3722 O O . ILE B 1 244 ? -5.066 -28.656 -8.094 1 93.69 244 ILE B O 1
ATOM 3726 N N . GLY B 1 245 ? -3.873 -30.422 -8.406 1 96.19 245 GLY B N 1
ATOM 3727 C CA . GLY B 1 245 ? -3.203 -29.984 -9.625 1 96.19 245 GLY B CA 1
ATOM 3728 C C . GLY B 1 245 ? -1.91 -30.719 -9.898 1 96.19 245 GLY B C 1
ATOM 3729 O O . GLY B 1 245 ? -1.805 -31.922 -9.609 1 96.19 245 GLY B O 1
ATOM 3730 N N . THR B 1 246 ? -0.981 -30.078 -10.578 1 96.44 246 THR B N 1
ATOM 3731 C CA . THR B 1 246 ? 0.319 -30.672 -10.844 1 96.44 246 THR B CA 1
ATOM 3732 C C . THR B 1 246 ? 1.383 -30.109 -9.906 1 96.44 246 THR B C 1
ATOM 3734 O O . THR B 1 246 ? 1.566 -28.891 -9.836 1 96.44 246 THR B O 1
ATOM 3737 N N . THR B 1 247 ? 2.008 -30.953 -9.188 1 96.25 247 THR B N 1
ATOM 3738 C CA . THR B 1 247 ? 3.092 -30.547 -8.297 1 96.25 247 THR B CA 1
ATOM 3739 C C . THR B 1 247 ? 4.449 -30.891 -8.906 1 96.25 247 THR B C 1
ATOM 3741 O O . THR B 1 247 ? 4.676 -32.031 -9.344 1 96.25 247 THR B O 1
ATOM 3744 N N . VAL B 1 248 ? 5.238 -29.922 -8.984 1 94.75 248 VAL B N 1
ATOM 3745 C CA . VAL B 1 248 ? 6.586 -30.078 -9.523 1 94.75 248 VAL B CA 1
ATOM 3746 C C . VAL B 1 248 ? 7.605 -30.031 -8.391 1 94.75 248 VAL B C 1
ATOM 3748 O O . VAL B 1 248 ? 7.605 -29.109 -7.574 1 94.75 248 VAL B O 1
ATOM 3751 N N . THR B 1 249 ? 8.461 -31 -8.242 1 94.56 249 THR B N 1
ATOM 3752 C CA . THR B 1 249 ? 9.516 -31.047 -7.238 1 94.56 249 THR B CA 1
ATOM 3753 C C . THR B 1 249 ? 10.867 -31.375 -7.879 1 94.56 249 THR B C 1
ATOM 3755 O O . THR B 1 249 ? 10.922 -31.797 -9.039 1 94.56 249 THR B O 1
ATOM 3758 N N . LYS B 1 250 ? 11.961 -31.078 -7.113 1 87.81 250 LYS B N 1
ATOM 3759 C CA . LYS B 1 250 ? 13.289 -31.422 -7.602 1 87.81 250 LYS B CA 1
ATOM 3760 C C . LYS B 1 250 ? 13.453 -32.938 -7.719 1 87.81 250 LYS B C 1
ATOM 3762 O O . LYS B 1 250 ? 13.008 -33.688 -6.844 1 87.81 250 LYS B O 1
ATOM 3767 N N . GLY B 1 251 ? 13.805 -33.438 -8.867 1 77.31 251 GLY B N 1
ATOM 3768 C CA . GLY B 1 251 ? 14.031 -34.844 -9.109 1 77.31 251 GLY B CA 1
ATOM 3769 C C . GLY B 1 251 ? 15.164 -35.438 -8.281 1 77.31 251 GLY B C 1
ATOM 3770 O O . GLY B 1 251 ? 16.094 -34.719 -7.91 1 77.31 251 GLY B O 1
ATOM 3771 N N . VAL B 1 252 ? 14.883 -36.5 -7.441 1 55.16 252 VAL B N 1
ATOM 3772 C CA . VAL B 1 252 ? 15.945 -37.219 -6.746 1 55.16 252 VAL B CA 1
ATOM 3773 C C . VAL B 1 252 ? 16.953 -37.781 -7.758 1 55.16 252 VAL B C 1
ATOM 3775 O O . VAL B 1 252 ? 16.594 -38.562 -8.648 1 55.16 252 VAL B O 1
ATOM 3778 N N . SER B 1 253 ? 17.766 -36.969 -8.32 1 44.59 253 SER B N 1
ATOM 3779 C CA . SER B 1 253 ? 18.812 -37.594 -9.094 1 44.59 253 SER B CA 1
ATOM 3780 C C . SER B 1 253 ? 19.312 -38.875 -8.391 1 44.59 253 SER B C 1
ATOM 3782 O O . SER B 1 253 ? 19.75 -38.812 -7.238 1 44.59 253 SER B O 1
ATOM 3784 N N . ILE B 1 254 ? 18.812 -40.031 -8.555 1 34.59 254 ILE B N 1
ATOM 3785 C CA . ILE B 1 254 ? 19.484 -41.281 -8.188 1 34.59 254 ILE B CA 1
ATOM 3786 C C . ILE B 1 254 ? 20.938 -41.25 -8.688 1 34.59 254 ILE B C 1
ATOM 3788 O O . ILE B 1 254 ? 21.172 -41.219 -9.898 1 34.59 254 ILE B O 1
ATOM 3792 N N . VAL B 1 255 ? 21.75 -40.562 -7.973 1 33.72 255 VAL B N 1
ATOM 3793 C CA . VAL B 1 255 ? 23.125 -41.031 -8.164 1 33.72 255 VAL B CA 1
ATOM 3794 C C . VAL B 1 255 ? 23.297 -42.406 -7.559 1 33.72 255 VAL B C 1
ATOM 3796 O O . VAL B 1 255 ? 22.844 -42.656 -6.441 1 33.72 255 VAL B O 1
#

Solvent-accessible surface area (backbone atoms only — not comparable to full-atom values): 25568 Å² total; per-residue (Å²): 131,70,49,32,34,28,37,33,39,40,31,83,44,62,85,58,60,46,71,49,35,56,50,36,50,51,36,35,49,76,60,28,45,50,35,36,29,36,39,37,61,62,61,39,53,54,51,32,51,70,62,74,42,87,87,49,70,55,95,90,36,67,49,17,47,72,76,51,41,55,48,43,38,15,36,29,44,14,41,51,28,45,52,51,27,44,53,39,40,75,70,75,36,50,20,32,43,40,40,11,57,33,58,55,23,24,29,32,42,72,72,44,82,88,40,29,40,29,28,42,80,72,44,59,46,56,64,64,57,54,54,42,42,73,72,62,27,33,44,32,34,18,39,35,21,30,46,95,90,36,75,21,47,32,58,38,68,58,43,38,24,46,48,23,26,68,63,64,22,61,31,38,37,40,44,39,89,48,61,44,52,48,56,95,89,35,76,41,51,66,48,24,62,66,54,49,52,48,32,43,75,72,57,55,47,51,77,80,50,42,64,54,52,50,48,47,53,52,24,41,76,59,58,33,58,28,31,33,35,19,17,36,76,39,83,29,48,44,88,84,44,49,72,44,33,17,32,39,32,77,60,77,73,82,122,131,70,50,33,34,29,37,33,39,42,32,82,45,62,86,55,60,46,71,50,32,56,50,36,51,52,37,36,48,77,60,29,44,50,36,36,30,35,40,38,59,61,61,38,53,54,50,33,52,70,62,72,43,86,86,50,70,55,95,91,36,66,49,16,47,72,74,49,42,55,48,44,37,14,37,29,44,16,41,51,29,47,50,53,27,42,55,38,39,75,70,74,36,51,20,34,44,41,37,12,55,33,59,55,22,24,29,33,43,72,72,44,83,87,40,31,40,28,28,42,80,72,45,60,46,56,64,64,57,54,53,41,41,74,71,64,28,31,46,33,34,19,38,35,20,29,46,95,91,35,74,22,46,32,58,38,66,59,45,38,25,47,48,24,28,68,63,62,22,62,31,36,37,40,44,38,91,49,61,44,52,50,56,95,88,36,75,40,50,67,49,26,62,67,55,48,52,50,31,43,75,70,59,55,47,53,77,80,50,42,64,55,51,49,48,46,54,52,23,41,76,58,58,31,58,29,31,34,35,21,17,36,77,39,82,30,47,42,87,85,44,50,73,43,34,19,32,39,33,78,62,79,73,82,120

Nearest PDB structures (foldseek):
  2bty-assembly1_A  TM=8.802E-01  e=1.827E-27  Thermotoga maritima
  2rd5-assembly1_B  TM=8.532E-01  e=1.383E-26  Arabidopsis thaliana
  2v5h-assembly1_D  TM=8.801E-01  e=9.260E-26  Synechococcus elongatus PCC 7942 = FACHB-805
  2x2w-assembly1_A  TM=9.258E-01  e=5.997E-24  Escherichia coli BL21(DE3)
  3t7b-assembly1_A-2  TM=9.105E-01  e=1.913E-21  Yersinia pestis CO92

Secondary structure (DSSP, 8-state):
-PPEEEEEE-HHHHTT--HHHHHHHHHHHHHSEEEEEE--HHHHHHHHHHTTPPP-EETTEE-B-HHHHHHHHIIIIIIIHHHHHHHHHHTT--EEEEETTGGG-EEEEE--GGGBSBEEEEEE--HHHHHHHHTT-EEEEESEEEETTEEEE--HHHHHHHHHHHTT-SEEEEEESS-S-EETTEE--EEEHHHHHHHHHTTSS-TTHHHHHHHHHHHHHTT-SEEEEEETTS--B-TTS-BSEEEEE------/-PPEEEEEE-HHHHTT--HHHHHHHHHHHHHSEEEEEE--HHHHHHHHHHTTPPP-EETTEE-B-HHHHHHHHIIIIIIIHHHHHHHHHHTT--EEEEETTGGG-EEEEE--GGGBSBEEEEEE--HHHHHHHHTT-EEEEESEEEETTEEEE--HHHHHHHHHHHTT-SEEEEEESS-S-EETTEE--EEEHHHHHHHHHTTSS-TTHHHHHHHHHHHHHTT-SEEEEEETTS--B-TTS-BSEEEEE------

Organism: Bacillus thuringiensis (strain Al Hakam) (NCBI:txid412694)

Sequence (510 aa):
MNDYIVVKCGGSMLDQLNDVFFDCIKKLQQQYKVVIVHGGGPEIDAKLKDCNINVEKRDGLRVTPKEVMDVVQMVLCGSTNKKLVMNLQKHNLLAVGCSGCDGNLLQVQPVSGEIGYVGEVSYVETALLKGLINMNYIPVIAPVGINDNEIYNINADTAAAGIAAALSAKELIFITDVDGVLHEGKLVKKTDESEIATFIEKGVITGGMIPKVQAALASLKMGVQKISIVNGTKDFTEVTGECIGTTVTKGVSIVMNDYIVVKCGGSMLDQLNDVFFDCIKKLQQQYKVVIVHGGGPEIDAKLKDCNINVEKRDGLRVTPKEVMDVVQMVLCGSTNKKLVMNLQKHNLLAVGCSGCDGNLLQVQPVSGEIGYVGEVSYVETALLKGLINMNYIPVIAPVGINDNEIYNINADTAAAGIAAALSAKELIFITDVDGVLHEGKLVKKTDESEIATFIEKGVITGGMIPKVQAALASLKMGVQKISIVNGTKDFTEVTGECIGTTVTKGVSIV

InterPro domains:
  IPR001048 Aspartate/glutamate/uridylate kinase [PF00696] (4-231)
  IPR004662 Acetylglutamate kinase family [PIRSF000728] (1-237)
  IPR004662 Acetylglutamate kinase family [TIGR00761] (5-229)
  IPR036393 Acetylglutamate kinase-like superfamily [G3DSA:3.40.1160.10] (1-237)
  IPR036393 Acetylglutamate kinase-like superfamily [SSF53633] (2-250)
  IPR037528 Acetylglutamate kinase ArgB [MF_00082] (2-247)